Protein AF-A0A6A6HTV6-F1 (afdb_monomer_lite)

pLDDT: mean 75.12, std 22.83, range [28.98, 98.5]

Foldseek 3Di:
DDDDDDDDDDDDDDDDPDDDDDDDDPDDPPPPPPPPPPPPPPPDPPPDDDDDDDDDDDDDDDDDDDDDDDPPPPPPPDPPDPPPPDPDDDDDDDDDDDDDDDDDPPDDDPVVVVVVVVVVVPPDPPPPDPPPPPDPPPPDPPPPPDVPPPPPPPDPPPCPQVPPPDDQALDADPLNVLLVVCVVVVDQLVVSQVVCVVVVHRRDDSVCSVVSNVVNVVNNVVVVVVCVVVVVDDDDPVNVVVVVVVVVVVVVVVVVVVVVVVLVVLVVVQVVVCVVPVPRNDDSVRSVVQVVCVVVVNHDDPLVPDPDNVVVVVVVVVVVVVVVVVVVVVVVVVVVVVVVVVVVVVVVVVVVVVVVVVVVVVVVVVVVVVVVVVVVVVVVVVVVVVVVVVVVVVVVVVVVVVVVVVVVVVVVVVVPDDDDDDDDDPDPDPLVVQDPPDDQPQLVDDLVLLLVVCVVVVHDSPDDDSVVSVVVVVVVLVPDDLVRLVVVCVVVVHDRDPSRSSSSVVSVSSSVVRVVPPPDDDDDDDDDDDDDDDDDDDDDDDDD

InterPro domains:
  IPR003034 SAP domain [PF02037] (445-476)
  IPR036361 SAP domain superfamily [G3DSA:1.10.720.30] (444-481)
  IPR056043 Domain of unknown function DUF7626 [PF24625] (171-225)

Organism: NCBI:txid390896

Secondary structure (DSSP, 8-state):
-------------------------------------------------------------------------------TT--S------------------PPP--SSTTHHHHHHHHHHS---TT--------S----------------TTS-TT---GGGSS---SSPPHHHHHHHHHHHTT--HHHHHHHHHHTT-----HHHHHHHHHHHHHHHHHHHHHHHHTTSS---HHHHHHHHHHHHHHHHHHHHHHHHHHHHHHHHHHHHHHHH-TT----HHHHHHHHHHHHTT-PPPPGGGSS-HHHHHHHHHHHHHHHHHHHHHHHHHHHHHHHHHHHHHHHHHHHHHHHHHHHHHHHHHHHHHHHHHHHHHHHHHHHHHHHHHHHHHHHHHHHHHHHHHHHHHHHHHHTS--------------STT--TTSPPGGGGS-HHHHHHHHHHTT-----SSHHHHHHHHHHHHHTS-HHHHHHHHHHTTPPP--HHHHHHHHHHHHHHHHHTSSSS------------------------

Structure (mmCIF, N/CA/C/O backbone):
data_AF-A0A6A6HTV6-F1
#
_entry.id   AF-A0A6A6HTV6-F1
#
loop_
_atom_site.group_PDB
_atom_site.id
_atom_site.type_symbol
_atom_site.label_atom_id
_atom_site.label_alt_id
_atom_site.label_comp_id
_atom_site.label_asym_id
_atom_site.label_entity_id
_atom_site.label_seq_id
_atom_site.pdbx_PDB_ins_code
_atom_site.Cartn_x
_atom_site.Cartn_y
_atom_site.Cartn_z
_atom_site.occupancy
_atom_site.B_iso_or_equiv
_atom_site.auth_seq_id
_atom_site.auth_comp_id
_atom_site.auth_asym_id
_atom_site.auth_atom_id
_atom_site.pdbx_PDB_model_num
ATOM 1 N N . MET A 1 1 ? 9.204 -20.436 -83.537 1.00 40.75 1 MET A N 1
ATOM 2 C CA . MET A 1 1 ? 9.753 -19.844 -84.774 1.00 40.75 1 MET A CA 1
ATOM 3 C C . MET A 1 1 ? 10.779 -18.831 -84.298 1.00 40.75 1 MET A C 1
ATOM 5 O O . MET A 1 1 ? 10.363 -17.819 -83.765 1.00 40.75 1 MET A O 1
ATOM 9 N N . ALA A 1 2 ? 11.986 -19.291 -83.977 1.00 43.22 2 ALA A N 1
ATOM 10 C CA . ALA A 1 2 ? 13.118 -19.549 -84.878 1.00 43.22 2 ALA A CA 1
ATOM 11 C C . ALA A 1 2 ? 13.968 -18.277 -85.064 1.00 43.22 2 ALA A C 1
ATOM 13 O O . ALA A 1 2 ? 13.407 -17.194 -85.200 1.00 43.22 2 ALA A O 1
ATOM 14 N N . ASP A 1 3 ? 15.285 -18.502 -85.046 1.00 49.75 3 ASP A N 1
ATOM 15 C CA . ASP A 1 3 ? 16.434 -17.622 -85.323 1.00 49.75 3 ASP A CA 1
ATOM 16 C C . ASP A 1 3 ? 17.023 -16.911 -84.081 1.00 49.75 3 ASP A C 1
ATOM 18 O O . ASP A 1 3 ? 16.415 -16.018 -83.499 1.00 49.75 3 ASP A O 1
ATOM 22 N N . ASP A 1 4 ? 18.093 -17.420 -83.453 1.00 50.50 4 ASP A N 1
ATOM 23 C CA . ASP A 1 4 ? 19.515 -17.526 -83.868 1.00 50.50 4 ASP A CA 1
ATOM 24 C C . ASP A 1 4 ? 20.244 -16.175 -84.015 1.00 50.50 4 ASP A C 1
ATOM 26 O O . ASP A 1 4 ? 20.067 -15.487 -85.014 1.00 50.50 4 ASP A O 1
ATOM 30 N N . ASN A 1 5 ? 21.147 -15.841 -83.069 1.00 51.41 5 ASN A N 1
ATOM 31 C CA . ASN A 1 5 ? 22.564 -15.548 -83.383 1.00 51.41 5 ASN A CA 1
ATOM 32 C C . ASN A 1 5 ? 23.479 -15.286 -82.156 1.00 51.41 5 ASN A C 1
ATOM 34 O O . ASN A 1 5 ? 23.426 -14.241 -81.514 1.00 51.41 5 ASN A O 1
ATOM 38 N N . LEU A 1 6 ? 24.352 -16.264 -81.881 1.00 49.16 6 LEU A N 1
ATOM 39 C CA . LEU A 1 6 ? 25.817 -16.196 -81.680 1.00 49.16 6 LEU A CA 1
ATOM 40 C C . LEU A 1 6 ? 26.541 -14.841 -81.464 1.00 49.16 6 LEU A C 1
ATOM 42 O O . LEU A 1 6 ? 26.600 -14.019 -82.373 1.00 49.16 6 LEU A O 1
ATOM 46 N N . ASN A 1 7 ? 27.315 -14.742 -80.364 1.00 46.34 7 ASN A N 1
ATOM 47 C CA . ASN A 1 7 ? 28.797 -14.595 -80.371 1.00 46.34 7 ASN A CA 1
ATOM 48 C C . ASN A 1 7 ? 29.383 -14.682 -78.932 1.00 46.34 7 ASN A C 1
ATOM 50 O O . ASN A 1 7 ? 28.992 -13.917 -78.060 1.00 46.34 7 ASN A O 1
ATOM 54 N N . ARG A 1 8 ? 30.153 -15.732 -78.599 1.00 46.72 8 ARG A N 1
ATOM 55 C CA . ARG A 1 8 ? 31.639 -15.811 -78.454 1.00 46.72 8 ARG A CA 1
ATOM 56 C C . ARG A 1 8 ? 32.259 -14.945 -77.332 1.00 46.72 8 ARG A C 1
ATOM 58 O O . ARG A 1 8 ? 32.238 -13.731 -77.434 1.00 46.72 8 ARG A O 1
ATOM 65 N N . HIS A 1 9 ? 32.711 -15.501 -76.199 1.00 45.62 9 HIS A N 1
ATOM 66 C CA . HIS A 1 9 ? 33.929 -16.304 -75.900 1.00 45.62 9 HIS A CA 1
ATOM 67 C C . HIS A 1 9 ? 35.224 -15.483 -75.706 1.00 45.62 9 HIS A C 1
ATOM 69 O O . HIS A 1 9 ? 35.812 -15.063 -76.691 1.00 45.62 9 HIS A O 1
ATOM 75 N N . MET A 1 10 ? 35.653 -15.334 -74.442 1.00 47.22 10 MET A N 1
ATOM 76 C CA . MET A 1 10 ? 37.019 -15.327 -73.857 1.00 47.22 10 MET A CA 1
ATOM 77 C C . MET A 1 10 ? 36.771 -15.259 -72.324 1.00 47.22 10 MET A C 1
ATOM 79 O O . MET A 1 10 ? 36.002 -14.412 -71.896 1.00 47.22 10 MET A O 1
ATOM 83 N N . GLY A 1 11 ? 37.257 -16.102 -71.413 1.00 43.19 11 GLY A N 1
ATOM 84 C CA . GLY A 1 11 ? 38.397 -17.005 -71.450 1.00 43.19 11 GLY A CA 1
ATOM 85 C C . GLY A 1 11 ? 39.586 -16.389 -70.711 1.00 43.19 11 GLY A C 1
ATOM 86 O O . GLY A 1 11 ? 40.519 -15.953 -71.370 1.00 43.19 11 GLY A O 1
ATOM 87 N N . SER A 1 12 ? 39.573 -16.362 -69.372 1.00 46.25 12 SER A N 1
ATOM 88 C CA . SER A 1 12 ? 40.801 -16.196 -68.576 1.00 46.25 12 SER A CA 1
ATOM 89 C C . SER A 1 12 ? 40.604 -16.639 -67.124 1.00 46.25 12 SER A C 1
ATOM 91 O O . SER A 1 12 ? 39.865 -16.026 -66.358 1.00 46.25 12 SER A O 1
ATOM 93 N N . ASN A 1 13 ? 41.294 -17.733 -66.804 1.00 46.62 13 ASN A N 1
ATOM 94 C CA . ASN A 1 13 ? 41.570 -18.270 -65.479 1.00 46.62 13 ASN A CA 1
ATOM 95 C C . ASN A 1 13 ? 42.309 -17.252 -64.597 1.00 46.62 13 ASN A C 1
ATOM 97 O O . ASN A 1 13 ? 43.274 -16.647 -65.059 1.00 46.62 13 ASN A O 1
ATOM 101 N N . SER A 1 14 ? 41.961 -17.190 -63.312 1.00 44.97 14 SER A N 1
ATOM 102 C CA . SER A 1 14 ? 42.914 -16.856 -62.247 1.00 44.97 14 SER A CA 1
ATOM 103 C C . SER A 1 14 ? 42.454 -17.483 -60.927 1.00 44.97 14 SER A C 1
ATOM 105 O O . SER A 1 14 ? 41.527 -17.006 -60.283 1.00 44.97 14 SER A O 1
ATOM 107 N N . GLU A 1 15 ? 43.074 -18.623 -60.632 1.00 48.00 15 GLU A N 1
ATOM 108 C CA . GLU A 1 15 ? 43.641 -19.013 -59.335 1.00 48.00 15 GLU A CA 1
ATOM 109 C C . GLU A 1 15 ? 42.784 -18.838 -58.070 1.00 48.00 15 GLU A C 1
ATOM 111 O O . GLU A 1 15 ? 42.599 -17.759 -57.516 1.00 48.00 15 GLU A O 1
ATOM 116 N N . ALA A 1 16 ? 42.332 -19.990 -57.573 1.00 43.91 16 ALA A N 1
ATOM 117 C CA . ALA A 1 16 ? 41.824 -20.184 -56.230 1.00 43.91 16 ALA A CA 1
ATOM 118 C C . ALA A 1 16 ? 42.981 -20.160 -55.213 1.00 43.91 16 ALA A C 1
ATOM 120 O O . ALA A 1 16 ? 43.680 -21.159 -55.039 1.00 43.91 16 ALA A O 1
ATOM 121 N N . GLU A 1 17 ? 43.145 -19.052 -54.492 1.00 46.47 17 GLU A N 1
ATOM 122 C CA . GLU A 1 17 ? 43.865 -19.051 -53.216 1.00 46.47 17 GLU A CA 1
ATOM 123 C C . GLU A 1 17 ? 42.918 -19.513 -52.106 1.00 46.47 17 GLU A C 1
ATOM 125 O O . GLU A 1 17 ? 42.062 -18.787 -51.601 1.00 46.47 17 GLU A O 1
ATOM 130 N N . THR A 1 18 ? 43.067 -20.786 -51.747 1.00 42.09 18 THR A N 1
ATOM 131 C CA . THR A 1 18 ? 42.408 -21.395 -50.593 1.00 42.09 18 THR A CA 1
ATOM 132 C C . THR A 1 18 ? 43.189 -20.993 -49.344 1.00 42.09 18 THR A C 1
ATOM 134 O O . THR A 1 18 ? 44.219 -21.586 -49.028 1.00 42.09 18 THR A O 1
ATOM 137 N N . ILE A 1 19 ? 42.719 -19.963 -48.640 1.00 45.28 19 ILE A N 1
ATOM 138 C CA . ILE A 1 19 ? 43.258 -19.569 -47.335 1.00 45.28 19 ILE A CA 1
ATOM 139 C C . ILE A 1 19 ? 42.780 -20.589 -46.295 1.00 45.28 19 ILE A C 1
ATOM 141 O O . ILE A 1 19 ? 41.630 -20.584 -45.858 1.00 45.28 19 ILE A O 1
ATOM 145 N N . ILE A 1 20 ? 43.688 -21.485 -45.912 1.00 43.59 20 ILE A N 1
ATOM 146 C CA . ILE A 1 20 ? 43.540 -22.410 -44.788 1.00 43.59 20 ILE A CA 1
ATOM 147 C C . ILE A 1 20 ? 43.734 -21.602 -43.498 1.00 43.59 20 ILE A C 1
ATOM 149 O O . ILE A 1 20 ? 44.856 -21.237 -43.148 1.00 43.59 20 ILE A O 1
ATOM 153 N N . LEU A 1 21 ? 42.640 -21.306 -42.791 1.00 44.62 21 LEU A N 1
ATOM 154 C CA . LEU A 1 21 ? 42.687 -20.770 -41.429 1.00 44.62 21 LEU A CA 1
ATOM 155 C C . LEU A 1 21 ? 42.888 -21.919 -40.423 1.00 44.62 21 LEU A C 1
ATOM 157 O O . LEU A 1 21 ? 42.159 -22.912 -40.487 1.00 44.62 21 LEU A O 1
ATOM 161 N N . PRO A 1 22 ? 43.844 -21.812 -39.483 1.00 52.75 22 PRO A N 1
ATOM 162 C CA . PRO A 1 22 ? 44.091 -22.850 -38.493 1.00 52.75 22 PRO A CA 1
ATOM 163 C C . PRO A 1 22 ? 43.053 -22.841 -37.359 1.00 52.75 22 PRO A C 1
ATOM 165 O O . PRO A 1 22 ? 42.820 -21.820 -36.716 1.00 52.75 22 PRO A O 1
ATOM 168 N N . GLY A 1 23 ? 42.478 -24.025 -37.126 1.00 42.03 23 GLY A N 1
ATOM 169 C CA . GLY A 1 23 ? 42.127 -24.607 -35.825 1.00 42.03 23 GLY A CA 1
ATOM 170 C C . GLY A 1 23 ? 41.495 -23.698 -34.773 1.00 42.03 23 GLY A C 1
ATOM 171 O O . GLY A 1 23 ? 42.194 -23.113 -33.950 1.00 42.03 23 GLY A O 1
ATOM 172 N N . LYS A 1 24 ? 40.160 -23.694 -34.718 1.00 47.06 24 LYS A N 1
ATOM 173 C CA . LYS A 1 24 ? 39.418 -23.329 -33.509 1.00 47.06 24 LYS A CA 1
ATOM 174 C C . LYS A 1 24 ? 38.757 -24.593 -32.972 1.00 47.06 24 LYS A C 1
ATOM 176 O O . LYS A 1 24 ? 37.733 -25.037 -33.489 1.00 47.06 24 LYS A O 1
ATOM 181 N N . ASP A 1 25 ? 39.407 -25.189 -31.980 1.00 46.69 25 ASP A N 1
ATOM 182 C CA . ASP A 1 25 ? 38.919 -26.344 -31.238 1.00 46.69 25 ASP A CA 1
ATOM 183 C C . ASP A 1 25 ? 37.615 -25.973 -30.525 1.00 46.69 25 ASP A C 1
ATOM 185 O O . ASP A 1 25 ? 37.604 -25.366 -29.454 1.00 46.69 25 ASP A O 1
ATOM 189 N N . HIS A 1 26 ? 36.490 -26.325 -31.142 1.00 43.81 26 HIS A N 1
ATOM 190 C CA . HIS A 1 26 ? 35.211 -26.395 -30.456 1.00 43.81 26 HIS A CA 1
ATOM 191 C C . HIS A 1 26 ? 35.188 -27.698 -29.661 1.00 43.81 26 HIS A C 1
ATOM 193 O O . HIS A 1 26 ? 34.835 -28.763 -30.171 1.00 43.81 26 HIS A O 1
ATOM 199 N N . SER A 1 27 ? 35.596 -27.602 -28.395 1.00 47.25 27 SER A N 1
ATOM 200 C CA . SER A 1 27 ? 35.230 -28.580 -27.384 1.00 47.25 27 SER A CA 1
ATOM 201 C C . SER A 1 27 ? 33.713 -28.768 -27.429 1.00 47.25 27 SER A C 1
ATOM 203 O O . SER A 1 27 ? 32.928 -27.821 -27.349 1.00 47.25 27 SER A O 1
ATOM 205 N N . LYS A 1 28 ? 33.313 -30.019 -27.642 1.00 42.66 28 LYS A N 1
ATOM 206 C CA . LYS A 1 28 ? 31.929 -30.473 -27.612 1.00 42.66 28 LYS A CA 1
ATOM 207 C C . LYS A 1 28 ? 31.355 -30.158 -26.232 1.00 42.66 28 LYS A C 1
ATOM 209 O O . LYS A 1 28 ? 31.642 -30.864 -25.272 1.00 42.66 28 LYS A O 1
ATOM 214 N N . ALA A 1 29 ? 30.560 -29.100 -26.135 1.00 43.97 29 ALA A N 1
ATOM 215 C CA . ALA A 1 29 ? 29.585 -28.979 -25.068 1.00 43.97 29 ALA A CA 1
ATOM 216 C C . ALA A 1 29 ? 28.468 -29.978 -25.393 1.00 43.97 29 ALA A C 1
ATOM 218 O O . ALA A 1 29 ? 27.602 -29.705 -26.226 1.00 43.97 29 ALA A O 1
ATOM 219 N N . GLU A 1 30 ? 28.548 -31.166 -24.793 1.00 44.91 30 GLU A N 1
ATOM 220 C CA . GLU A 1 30 ? 27.403 -32.060 -24.640 1.00 44.91 30 GLU A CA 1
ATOM 221 C C . GLU A 1 30 ? 26.316 -31.281 -23.901 1.00 44.91 30 GLU A C 1
ATOM 223 O O . GLU A 1 30 ? 26.341 -31.097 -22.687 1.00 44.91 30 GLU A O 1
ATOM 228 N N . THR A 1 31 ? 25.381 -30.745 -24.676 1.00 42.94 31 THR A N 1
ATOM 229 C CA . THR A 1 31 ? 24.112 -30.247 -24.174 1.00 42.94 31 THR A CA 1
ATOM 230 C C . THR A 1 31 ? 23.301 -31.480 -23.814 1.00 42.94 31 THR A C 1
ATOM 232 O O . THR A 1 31 ? 22.731 -32.144 -24.675 1.00 42.94 31 THR A O 1
ATOM 235 N N . PHE A 1 32 ? 23.318 -31.822 -22.529 1.00 40.81 32 PHE A N 1
ATOM 236 C CA . PHE A 1 32 ? 22.410 -32.793 -21.939 1.00 40.81 32 PHE A CA 1
ATOM 237 C C . PHE A 1 32 ? 21.003 -32.176 -21.987 1.00 40.81 32 PHE A C 1
ATOM 239 O O . PHE A 1 32 ? 20.598 -31.433 -21.095 1.00 40.81 32 PHE A O 1
ATOM 246 N N . TYR A 1 33 ? 20.296 -32.395 -23.096 1.00 36.28 33 TYR A N 1
ATOM 247 C CA . TYR A 1 33 ? 18.859 -32.162 -23.184 1.00 36.28 33 TYR A CA 1
ATOM 248 C C . TYR A 1 33 ? 18.196 -33.216 -22.296 1.00 36.28 33 TYR A C 1
ATOM 250 O O . TYR A 1 33 ? 18.165 -34.397 -22.629 1.00 36.28 33 TYR A O 1
ATOM 258 N N . ILE A 1 34 ? 17.736 -32.798 -21.119 1.00 42.53 34 ILE A N 1
ATOM 259 C CA . ILE A 1 34 ? 16.759 -33.571 -20.358 1.00 42.53 34 ILE A CA 1
ATOM 260 C C . ILE A 1 34 ? 15.430 -33.317 -21.066 1.00 42.53 34 ILE A C 1
ATOM 262 O O . ILE A 1 34 ? 14.825 -32.260 -20.886 1.00 42.53 34 ILE A O 1
ATOM 266 N N . ASP A 1 35 ? 15.031 -34.256 -21.923 1.00 33.50 35 ASP A N 1
ATOM 267 C CA . ASP A 1 35 ? 13.694 -34.306 -22.506 1.00 33.50 35 ASP A CA 1
ATOM 268 C C . ASP A 1 35 ? 12.679 -34.460 -21.364 1.00 33.50 35 ASP A C 1
ATOM 270 O O . ASP A 1 35 ? 12.447 -35.547 -20.836 1.00 33.50 35 ASP A O 1
ATOM 274 N N . PHE A 1 36 ? 12.106 -33.339 -20.929 1.00 39.59 36 PHE A N 1
ATOM 275 C CA . PHE A 1 36 ? 10.853 -33.344 -20.189 1.00 39.59 36 PHE A CA 1
ATOM 276 C C . PHE A 1 36 ? 9.738 -33.544 -21.216 1.00 39.59 36 PHE A C 1
ATOM 278 O O . PHE A 1 36 ? 9.321 -32.596 -21.884 1.00 39.59 36 PHE A O 1
ATOM 285 N N . ASP A 1 37 ? 9.276 -34.789 -21.335 1.00 36.75 37 ASP A N 1
ATOM 286 C CA . ASP A 1 37 ? 8.030 -35.155 -22.005 1.00 36.75 37 ASP A CA 1
ATOM 287 C C . ASP A 1 37 ? 6.858 -34.424 -21.330 1.00 36.75 37 ASP A C 1
ATOM 289 O O . ASP A 1 37 ? 6.207 -34.916 -20.408 1.00 36.75 37 ASP A O 1
ATOM 293 N N . ILE A 1 38 ? 6.591 -33.200 -21.781 1.00 44.62 38 ILE A N 1
ATOM 294 C CA . ILE A 1 38 ? 5.314 -32.535 -21.555 1.00 44.62 38 ILE A CA 1
ATOM 295 C C . ILE A 1 38 ? 4.368 -33.121 -22.600 1.00 44.62 38 ILE A C 1
ATOM 297 O O . ILE A 1 38 ? 4.341 -32.676 -23.750 1.00 44.62 38 ILE A O 1
ATOM 301 N N . GLU A 1 39 ? 3.604 -34.140 -22.201 1.00 40.94 39 GLU A N 1
ATOM 302 C CA . GLU A 1 39 ? 2.436 -34.615 -22.940 1.00 40.94 39 GLU A CA 1
ATOM 303 C C . GLU A 1 39 ? 1.498 -33.431 -23.207 1.00 40.94 39 GLU A C 1
ATOM 305 O O . GLU A 1 39 ? 0.694 -33.008 -22.372 1.00 40.94 39 GLU A O 1
ATOM 310 N N . ALA A 1 40 ? 1.609 -32.874 -24.410 1.00 42.34 40 ALA A N 1
ATOM 311 C CA . ALA A 1 40 ? 0.645 -31.949 -24.962 1.00 42.34 40 ALA A CA 1
ATOM 312 C C . ALA A 1 40 ? -0.654 -32.721 -25.227 1.00 42.34 40 ALA A C 1
ATOM 314 O O . ALA A 1 40 ? -0.872 -33.270 -26.309 1.00 42.34 40 ALA A O 1
ATOM 315 N N . ALA A 1 41 ? -1.527 -32.768 -24.220 1.00 41.62 41 ALA A N 1
ATOM 316 C CA . ALA A 1 41 ? -2.900 -33.213 -24.372 1.00 41.62 41 ALA A CA 1
ATOM 317 C C . ALA A 1 41 ? -3.605 -32.319 -25.406 1.00 41.62 41 ALA A C 1
ATOM 319 O O . ALA A 1 41 ? -4.041 -31.198 -25.140 1.00 41.62 41 ALA A O 1
ATOM 320 N N . SER A 1 42 ? -3.684 -32.848 -26.623 1.00 40.47 42 SER A N 1
ATOM 321 C CA . SER A 1 42 ? -4.469 -32.360 -27.747 1.00 40.47 42 SER A CA 1
ATOM 322 C C . SER A 1 42 ? -5.954 -32.301 -27.360 1.00 40.47 42 SER A C 1
ATOM 324 O O . SER A 1 42 ? -6.705 -33.259 -27.550 1.00 40.47 42 SER A O 1
ATOM 326 N N . MET A 1 43 ? -6.408 -31.152 -26.852 1.00 41.38 43 MET A N 1
ATOM 327 C CA . MET A 1 43 ? -7.829 -30.807 -26.813 1.00 41.38 43 MET A CA 1
ATOM 328 C C . MET A 1 43 ? -8.324 -30.554 -28.244 1.00 41.38 43 MET A C 1
ATOM 330 O O . MET A 1 43 ? -8.349 -29.426 -28.741 1.00 41.38 43 MET A O 1
ATOM 334 N N . GLN A 1 44 ? -8.738 -31.631 -28.910 1.00 42.12 44 GLN A N 1
ATOM 335 C CA . GLN A 1 44 ? -9.612 -31.562 -30.074 1.00 42.12 44 GLN A CA 1
ATOM 336 C C . GLN A 1 44 ? -10.942 -30.936 -29.641 1.00 42.12 44 GLN A C 1
ATOM 338 O O . GLN A 1 44 ? -11.761 -31.554 -28.962 1.00 42.12 44 GLN A O 1
ATOM 343 N N . LYS A 1 45 ? -11.160 -29.681 -30.042 1.00 44.69 45 LYS A N 1
ATOM 344 C CA . LYS A 1 45 ? -12.477 -29.044 -30.027 1.00 44.69 45 LYS A CA 1
ATOM 345 C C . LYS A 1 45 ? -13.370 -29.759 -31.043 1.00 44.69 45 LYS A C 1
ATOM 347 O O . LYS A 1 45 ? -13.384 -29.404 -32.217 1.00 44.69 45 LYS A O 1
ATOM 352 N N . ASN A 1 46 ? -14.109 -30.759 -30.573 1.00 39.53 46 ASN A N 1
ATOM 353 C CA . ASN A 1 46 ? -15.253 -31.318 -31.282 1.00 39.53 46 ASN A CA 1
ATOM 354 C C . ASN A 1 46 ? -16.381 -30.278 -31.296 1.00 39.53 46 ASN A C 1
ATOM 356 O O . ASN A 1 46 ? -17.119 -30.112 -30.328 1.00 39.53 46 ASN A O 1
ATOM 360 N N . CYS A 1 47 ? -16.507 -29.569 -32.412 1.00 39.88 47 CYS A N 1
ATOM 361 C CA . CYS A 1 47 ? -17.719 -28.858 -32.794 1.00 39.88 47 CYS A CA 1
ATOM 362 C C . CYS A 1 47 ? -18.741 -29.870 -33.339 1.00 39.88 47 CYS A C 1
ATOM 364 O O . CYS A 1 47 ? -18.863 -30.068 -34.543 1.00 39.88 47 CYS A O 1
ATOM 366 N N . GLY A 1 48 ? -19.462 -30.531 -32.431 1.00 34.97 48 GLY A N 1
ATOM 367 C CA . GLY A 1 48 ? -20.644 -31.325 -32.756 1.00 34.97 48 GLY A CA 1
ATOM 368 C C . GLY A 1 48 ? -21.906 -30.484 -32.603 1.00 34.97 48 GLY A C 1
ATOM 369 O O . GLY A 1 48 ? -22.453 -30.390 -31.508 1.00 34.97 48 GLY A O 1
ATOM 370 N N . ALA A 1 49 ? -22.345 -29.861 -33.693 1.00 45.28 49 ALA A N 1
ATOM 371 C CA . ALA A 1 49 ? -23.744 -29.504 -33.875 1.00 45.28 49 ALA A CA 1
ATOM 372 C C . ALA A 1 49 ? -24.454 -30.740 -34.437 1.00 45.28 49 ALA A C 1
ATOM 374 O O . ALA A 1 49 ? -23.980 -31.298 -35.422 1.00 45.28 49 ALA A O 1
ATOM 375 N N . ASP A 1 50 ? -25.504 -31.205 -33.757 1.00 41.75 50 ASP A N 1
ATOM 376 C CA . ASP A 1 50 ? -26.802 -31.569 -34.341 1.00 41.75 50 ASP A CA 1
ATOM 377 C C . ASP A 1 50 ? -27.613 -32.470 -33.399 1.00 41.75 50 ASP A C 1
ATOM 379 O O . ASP A 1 50 ? -27.123 -33.469 -32.884 1.00 41.75 50 ASP A O 1
ATOM 383 N N . ASN A 1 51 ? -28.889 -32.094 -33.261 1.00 46.50 51 ASN A N 1
ATOM 384 C CA . ASN A 1 51 ? -30.065 -32.928 -32.997 1.00 46.50 51 ASN A CA 1
ATOM 385 C C . ASN A 1 51 ? -30.046 -33.924 -31.830 1.00 46.50 51 ASN A C 1
ATOM 387 O O . ASN A 1 51 ? -29.416 -34.968 -31.913 1.00 46.50 51 ASN A O 1
ATOM 391 N N . LEU A 1 52 ? -30.923 -33.671 -30.849 1.00 43.25 52 LEU A N 1
ATOM 392 C CA . LEU A 1 52 ? -31.937 -34.600 -30.303 1.00 43.25 52 LEU A CA 1
ATOM 393 C C . LEU A 1 52 ? -32.774 -33.812 -29.269 1.00 43.25 52 LEU A C 1
ATOM 395 O O . LEU A 1 52 ? -32.217 -33.216 -28.357 1.00 43.25 52 LEU A O 1
ATOM 399 N N . GLY A 1 53 ? -34.061 -33.564 -29.543 1.00 37.94 53 GLY A N 1
ATOM 400 C CA . GLY A 1 53 ? -35.181 -34.219 -28.840 1.00 37.94 53 GLY A CA 1
ATOM 401 C C . GLY A 1 53 ? -35.433 -33.568 -27.472 1.00 37.94 53 GLY A C 1
ATOM 402 O O . GLY A 1 53 ? -34.657 -33.761 -26.551 1.00 37.94 53 GLY A O 1
ATOM 403 N N . ALA A 1 54 ? -36.375 -32.633 -27.316 1.00 47.06 54 ALA A N 1
ATOM 404 C CA . ALA A 1 54 ? -37.804 -32.905 -27.115 1.00 47.06 54 ALA A CA 1
ATOM 405 C C . ALA A 1 54 ? -38.059 -34.089 -26.161 1.00 47.06 54 ALA A C 1
ATOM 407 O O . ALA A 1 54 ? -37.659 -35.211 -26.449 1.00 47.06 54 ALA A O 1
ATOM 408 N N . ASP A 1 55 ? -38.780 -33.782 -25.080 1.00 46.59 55 ASP A N 1
ATOM 409 C CA . ASP A 1 55 ? -39.319 -34.671 -24.044 1.00 46.59 55 ASP A CA 1
ATOM 410 C C . ASP A 1 55 ? -38.376 -35.017 -22.883 1.00 46.59 55 ASP A C 1
ATOM 412 O O . ASP A 1 55 ? -37.536 -35.903 -22.966 1.00 46.59 55 ASP A O 1
ATOM 416 N N . ILE A 1 56 ? -38.577 -34.331 -21.751 1.00 45.12 56 ILE A N 1
ATOM 417 C CA . ILE A 1 56 ? -38.950 -34.939 -20.459 1.00 45.12 56 ILE A CA 1
ATOM 418 C C . ILE A 1 56 ? -39.153 -33.800 -19.447 1.00 45.12 56 ILE A C 1
ATOM 420 O O . ILE A 1 56 ? -38.222 -33.177 -18.942 1.00 45.12 56 ILE A O 1
ATOM 424 N N . LEU A 1 57 ? -40.429 -33.520 -19.178 1.00 47.50 57 LEU A N 1
ATOM 425 C CA . LEU A 1 57 ? -40.882 -32.861 -17.961 1.00 47.50 57 LEU A CA 1
ATOM 426 C C . LEU A 1 57 ? -40.624 -33.830 -16.803 1.00 47.50 57 LEU A C 1
ATOM 428 O O . LEU A 1 57 ? -41.319 -34.835 -16.670 1.00 47.50 57 LEU A O 1
ATOM 432 N N . GLY A 1 58 ? -39.601 -33.537 -16.007 1.00 40.31 58 GLY A N 1
ATOM 433 C CA . GLY A 1 58 ? -39.262 -34.252 -14.784 1.00 40.31 58 GLY A CA 1
ATOM 434 C C . GLY A 1 58 ? -39.190 -33.271 -13.625 1.00 40.31 58 GLY A C 1
ATOM 435 O O . GLY A 1 58 ? -38.151 -32.669 -13.379 1.00 40.31 58 GLY A O 1
ATOM 436 N N . ASP A 1 59 ? -40.327 -33.108 -12.960 1.00 49.88 59 ASP A N 1
ATOM 437 C CA . ASP A 1 59 ? -40.458 -32.597 -11.600 1.00 49.88 59 ASP A CA 1
ATOM 438 C C . ASP A 1 59 ? -39.515 -33.367 -10.663 1.00 49.88 59 ASP A C 1
ATOM 440 O O . ASP A 1 59 ? -39.709 -34.561 -10.432 1.00 49.88 59 ASP A O 1
ATOM 444 N N . MET A 1 60 ? -38.476 -32.696 -10.161 1.00 42.06 60 MET A N 1
ATOM 445 C CA . MET A 1 60 ? -37.751 -33.122 -8.969 1.00 42.06 60 MET A CA 1
ATOM 446 C C . MET A 1 60 ? -37.356 -31.901 -8.143 1.00 42.06 60 MET A C 1
ATOM 448 O O . MET A 1 60 ? -36.362 -31.224 -8.408 1.00 42.06 60 MET A O 1
ATOM 452 N N . SER A 1 61 ? -38.146 -31.661 -7.098 1.00 50.50 61 SER A N 1
ATOM 453 C CA . SER A 1 61 ? -37.720 -30.938 -5.908 1.00 50.50 61 SER A CA 1
ATOM 454 C C . SER A 1 61 ? -36.482 -31.617 -5.317 1.00 50.50 61 SER A C 1
ATOM 456 O O . SER A 1 61 ? -36.566 -32.749 -4.834 1.00 50.50 61 SER A O 1
ATOM 458 N N . ILE A 1 62 ? -35.340 -30.934 -5.336 1.00 42.56 62 ILE A N 1
ATOM 459 C CA . ILE A 1 62 ? -34.138 -31.361 -4.620 1.00 42.56 62 ILE A CA 1
ATOM 460 C C . ILE A 1 62 ? -33.742 -30.266 -3.635 1.00 42.56 62 ILE A C 1
ATOM 462 O O . ILE A 1 62 ? -33.335 -29.170 -4.006 1.00 42.56 62 ILE A O 1
ATOM 466 N N . ASN A 1 63 ? -33.964 -30.638 -2.378 1.00 41.53 63 ASN A N 1
ATOM 467 C CA . ASN A 1 63 ? -33.418 -30.176 -1.113 1.00 41.53 63 ASN A CA 1
ATOM 468 C C . ASN A 1 63 ? -32.313 -29.116 -1.165 1.00 41.53 63 ASN A C 1
ATOM 470 O O . ASN A 1 63 ? -31.173 -29.367 -1.553 1.00 41.53 63 ASN A O 1
ATOM 474 N N . ASP A 1 64 ? -32.691 -27.968 -0.617 1.00 49.19 64 ASP A N 1
ATOM 475 C CA . ASP A 1 64 ? -31.838 -27.005 0.057 1.00 49.19 64 ASP A CA 1
ATOM 476 C C . ASP A 1 64 ? -31.373 -27.629 1.385 1.00 49.19 64 ASP A C 1
ATOM 478 O O . ASP A 1 64 ? -32.117 -27.636 2.360 1.00 49.19 64 ASP A O 1
ATOM 482 N N . GLU A 1 65 ? -30.188 -28.245 1.407 1.00 43.38 65 GLU A N 1
ATOM 483 C CA . GLU A 1 65 ? -29.434 -28.446 2.647 1.00 43.38 65 GLU A CA 1
ATOM 484 C C . GLU A 1 65 ? -27.948 -28.737 2.373 1.00 43.38 65 GLU A C 1
ATOM 486 O O . GLU A 1 65 ? -27.576 -29.699 1.704 1.00 43.38 65 GLU A O 1
ATOM 491 N N . ALA A 1 66 ? -27.108 -27.893 2.975 1.00 47.84 66 ALA A N 1
ATOM 492 C CA . ALA A 1 66 ? -25.749 -28.187 3.416 1.00 47.84 66 ALA A CA 1
ATOM 493 C C . ALA A 1 66 ? -24.691 -28.544 2.358 1.00 47.84 66 ALA A C 1
ATOM 495 O O . ALA A 1 66 ? -24.293 -29.696 2.258 1.00 47.84 66 ALA A O 1
ATOM 496 N N . LEU A 1 67 ? -24.062 -27.526 1.754 1.00 42.25 67 LEU A N 1
ATOM 497 C CA . LEU A 1 67 ? -22.600 -27.511 1.586 1.00 42.25 67 LEU A CA 1
ATOM 498 C C . LEU A 1 67 ? -22.061 -26.078 1.695 1.00 42.25 67 LEU A C 1
ATOM 500 O O . LEU A 1 67 ? -22.239 -25.244 0.811 1.00 42.25 67 LEU A O 1
ATOM 504 N N . GLY A 1 68 ? -21.370 -25.816 2.807 1.00 42.44 68 GLY A N 1
ATOM 505 C CA . GLY A 1 68 ? -20.507 -24.657 2.979 1.00 42.44 68 GLY A CA 1
ATOM 506 C C . GLY A 1 68 ? -19.360 -24.703 1.974 1.00 42.44 68 GLY A C 1
ATOM 507 O O . GLY A 1 68 ? -18.374 -25.407 2.179 1.00 42.44 68 GLY A O 1
ATOM 508 N N . GLY A 1 69 ? -19.502 -23.947 0.890 1.00 37.66 69 GLY A N 1
ATOM 509 C CA . GLY A 1 69 ? -18.412 -23.577 0.002 1.00 37.66 69 GLY A CA 1
ATOM 510 C C . GLY A 1 69 ? -17.861 -22.235 0.456 1.00 37.66 69 GLY A C 1
ATOM 511 O O . GLY A 1 69 ? -18.536 -21.217 0.334 1.00 37.66 69 GLY A O 1
ATOM 512 N N . GLY A 1 70 ? -16.655 -22.240 1.021 1.00 38.53 70 GLY A N 1
ATOM 513 C CA . GLY A 1 70 ? -15.920 -21.016 1.299 1.00 38.53 70 GLY A CA 1
ATOM 514 C C . GLY A 1 70 ? -15.656 -20.276 -0.008 1.00 38.53 70 GLY A C 1
ATOM 515 O O . GLY A 1 70 ? -14.857 -20.732 -0.825 1.00 38.53 70 GLY A O 1
ATOM 516 N N . GLU A 1 71 ? -16.331 -19.142 -0.194 1.00 37.75 71 GLU A N 1
ATOM 517 C CA . GLU A 1 71 ? -15.928 -18.118 -1.150 1.00 37.75 71 GLU A CA 1
ATOM 518 C C . GLU A 1 71 ? -14.518 -17.666 -0.772 1.00 37.75 71 GLU A C 1
ATOM 520 O O . GLU A 1 71 ? -14.296 -16.889 0.159 1.00 37.75 71 GLU A O 1
ATOM 525 N N . VAL A 1 72 ? -13.541 -18.195 -1.501 1.00 43.44 72 VAL A N 1
ATOM 526 C CA . VAL A 1 72 ? -12.217 -17.602 -1.591 1.00 43.44 72 VAL A CA 1
ATOM 527 C C . VAL A 1 72 ? -12.419 -16.283 -2.327 1.00 43.44 72 VAL A C 1
ATOM 529 O O . VAL A 1 72 ? -12.477 -16.238 -3.553 1.00 43.44 72 VAL A O 1
ATOM 532 N N . SER A 1 73 ? -12.623 -15.229 -1.537 1.00 41.00 73 SER A N 1
ATOM 533 C CA . SER A 1 73 ? -12.549 -13.833 -1.948 1.00 41.00 73 SER A CA 1
ATOM 534 C C . SER A 1 73 ? -11.305 -13.660 -2.808 1.00 41.00 73 SER A C 1
ATOM 536 O O . SER A 1 73 ? -10.186 -13.707 -2.299 1.00 41.00 73 SER A O 1
ATOM 538 N N . GLY A 1 74 ? -11.505 -13.511 -4.116 1.00 40.53 74 GLY A N 1
ATOM 539 C CA . GLY A 1 74 ? -10.451 -13.100 -5.023 1.00 40.53 74 GLY A CA 1
ATOM 540 C C . GLY A 1 74 ? -9.922 -11.758 -4.545 1.00 40.53 74 GLY A C 1
ATOM 541 O O . GLY A 1 74 ? -10.660 -10.775 -4.542 1.00 40.53 74 GLY A O 1
ATOM 542 N N . ASP A 1 75 ? -8.666 -11.758 -4.106 1.00 42.00 75 ASP A N 1
ATOM 543 C CA . ASP A 1 75 ? -7.860 -10.568 -3.880 1.00 42.00 75 ASP A CA 1
ATOM 544 C C . ASP A 1 75 ? -7.879 -9.717 -5.155 1.00 42.00 75 ASP A C 1
ATOM 546 O O . ASP A 1 75 ? -7.094 -9.895 -6.090 1.00 42.00 75 ASP A O 1
ATOM 550 N N . GLU A 1 76 ? -8.812 -8.772 -5.193 1.00 48.81 76 GLU A N 1
ATOM 551 C CA . GLU A 1 76 ? -8.721 -7.591 -6.024 1.00 48.81 76 GLU A CA 1
ATOM 552 C C . GLU A 1 76 ? -7.551 -6.774 -5.472 1.00 48.81 76 GLU A C 1
ATOM 554 O O . GLU A 1 76 ? -7.669 -6.021 -4.508 1.00 48.81 76 GLU A O 1
ATOM 559 N N . PHE A 1 77 ? -6.375 -6.995 -6.055 1.00 42.56 77 PHE A N 1
ATOM 560 C CA . PHE A 1 77 ? -5.160 -6.237 -5.795 1.00 42.56 77 PHE A CA 1
ATOM 561 C C . PHE A 1 77 ? -5.354 -4.785 -6.273 1.00 42.56 77 PHE A C 1
ATOM 563 O O . PHE A 1 77 ? -4.875 -4.378 -7.333 1.00 42.56 77 PHE A O 1
ATOM 570 N N . THR A 1 78 ? -6.095 -3.981 -5.508 1.00 46.44 78 THR A N 1
ATOM 571 C CA . THR A 1 78 ? -6.145 -2.527 -5.664 1.00 46.44 78 THR A CA 1
ATOM 572 C C . THR A 1 78 ? -4.862 -1.934 -5.101 1.00 46.44 78 THR A C 1
ATOM 574 O O . THR A 1 78 ? -4.623 -1.938 -3.895 1.00 46.44 78 THR A O 1
ATOM 577 N N . LEU A 1 79 ? -4.027 -1.409 -5.995 1.00 49.59 79 LEU A N 1
ATOM 578 C CA . LEU A 1 79 ? -2.816 -0.657 -5.684 1.00 49.59 79 LEU A CA 1
ATOM 579 C C . LEU A 1 79 ? -3.181 0.679 -4.993 1.00 49.59 79 LEU A C 1
ATOM 581 O O . LEU A 1 79 ? -3.219 1.735 -5.627 1.00 49.59 79 LEU A O 1
ATOM 585 N N . GLU A 1 80 ? -3.477 0.643 -3.692 1.00 47.72 80 GLU A N 1
ATOM 586 C CA . GLU A 1 80 ? -3.643 1.835 -2.854 1.00 47.72 80 GLU A CA 1
ATOM 587 C C . GLU A 1 80 ? -2.291 2.548 -2.701 1.00 47.72 80 GLU A C 1
ATOM 589 O O . GLU A 1 80 ? -1.402 2.109 -1.972 1.00 47.72 80 GLU A O 1
ATOM 594 N N . GLY A 1 81 ? -2.107 3.660 -3.417 1.00 45.16 81 GLY A N 1
ATOM 595 C CA . GLY A 1 81 ? -0.903 4.481 -3.243 1.00 45.16 81 GLY A CA 1
ATOM 596 C C . GLY A 1 81 ? -0.653 5.612 -4.239 1.00 45.16 81 GLY A C 1
ATOM 597 O O . GLY A 1 81 ? 0.352 6.301 -4.096 1.00 45.16 81 GLY A O 1
ATOM 598 N N . PHE A 1 82 ? -1.519 5.839 -5.236 1.00 46.59 82 PHE A N 1
ATOM 599 C CA . PHE A 1 82 ? -1.247 6.831 -6.293 1.00 46.59 82 PHE A CA 1
ATOM 600 C C . PHE A 1 82 ? -2.369 7.847 -6.580 1.00 46.59 82 PHE A C 1
ATOM 602 O O . PHE A 1 82 ? -2.338 8.512 -7.613 1.00 46.59 82 PHE A O 1
ATOM 609 N N . GLN A 1 83 ? -3.335 8.027 -5.671 1.00 47.59 83 GLN A N 1
ATOM 610 C CA . GLN A 1 83 ? -4.433 8.998 -5.850 1.00 47.59 83 GLN A CA 1
ATOM 611 C C . GLN A 1 83 ? -4.153 10.417 -5.321 1.00 47.59 83 GLN A C 1
ATOM 613 O O . GLN A 1 83 ? -4.933 11.324 -5.597 1.00 47.59 83 GLN A O 1
ATOM 618 N N . ASP A 1 84 ? -3.014 10.662 -4.668 1.00 51.12 84 ASP A N 1
ATOM 619 C CA . ASP A 1 84 ? -2.711 11.961 -4.036 1.00 51.12 84 ASP A CA 1
ATOM 620 C C . ASP A 1 84 ? -2.023 12.996 -4.956 1.00 51.12 84 ASP A C 1
ATOM 622 O O . ASP A 1 84 ? -1.481 13.999 -4.494 1.00 51.12 84 ASP A O 1
ATOM 626 N N . LEU A 1 85 ? -2.042 12.790 -6.278 1.00 48.03 85 LEU A N 1
ATOM 627 C CA . LEU A 1 85 ? -1.438 13.710 -7.255 1.00 48.03 85 LEU A CA 1
ATOM 628 C C . LEU A 1 85 ? -2.424 14.192 -8.326 1.00 48.03 85 LEU A C 1
ATOM 630 O O . LEU A 1 85 ? -2.062 14.302 -9.496 1.00 48.03 85 LEU A O 1
ATOM 634 N N . ASN A 1 86 ? -3.657 14.525 -7.933 1.00 39.78 86 ASN A N 1
ATOM 635 C CA . ASN A 1 86 ? -4.574 15.263 -8.802 1.00 39.78 86 ASN A CA 1
ATOM 636 C C . ASN A 1 86 ? -4.713 16.732 -8.340 1.00 39.78 86 ASN A C 1
ATOM 638 O O . ASN A 1 86 ? -5.486 17.018 -7.424 1.00 39.78 86 ASN A O 1
ATOM 642 N N . PRO A 1 87 ? -3.974 17.693 -8.932 1.00 47.91 87 PRO A N 1
ATOM 643 C CA . PRO A 1 87 ? -4.117 19.111 -8.628 1.00 47.91 87 PRO A CA 1
ATOM 644 C C . PRO A 1 87 ? -5.237 19.695 -9.497 1.00 47.91 87 PRO A C 1
ATOM 646 O O . PRO A 1 87 ? -4.980 20.283 -10.545 1.00 47.91 87 PRO A O 1
ATOM 649 N N . GLY A 1 88 ? -6.495 19.505 -9.105 1.00 48.66 88 GLY A N 1
ATOM 650 C CA . GLY A 1 88 ? -7.603 19.996 -9.926 1.00 48.66 88 GLY A CA 1
ATOM 651 C C . GLY A 1 88 ? -8.984 19.635 -9.409 1.00 48.66 88 GLY A C 1
ATOM 652 O O . GLY A 1 88 ? -9.742 18.977 -10.109 1.00 48.66 88 GLY A O 1
ATOM 653 N N . GLY A 1 89 ? -9.311 20.058 -8.191 1.00 39.50 89 GLY A N 1
ATOM 654 C CA . GLY A 1 89 ? -10.654 19.943 -7.627 1.00 39.50 89 GLY A CA 1
ATOM 655 C C . GLY A 1 89 ? -11.000 21.228 -6.897 1.00 39.50 89 GLY A C 1
ATOM 656 O O . GLY A 1 89 ? -10.557 21.449 -5.776 1.00 39.50 89 GLY A O 1
ATOM 657 N N . VAL A 1 90 ? -11.711 22.110 -7.590 1.00 51.66 90 VAL A N 1
ATOM 658 C CA . VAL A 1 90 ? -12.240 23.365 -7.061 1.00 51.66 90 VAL A CA 1
ATOM 659 C C . VAL A 1 90 ? -13.453 23.013 -6.203 1.00 51.66 90 VAL A C 1
ATOM 661 O O . VAL A 1 90 ? -14.527 22.800 -6.753 1.00 51.66 90 VAL A O 1
ATOM 664 N N . ASP A 1 91 ? -13.280 22.930 -4.884 1.00 39.94 91 ASP A N 1
ATOM 665 C CA . ASP A 1 91 ? -14.402 22.870 -3.941 1.00 39.94 91 ASP A CA 1
ATOM 666 C C . ASP A 1 91 ? -14.606 24.239 -3.294 1.00 39.94 91 ASP A C 1
ATOM 668 O O . ASP A 1 91 ? -13.934 24.657 -2.348 1.00 39.94 91 ASP A O 1
ATOM 672 N N . ASP A 1 92 ? -15.563 24.942 -3.881 1.00 48.03 92 ASP A N 1
ATOM 673 C CA . ASP A 1 92 ? -16.220 26.118 -3.354 1.00 48.03 92 ASP A CA 1
ATOM 674 C C . ASP A 1 92 ? -17.389 25.616 -2.488 1.00 48.03 92 ASP A C 1
ATOM 676 O O . ASP A 1 92 ? -18.302 25.002 -3.034 1.00 48.03 92 ASP A O 1
ATOM 680 N N . HIS A 1 93 ? -17.332 25.777 -1.153 1.00 39.12 93 HIS A N 1
ATOM 681 C CA . HIS A 1 93 ? -18.472 26.171 -0.299 1.00 39.12 93 HIS A CA 1
ATOM 682 C C . HIS A 1 93 ? -18.211 26.087 1.233 1.00 39.12 93 HIS A C 1
ATOM 684 O O . HIS A 1 93 ? -17.984 25.028 1.808 1.00 39.12 93 HIS A O 1
ATOM 690 N N . TYR A 1 94 ? -18.433 27.244 1.883 1.00 45.72 94 TYR A N 1
ATOM 691 C CA . TYR A 1 94 ? -18.930 27.493 3.256 1.00 45.72 94 TYR A CA 1
ATOM 692 C C . TYR A 1 94 ? -17.992 27.530 4.495 1.00 45.72 94 TYR A C 1
ATOM 694 O O . TYR A 1 94 ? -17.852 26.587 5.262 1.00 45.72 94 TYR A O 1
ATOM 702 N N . LEU A 1 95 ? -17.508 28.755 4.767 1.00 48.81 95 LEU A N 1
ATOM 703 C CA . LEU A 1 95 ? -17.802 29.583 5.961 1.00 48.81 95 LEU A CA 1
ATOM 704 C C . LEU A 1 95 ? -17.711 28.948 7.371 1.00 48.81 95 LEU A C 1
ATOM 706 O O . LEU A 1 95 ? -18.706 28.462 7.895 1.00 48.81 95 LEU A O 1
ATOM 710 N N . MET A 1 96 ? -16.576 29.162 8.054 1.00 54.66 96 MET A N 1
ATOM 711 C CA . MET A 1 96 ? -16.475 29.809 9.387 1.00 54.66 96 MET A CA 1
ATOM 712 C C . MET A 1 96 ? -14.986 30.050 9.753 1.00 54.66 96 MET A C 1
ATOM 714 O O . MET A 1 96 ? -14.157 29.163 9.544 1.00 54.66 96 MET A O 1
ATOM 718 N N . PRO A 1 97 ? -14.599 31.227 10.290 1.00 42.50 97 PRO A N 1
ATOM 719 C CA . PRO A 1 97 ? -13.196 31.585 10.500 1.00 42.50 97 PRO A CA 1
ATOM 720 C C . PRO A 1 97 ? -12.650 31.049 11.833 1.00 42.50 97 PRO A C 1
ATOM 722 O O . PRO A 1 97 ? -12.993 31.533 12.911 1.00 42.50 97 PRO A O 1
ATOM 725 N N . SER A 1 98 ? -11.736 30.083 11.760 1.00 46.12 98 SER A N 1
ATOM 726 C CA . SER A 1 98 ? -10.860 29.715 12.879 1.00 46.12 98 SER A CA 1
ATOM 727 C C . SER A 1 98 ? -9.676 30.695 12.959 1.00 46.12 98 SER A C 1
ATOM 729 O O . SER A 1 98 ? -9.076 30.996 11.922 1.00 46.12 98 SER A O 1
ATOM 731 N N . PRO A 1 99 ? -9.301 31.219 14.144 1.00 47.03 99 PRO A N 1
ATOM 732 C CA . PRO A 1 99 ? -8.198 32.165 14.276 1.00 47.03 99 PRO A CA 1
ATOM 733 C C . PRO A 1 99 ? -6.858 31.480 13.978 1.00 47.03 99 PRO A C 1
ATOM 735 O O . PRO A 1 99 ? -6.302 30.728 14.781 1.00 47.03 99 PRO A O 1
ATOM 738 N N . THR A 1 100 ? -6.315 31.768 12.798 1.00 40.81 100 THR A N 1
ATOM 739 C CA . THR A 1 100 ? -5.018 31.277 12.336 1.00 40.81 100 THR A CA 1
ATOM 740 C C . THR A 1 100 ? -3.881 31.812 13.204 1.00 40.81 100 THR A C 1
ATOM 742 O O . THR A 1 100 ? -3.705 33.024 13.367 1.00 40.81 100 THR A O 1
ATOM 745 N N . LYS A 1 101 ? -3.053 30.897 13.715 1.00 47.06 101 LYS A N 1
ATOM 746 C CA . LYS A 1 101 ? -1.751 31.201 14.316 1.00 47.06 101 LYS A CA 1
ATOM 747 C C . LYS A 1 101 ? -0.907 31.962 13.290 1.00 47.06 101 LYS A C 1
ATOM 749 O O . LYS A 1 101 ? -0.671 31.464 12.193 1.00 47.06 101 LYS A O 1
ATOM 754 N N . ARG A 1 102 ? -0.456 33.166 13.650 1.00 44.97 102 ARG A N 1
ATOM 755 C CA . ARG A 1 102 ? 0.435 34.001 12.833 1.00 44.97 102 ARG A CA 1
ATOM 756 C C . ARG A 1 102 ? 1.689 33.207 12.452 1.00 44.97 102 ARG A C 1
ATOM 758 O O . ARG A 1 102 ? 2.555 32.970 13.294 1.00 44.97 102 ARG A O 1
ATOM 765 N N . ALA A 1 103 ? 1.777 32.816 11.184 1.00 43.00 103 ALA A N 1
ATOM 766 C CA . ALA A 1 103 ? 2.999 32.312 10.585 1.00 43.00 103 ALA A CA 1
ATOM 767 C C . ALA A 1 103 ? 4.043 33.436 10.611 1.00 43.00 103 ALA A C 1
ATOM 769 O O . ALA A 1 103 ? 3.853 34.501 10.025 1.00 43.00 103 ALA A O 1
ATOM 770 N N . ARG A 1 104 ? 5.137 33.216 11.342 1.00 53.12 104 ARG A N 1
ATOM 771 C CA . ARG A 1 104 ? 6.329 34.057 11.224 1.00 53.12 104 ARG A CA 1
ATOM 772 C C . ARG A 1 104 ? 6.947 33.818 9.836 1.00 53.12 104 ARG A C 1
ATOM 774 O O . ARG A 1 104 ? 7.059 32.656 9.445 1.00 53.12 104 ARG A O 1
ATOM 781 N N . PRO A 1 105 ? 7.366 34.864 9.107 1.00 48.84 105 PRO A N 1
ATOM 782 C CA . PRO A 1 105 ? 8.022 34.704 7.815 1.00 48.84 105 PRO A CA 1
ATOM 783 C C . PRO A 1 105 ? 9.360 33.975 8.000 1.00 48.84 105 PRO A C 1
ATOM 785 O O . PRO A 1 105 ? 10.244 34.436 8.718 1.00 48.84 105 PRO A O 1
ATOM 788 N N . ALA A 1 106 ? 9.493 32.809 7.369 1.00 50.84 106 ALA A N 1
ATOM 789 C CA . ALA A 1 106 ? 10.677 31.953 7.416 1.00 50.84 106 ALA A CA 1
ATOM 790 C C . ALA A 1 106 ? 11.739 32.369 6.379 1.00 50.84 106 ALA A C 1
ATOM 792 O O . ALA A 1 106 ? 12.218 31.553 5.598 1.00 50.84 106 ALA A O 1
ATOM 793 N N . PHE A 1 107 ? 12.126 33.640 6.392 1.00 54.09 107 PHE A N 1
ATOM 794 C CA . PHE A 1 107 ? 13.300 34.153 5.686 1.00 54.09 107 PHE A CA 1
ATOM 795 C C . PHE A 1 107 ? 14.151 34.848 6.772 1.00 54.09 107 PHE A C 1
ATOM 797 O O . PHE A 1 107 ? 13.629 35.699 7.480 1.00 54.09 107 P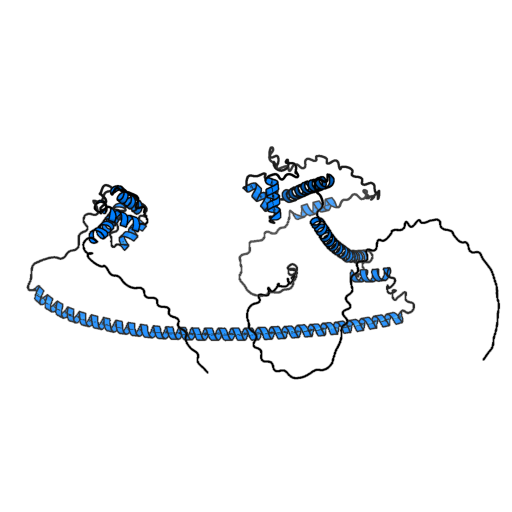HE A O 1
ATOM 804 N N . PHE A 1 108 ? 15.393 34.462 7.096 1.00 54.97 108 PHE A N 1
ATOM 805 C CA . PHE A 1 108 ? 16.537 34.747 6.226 1.00 54.97 108 PHE A CA 1
ATOM 806 C C . PHE A 1 108 ? 17.868 34.000 6.516 1.00 54.97 108 PHE A C 1
ATOM 808 O O . PHE A 1 108 ? 18.788 34.162 5.725 1.00 54.97 108 PHE A O 1
ATOM 815 N N . ASP A 1 109 ? 18.027 33.144 7.538 1.00 53.38 109 ASP A N 1
ATOM 816 C CA . ASP A 1 109 ? 19.401 32.706 7.918 1.00 53.38 109 ASP A CA 1
ATOM 817 C C . ASP A 1 109 ? 19.788 31.248 7.612 1.00 53.38 109 ASP A C 1
ATOM 819 O O . ASP A 1 109 ? 20.970 30.891 7.641 1.00 53.38 109 ASP A O 1
ATOM 823 N N . ARG A 1 110 ? 18.829 30.362 7.314 1.00 53.72 110 ARG A N 1
ATOM 824 C CA . ARG A 1 110 ? 19.135 28.935 7.069 1.00 53.72 110 ARG A CA 1
ATOM 825 C C . ARG A 1 110 ? 19.471 28.605 5.616 1.00 53.72 110 ARG A C 1
ATOM 827 O O . ARG A 1 110 ? 20.169 27.621 5.376 1.00 53.72 110 ARG A O 1
ATOM 834 N N . THR A 1 111 ? 19.013 29.408 4.662 1.00 57.62 111 THR A N 1
ATOM 835 C CA . THR A 1 111 ? 19.169 29.142 3.224 1.00 57.62 111 THR A CA 1
ATOM 836 C C . THR A 1 111 ? 20.529 29.595 2.690 1.00 57.62 111 THR A C 1
ATOM 838 O O . THR A 1 111 ? 21.134 28.878 1.898 1.00 57.62 111 THR A O 1
ATOM 841 N N . THR A 1 112 ? 21.099 30.688 3.202 1.00 63.06 112 THR A N 1
ATOM 842 C CA . THR A 1 112 ? 22.409 31.207 2.760 1.00 63.06 112 THR A CA 1
ATOM 843 C C . THR A 1 112 ? 23.567 30.257 3.085 1.00 63.06 112 THR A C 1
ATOM 845 O O . THR A 1 112 ? 24.383 29.965 2.216 1.00 63.06 112 THR A O 1
ATOM 848 N N . LYS A 1 113 ? 23.596 29.650 4.281 1.00 65.88 113 LYS A N 1
ATOM 849 C CA . LYS A 1 113 ? 24.629 28.660 4.670 1.00 65.88 113 LYS A CA 1
ATOM 850 C C . LYS A 1 113 ? 24.508 27.301 3.972 1.00 65.88 113 LYS A C 1
ATOM 852 O O . LYS A 1 113 ? 25.463 26.518 3.986 1.00 65.88 113 LYS A O 1
ATOM 857 N N . ALA A 1 114 ? 23.333 26.964 3.442 1.00 63.88 114 ALA A N 1
ATOM 858 C CA . ALA A 1 114 ? 23.150 25.760 2.634 1.00 63.88 114 ALA A CA 1
ATOM 859 C C . ALA A 1 114 ? 23.675 25.994 1.210 1.00 63.88 114 ALA A C 1
ATOM 861 O O . ALA A 1 114 ? 24.432 25.169 0.703 1.00 63.88 114 ALA A O 1
ATOM 862 N N . VAL A 1 115 ? 23.373 27.166 0.642 1.00 70.56 115 VAL A N 1
ATOM 863 C CA . VAL A 1 115 ? 23.866 27.609 -0.671 1.00 70.56 115 VAL A CA 1
ATOM 864 C C . VAL A 1 115 ? 25.384 27.838 -0.665 1.00 70.56 115 VAL A C 1
ATOM 866 O O . VAL A 1 115 ? 26.071 27.430 -1.595 1.00 70.56 115 VAL A O 1
ATOM 869 N N . GLU A 1 116 ? 25.955 28.391 0.410 1.00 71.75 116 GLU A N 1
ATOM 870 C CA . GLU A 1 116 ? 27.413 28.549 0.526 1.00 71.75 116 GLU A CA 1
ATOM 871 C C . GLU A 1 116 ? 28.130 27.186 0.607 1.00 71.75 116 GLU A C 1
ATOM 873 O O . GLU A 1 116 ? 29.213 27.004 0.049 1.00 71.75 116 GLU A O 1
ATOM 878 N N . ARG A 1 117 ? 27.506 26.181 1.242 1.00 71.38 117 ARG A N 1
ATOM 879 C CA . ARG A 1 117 ? 28.050 24.815 1.298 1.00 71.38 117 ARG A CA 1
ATOM 880 C C . ARG A 1 117 ? 27.942 24.068 -0.027 1.00 71.38 117 ARG A C 1
ATOM 882 O O . ARG A 1 117 ? 28.840 23.282 -0.316 1.00 71.38 117 ARG A O 1
ATOM 889 N N . SER A 1 118 ? 26.903 24.300 -0.830 1.00 69.06 118 SER A N 1
ATOM 890 C CA . SER A 1 118 ? 26.836 23.736 -2.183 1.00 69.06 118 SER A CA 1
ATOM 891 C C . SER A 1 118 ? 27.816 24.431 -3.128 1.00 69.06 118 SER A C 1
ATOM 893 O O . SER A 1 118 ? 28.507 23.746 -3.872 1.00 69.06 118 SER A O 1
ATOM 895 N N . ALA A 1 119 ? 27.975 25.755 -3.027 1.00 71.62 119 ALA A N 1
ATOM 896 C CA . ALA A 1 119 ? 28.917 26.515 -3.853 1.00 71.62 119 ALA A CA 1
ATOM 897 C C . ALA A 1 119 ? 30.392 26.168 -3.571 1.00 71.62 119 ALA A C 1
ATOM 899 O O . ALA A 1 119 ? 31.224 26.216 -4.474 1.00 71.62 119 ALA A O 1
ATOM 900 N N . ARG A 1 120 ? 30.735 25.771 -2.335 1.00 68.75 120 ARG A N 1
ATOM 901 C CA . ARG A 1 120 ? 32.082 25.262 -2.016 1.00 68.75 120 ARG A CA 1
ATOM 902 C C . ARG A 1 120 ? 32.349 23.846 -2.529 1.00 68.75 120 ARG A C 1
ATOM 904 O O . ARG A 1 120 ? 33.510 23.487 -2.656 1.00 68.75 120 ARG A O 1
ATOM 911 N N . ARG A 1 121 ? 31.317 23.047 -2.828 1.00 64.69 121 ARG A N 1
ATOM 912 C CA . ARG A 1 121 ? 31.486 21.694 -3.394 1.00 64.69 121 ARG A CA 1
ATOM 913 C C . ARG A 1 121 ? 31.697 21.690 -4.907 1.00 64.69 121 ARG A C 1
ATOM 915 O O . ARG A 1 121 ? 32.169 20.693 -5.428 1.00 64.69 121 ARG A O 1
ATOM 922 N N . THR A 1 122 ? 31.358 22.776 -5.600 1.00 58.22 122 THR A N 1
ATOM 923 C CA . THR A 1 122 ? 31.455 22.868 -7.067 1.00 58.22 122 THR A CA 1
ATOM 924 C C . THR A 1 122 ? 32.704 23.594 -7.561 1.00 58.22 122 THR A C 1
ATOM 926 O O . THR A 1 122 ? 32.874 23.734 -8.766 1.00 58.22 122 THR A O 1
ATOM 929 N N . LYS A 1 123 ? 33.595 24.047 -6.669 1.00 51.09 123 LYS A N 1
ATOM 930 C CA . LYS A 1 123 ? 34.945 24.478 -7.058 1.00 51.09 123 LYS A CA 1
ATOM 931 C C . LYS A 1 123 ? 35.851 23.250 -7.140 1.00 51.09 123 LYS A C 1
ATOM 933 O O . LYS A 1 123 ? 36.679 23.037 -6.263 1.00 51.09 123 LYS A O 1
ATOM 938 N N . ALA A 1 124 ? 35.614 22.413 -8.145 1.00 53.91 124 ALA A N 1
ATOM 939 C CA . ALA A 1 124 ? 36.618 21.464 -8.597 1.00 53.91 124 ALA A CA 1
ATOM 940 C C . ALA A 1 124 ? 37.677 22.275 -9.355 1.00 53.91 124 ALA A C 1
ATOM 942 O O . ALA A 1 124 ? 37.333 23.040 -10.257 1.00 53.91 124 ALA A O 1
ATOM 943 N N . GLU A 1 125 ? 38.932 22.192 -8.927 1.00 46.78 125 GLU A N 1
ATOM 944 C CA . GLU A 1 125 ? 40.049 22.754 -9.680 1.00 46.78 125 GLU A CA 1
ATOM 945 C C . GLU A 1 125 ? 40.166 21.996 -11.012 1.00 46.78 125 GLU A C 1
ATOM 947 O O . GLU A 1 125 ? 40.196 20.768 -11.035 1.00 46.78 125 GLU A O 1
ATOM 952 N N . GLU A 1 126 ? 40.216 22.729 -12.128 1.00 57.41 126 GLU A N 1
ATOM 953 C CA . GLU A 1 126 ? 40.293 22.207 -13.508 1.00 57.41 126 GLU A CA 1
ATOM 954 C C . GLU A 1 126 ? 41.556 21.366 -13.805 1.00 57.41 126 GLU A C 1
ATOM 956 O O . GLU A 1 126 ? 41.717 20.876 -14.921 1.00 57.41 126 GLU A O 1
ATOM 961 N N . SER A 1 127 ? 42.450 21.166 -12.831 1.00 57.16 127 SER A N 1
ATOM 962 C CA . SER A 1 127 ? 43.674 20.371 -12.977 1.00 57.16 127 SER A CA 1
ATOM 963 C C . SER A 1 127 ? 43.580 18.930 -12.464 1.00 57.16 127 SER A C 1
ATOM 965 O O . SER A 1 127 ? 44.498 18.156 -12.721 1.00 57.16 127 SER A O 1
ATOM 967 N N . GLU A 1 128 ? 42.499 18.525 -11.790 1.00 52.78 128 GLU A N 1
ATOM 968 C CA . GLU A 1 128 ? 42.269 17.112 -11.443 1.00 52.78 128 GLU A CA 1
ATOM 969 C C . GLU A 1 128 ? 41.436 16.430 -12.532 1.00 52.78 128 GLU A C 1
ATOM 971 O O . GLU A 1 128 ? 40.237 16.175 -12.409 1.00 52.78 128 GLU A O 1
ATOM 976 N N . THR A 1 129 ? 42.100 16.147 -13.651 1.00 50.53 129 THR A N 1
ATOM 977 C CA . THR A 1 129 ? 41.582 15.251 -14.682 1.00 50.53 129 THR A CA 1
ATOM 978 C C . THR A 1 129 ? 41.490 13.851 -14.071 1.00 50.53 129 THR A C 1
ATOM 980 O O . THR A 1 129 ? 42.505 13.201 -13.834 1.00 50.53 129 THR A O 1
ATOM 983 N N . PHE A 1 130 ? 40.269 13.397 -13.774 1.00 44.72 130 PHE A N 1
ATOM 984 C CA . PHE A 1 130 ? 39.981 12.014 -13.393 1.00 44.72 130 PHE A CA 1
ATOM 985 C C . PHE A 1 130 ? 40.352 11.090 -14.561 1.00 44.72 130 PHE A C 1
ATOM 987 O O . PHE A 1 130 ? 39.540 10.821 -15.445 1.00 44.72 130 PHE A O 1
ATOM 994 N N . ILE A 1 131 ? 41.599 10.625 -14.576 1.00 51.31 131 ILE A N 1
ATOM 995 C CA . ILE A 1 131 ? 42.017 9.484 -15.384 1.00 51.31 131 ILE A CA 1
ATOM 996 C C . ILE A 1 131 ? 41.403 8.259 -14.707 1.00 51.31 131 ILE A C 1
ATOM 998 O O . ILE A 1 131 ? 41.860 7.816 -13.654 1.00 51.31 131 ILE A O 1
ATOM 1002 N N . ILE A 1 132 ? 40.304 7.769 -15.278 1.00 50.69 132 ILE A N 1
ATOM 1003 C CA . ILE A 1 132 ? 39.757 6.451 -14.967 1.00 50.69 132 ILE A CA 1
ATOM 1004 C C . ILE A 1 132 ? 40.726 5.458 -15.608 1.00 50.69 132 ILE A C 1
ATOM 1006 O O . ILE A 1 132 ? 40.650 5.187 -16.801 1.00 50.69 132 ILE A O 1
ATOM 1010 N N . ASP A 1 133 ? 41.711 5.021 -14.830 1.00 43.66 133 ASP A N 1
ATOM 1011 C CA . ASP A 1 133 ? 42.643 3.971 -15.226 1.00 43.66 133 ASP A CA 1
ATOM 1012 C C . ASP A 1 133 ? 41.887 2.633 -15.157 1.00 43.66 133 ASP A C 1
ATOM 1014 O O . ASP A 1 133 ? 41.593 2.123 -14.073 1.00 43.66 133 ASP A O 1
ATOM 1018 N N . GLU A 1 134 ? 41.479 2.113 -16.317 1.00 53.34 134 GLU A N 1
ATOM 1019 C CA . GLU A 1 134 ? 40.732 0.856 -16.502 1.00 53.34 134 GLU A CA 1
ATOM 1020 C C . GLU A 1 134 ? 41.646 -0.376 -16.323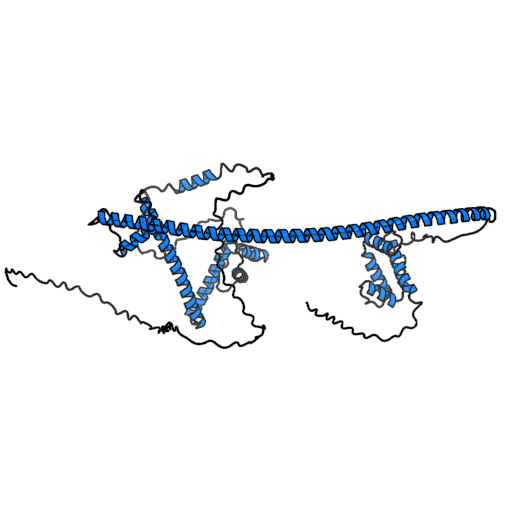 1.00 53.34 134 GLU A C 1
ATOM 1022 O O . GLU A 1 134 ? 41.706 -1.275 -17.160 1.00 53.34 134 GLU A O 1
ATOM 1027 N N . GLY A 1 135 ? 42.410 -0.407 -15.230 1.00 49.62 135 GLY A N 1
ATOM 1028 C CA . GLY A 1 135 ? 43.233 -1.546 -14.840 1.00 49.62 135 GLY A CA 1
ATOM 1029 C C . GLY A 1 135 ? 42.480 -2.479 -13.891 1.00 49.62 135 GLY A C 1
ATOM 1030 O O . GLY A 1 135 ? 42.242 -2.126 -12.738 1.00 49.62 135 GLY A O 1
ATOM 1031 N N . ASP A 1 136 ? 42.179 -3.695 -14.352 1.00 53.56 136 ASP A N 1
ATOM 1032 C CA . ASP A 1 136 ? 41.471 -4.802 -13.671 1.00 53.56 136 ASP A CA 1
ATOM 1033 C C . ASP A 1 136 ? 42.161 -5.380 -12.402 1.00 53.56 136 ASP A C 1
ATOM 1035 O O . ASP A 1 136 ? 41.972 -6.536 -12.031 1.00 53.56 136 ASP A O 1
ATOM 1039 N N . ASN A 1 137 ? 42.944 -4.584 -11.668 1.00 50.81 137 ASN A N 1
ATOM 1040 C CA . ASN A 1 137 ? 43.677 -5.001 -10.466 1.00 50.81 137 ASN A CA 1
ATOM 1041 C C . ASN A 1 137 ? 43.172 -4.329 -9.174 1.00 50.81 137 ASN A C 1
ATOM 1043 O O . ASN A 1 137 ? 43.960 -3.953 -8.304 1.00 50.81 137 ASN A O 1
ATOM 1047 N N . PHE A 1 138 ? 41.854 -4.238 -8.977 1.00 47.72 138 PHE A N 1
ATOM 1048 C CA . PHE A 1 138 ? 41.267 -3.905 -7.667 1.00 47.72 138 PHE A CA 1
ATOM 1049 C C . PHE A 1 138 ? 41.219 -5.130 -6.735 1.00 47.72 138 PHE A C 1
ATOM 1051 O O . PHE A 1 138 ? 40.179 -5.500 -6.192 1.00 47.72 138 PHE A O 1
ATOM 1058 N N . LEU A 1 139 ? 42.370 -5.764 -6.502 1.00 49.00 139 LEU A N 1
ATOM 1059 C CA . LEU A 1 139 ? 42.515 -6.733 -5.419 1.00 49.00 139 LEU A CA 1
ATOM 1060 C C . LEU A 1 139 ? 42.615 -5.980 -4.089 1.00 49.00 139 LEU A C 1
ATOM 1062 O O . LEU A 1 139 ? 43.655 -5.419 -3.758 1.00 49.00 139 LEU A O 1
ATOM 1066 N N . PHE A 1 140 ? 41.501 -5.960 -3.352 1.00 52.00 140 PHE A N 1
ATOM 1067 C CA . PHE A 1 140 ? 41.392 -5.917 -1.886 1.00 52.00 140 PHE A CA 1
ATOM 1068 C C . PHE A 1 140 ? 42.538 -5.235 -1.118 1.00 52.00 140 PHE A C 1
ATOM 1070 O O . PHE A 1 140 ? 43.114 -5.787 -0.180 1.00 52.00 140 PHE A O 1
ATOM 1077 N N . SER A 1 141 ? 42.845 -3.989 -1.464 1.00 49.78 141 SER A N 1
ATOM 1078 C CA . SER A 1 141 ? 43.625 -3.117 -0.596 1.00 49.78 141 SER A CA 1
ATOM 1079 C C . SER A 1 141 ? 42.758 -2.814 0.627 1.00 49.78 141 SER A C 1
ATOM 1081 O O . SER A 1 141 ? 41.764 -2.088 0.546 1.00 49.78 141 SER A O 1
ATOM 1083 N N . ASN A 1 142 ? 43.090 -3.441 1.760 1.00 47.53 142 ASN A N 1
ATOM 1084 C CA . ASN A 1 142 ? 42.515 -3.124 3.061 1.00 47.53 142 ASN A CA 1
ATOM 1085 C C . ASN A 1 142 ? 42.704 -1.628 3.302 1.00 47.53 142 ASN A C 1
ATOM 1087 O O . ASN A 1 142 ? 43.777 -1.196 3.723 1.00 47.53 142 ASN A O 1
ATOM 1091 N N . THR A 1 143 ? 41.662 -0.838 3.029 1.00 45.12 143 THR A N 1
ATOM 1092 C CA . THR A 1 143 ? 41.667 0.598 3.288 1.00 45.12 143 THR A CA 1
ATOM 1093 C C . THR A 1 143 ? 42.097 0.782 4.734 1.00 45.12 143 THR A C 1
ATOM 1095 O O . THR A 1 143 ? 41.397 0.329 5.651 1.00 45.12 143 THR A O 1
ATOM 1098 N N . SER A 1 144 ? 43.266 1.381 4.948 1.00 51.91 144 SER A N 1
ATOM 1099 C CA . SER A 1 144 ? 43.756 1.706 6.274 1.00 51.91 144 SER A CA 1
ATOM 1100 C C . SER A 1 144 ? 42.781 2.723 6.853 1.00 51.91 144 SER A C 1
ATOM 1102 O O . SER A 1 144 ? 42.830 3.922 6.589 1.00 51.91 144 SER A O 1
ATOM 1104 N N . LYS A 1 145 ? 41.797 2.223 7.607 1.00 50.03 145 LYS A N 1
ATOM 1105 C CA . LYS A 1 145 ? 40.896 3.045 8.404 1.00 50.03 145 LYS A CA 1
ATOM 1106 C C . LYS A 1 145 ? 41.760 3.721 9.453 1.00 50.03 145 LYS A C 1
ATOM 1108 O O . LYS A 1 145 ? 41.939 3.217 10.560 1.00 50.03 145 LYS A O 1
ATOM 1113 N N . VAL A 1 146 ? 42.310 4.871 9.079 1.00 46.03 146 VAL A N 1
ATOM 1114 C CA . VAL A 1 146 ? 42.798 5.881 10.001 1.00 46.03 146 VAL A CA 1
ATOM 1115 C C . VAL A 1 146 ? 41.733 5.990 11.085 1.00 46.03 146 VAL A C 1
ATOM 1117 O O . VAL A 1 146 ? 40.562 6.244 10.787 1.00 46.03 146 VAL A O 1
ATOM 1120 N N . ARG A 1 147 ? 42.129 5.740 12.338 1.00 51.62 147 ARG A N 1
ATOM 1121 C CA . ARG A 1 147 ? 41.360 6.049 13.551 1.00 51.62 147 ARG A CA 1
ATOM 1122 C C . ARG A 1 147 ? 41.155 7.566 13.611 1.00 51.62 147 ARG A C 1
ATOM 1124 O O . ARG A 1 147 ? 41.720 8.254 14.452 1.00 51.62 147 ARG A O 1
ATOM 1131 N N . SER A 1 148 ? 40.384 8.115 12.683 1.00 49.03 148 SER A N 1
ATOM 1132 C CA . SER A 1 148 ? 39.952 9.494 12.741 1.00 49.03 148 SER A CA 1
ATOM 1133 C C . SER A 1 148 ? 38.909 9.548 13.841 1.00 49.03 148 SER A C 1
ATOM 1135 O O . SER A 1 148 ? 37.841 8.939 13.744 1.00 49.03 148 SER A O 1
ATOM 1137 N N . GLY A 1 149 ? 39.285 10.194 14.941 1.00 52.81 149 GLY A N 1
ATOM 1138 C CA . GLY A 1 149 ? 38.453 10.435 16.106 1.00 52.81 149 GLY A CA 1
ATOM 1139 C C . GLY A 1 149 ? 37.277 11.345 15.774 1.00 52.81 149 GLY A C 1
ATOM 1140 O O . GLY A 1 149 ? 37.178 12.443 16.305 1.00 52.81 149 GLY A O 1
ATOM 1141 N N . PHE A 1 150 ? 36.324 10.856 14.979 1.00 53.06 150 PHE A N 1
ATOM 1142 C CA . PHE A 1 150 ? 34.957 11.374 14.881 1.00 53.06 150 PHE A CA 1
ATOM 1143 C C . PHE A 1 150 ? 34.161 11.032 16.159 1.00 53.06 150 PHE A C 1
ATOM 1145 O O . PHE A 1 150 ? 33.012 10.582 16.138 1.00 53.06 150 PHE A O 1
ATOM 1152 N N . GLY A 1 151 ? 34.798 11.242 17.313 1.00 51.28 151 GLY A N 1
ATOM 1153 C CA . GLY A 1 151 ? 34.160 11.259 18.613 1.00 51.28 151 GLY A CA 1
ATOM 1154 C C . GLY A 1 151 ? 33.254 12.477 18.666 1.00 51.28 151 GLY A C 1
ATOM 1155 O O . GLY A 1 151 ? 33.712 13.614 18.667 1.00 51.28 151 GLY A O 1
ATOM 1156 N N . ARG A 1 152 ? 31.946 12.228 18.665 1.00 54.59 152 ARG A N 1
ATOM 1157 C CA . ARG A 1 152 ? 30.900 13.232 18.881 1.00 54.59 152 ARG A CA 1
ATOM 1158 C C . ARG A 1 152 ? 31.265 14.085 20.105 1.00 54.59 152 ARG A C 1
ATOM 1160 O O . ARG A 1 152 ? 31.262 13.573 21.220 1.00 54.59 152 ARG A O 1
ATOM 1167 N N . ALA A 1 153 ? 31.561 15.366 19.886 1.00 55.91 153 ALA A N 1
ATOM 1168 C CA . ALA A 1 153 ? 32.138 16.284 20.875 1.00 55.91 153 ALA A CA 1
ATOM 1169 C C . ALA A 1 153 ? 31.266 16.564 22.121 1.00 55.91 153 ALA A C 1
ATOM 1171 O O . ALA A 1 153 ? 31.767 17.111 23.094 1.00 55.91 153 ALA A O 1
ATOM 1172 N N . ASN A 1 154 ? 29.994 16.148 22.136 1.00 56.38 154 ASN A N 1
ATOM 1173 C CA . ASN A 1 154 ? 29.070 16.367 23.262 1.00 56.38 154 ASN A CA 1
ATOM 1174 C C . ASN A 1 154 ? 28.848 15.122 24.128 1.00 56.38 154 ASN A C 1
ATOM 1176 O O . ASN A 1 154 ? 27.793 14.966 24.739 1.00 56.38 154 ASN A O 1
ATOM 1180 N N . ARG A 1 155 ? 29.793 14.184 24.137 1.00 57.84 155 ARG A N 1
ATOM 1181 C CA . ARG A 1 155 ? 29.648 12.954 24.908 1.00 57.84 155 ARG A CA 1
ATOM 1182 C C . ARG A 1 155 ? 30.345 13.090 26.252 1.00 57.84 155 ARG A C 1
ATOM 1184 O O . ARG A 1 155 ? 31.536 13.385 26.297 1.00 57.84 155 ARG A O 1
ATOM 1191 N N . GLU A 1 156 ? 29.596 12.875 27.332 1.00 65.44 156 GLU A N 1
ATOM 1192 C CA . GLU A 1 156 ? 30.117 12.941 28.697 1.00 65.44 156 GLU A CA 1
ATOM 1193 C C . GLU A 1 156 ? 31.346 12.041 28.837 1.00 65.44 156 GLU A C 1
ATOM 1195 O O . GLU A 1 156 ? 31.327 10.863 28.454 1.00 65.44 156 GLU A O 1
ATOM 1200 N N . LYS A 1 157 ? 32.430 12.629 29.349 1.00 52.06 157 LYS A N 1
ATOM 1201 C CA . LYS A 1 157 ? 33.744 12.009 29.519 1.00 52.06 157 LYS A CA 1
ATOM 1202 C C . LYS A 1 157 ? 33.605 10.864 30.533 1.00 52.06 157 LYS A C 1
ATOM 1204 O O . LYS A 1 157 ? 33.565 11.106 31.730 1.00 52.06 157 LYS A O 1
ATOM 1209 N N . GLY A 1 158 ? 33.458 9.634 30.037 1.00 57.84 158 GLY A N 1
ATOM 1210 C CA . GLY A 1 158 ? 33.176 8.438 30.848 1.00 57.84 158 GLY A CA 1
ATOM 1211 C C . GLY A 1 158 ? 32.010 7.584 30.338 1.00 57.84 158 GLY A C 1
ATOM 1212 O O . GLY A 1 158 ? 31.928 6.408 30.669 1.00 57.84 158 GLY A O 1
ATOM 1213 N N . SER A 1 159 ? 31.160 8.118 29.456 1.00 57.91 159 SER A N 1
ATOM 1214 C CA . SER A 1 159 ? 30.104 7.343 28.794 1.00 57.91 159 SER A CA 1
ATOM 1215 C C . SER A 1 159 ? 30.663 6.561 27.597 1.00 57.91 159 SER A C 1
ATOM 1217 O O . SER A 1 159 ? 30.411 6.886 26.436 1.00 57.91 159 SER A O 1
ATOM 1219 N N . THR A 1 160 ? 31.458 5.511 27.817 1.00 52.59 160 THR A N 1
ATOM 1220 C CA . THR A 1 160 ? 31.620 4.479 26.774 1.00 52.59 160 THR A CA 1
ATOM 1221 C C . THR A 1 160 ? 30.233 3.882 26.519 1.00 52.59 160 THR A C 1
ATOM 1223 O O . THR A 1 160 ? 29.440 3.743 27.440 1.00 52.59 160 THR A O 1
ATOM 1226 N N . LEU A 1 161 ? 29.851 3.675 25.255 1.00 55.69 161 LEU A N 1
ATOM 1227 C CA . LEU A 1 161 ? 28.488 3.265 24.910 1.00 55.69 161 LEU A CA 1
ATOM 1228 C C . LEU A 1 161 ? 28.526 1.783 25.251 1.00 55.69 161 LEU A C 1
ATOM 1230 O O . LEU A 1 161 ? 29.210 1.055 24.524 1.00 55.69 161 LEU A O 1
ATOM 1234 N N . PRO A 1 162 ? 27.882 1.336 26.339 1.00 54.91 162 PRO A N 1
ATOM 1235 C CA . PRO A 1 162 ? 28.167 0.014 26.890 1.00 54.91 162 PRO A CA 1
ATOM 1236 C C . PRO A 1 162 ? 27.835 -1.105 25.889 1.00 54.91 162 PRO A C 1
ATOM 1238 O O . PRO A 1 162 ? 28.445 -2.167 25.903 1.00 54.91 162 PRO A O 1
ATOM 1241 N N . ALA A 1 163 ? 26.914 -0.834 24.960 1.00 54.97 163 ALA A N 1
ATOM 1242 C CA . ALA A 1 163 ? 26.335 -1.809 24.045 1.00 54.97 163 ALA A CA 1
ATOM 1243 C C . ALA A 1 163 ? 27.163 -2.135 22.781 1.00 54.97 163 ALA A C 1
ATOM 1245 O O . ALA A 1 163 ? 26.883 -3.136 22.125 1.00 54.97 163 ALA A O 1
ATOM 1246 N N . TYR A 1 164 ? 28.178 -1.338 22.407 1.00 61.91 164 TYR A N 1
ATOM 1247 C CA . TYR A 1 164 ? 28.939 -1.573 21.158 1.00 61.91 164 TYR A CA 1
ATOM 1248 C C . TYR A 1 164 ? 30.155 -2.497 21.318 1.00 61.91 164 TYR A C 1
ATOM 1250 O O . TYR A 1 164 ? 30.828 -2.784 20.330 1.00 61.91 164 TYR A O 1
ATOM 1258 N N . HIS A 1 165 ? 30.459 -2.950 22.536 1.00 62.12 165 HIS A N 1
ATOM 1259 C CA . HIS A 1 165 ? 31.667 -3.737 22.805 1.00 62.12 165 HIS A CA 1
ATOM 1260 C C . HIS A 1 165 ? 31.448 -5.255 22.807 1.00 62.12 165 HIS A C 1
ATOM 1262 O O . HIS A 1 165 ? 32.427 -5.996 22.734 1.00 62.12 165 HIS A O 1
ATOM 1268 N N . LYS A 1 166 ? 30.198 -5.733 22.849 1.00 86.62 166 LYS A N 1
ATOM 1269 C CA . LYS A 1 166 ? 29.913 -7.167 22.731 1.00 86.62 166 LYS A CA 1
ATOM 1270 C C . LYS A 1 166 ? 30.099 -7.619 21.281 1.00 86.62 166 LYS A C 1
ATOM 1272 O O . LYS A 1 166 ? 29.518 -7.020 20.374 1.00 86.62 166 LYS A O 1
ATOM 1277 N N . LYS A 1 167 ? 30.925 -8.648 21.071 1.00 92.00 167 LYS A N 1
ATOM 1278 C CA . LYS A 1 167 ? 31.076 -9.296 19.763 1.00 92.00 167 LYS A CA 1
ATOM 1279 C C . LYS A 1 167 ? 29.766 -9.999 19.413 1.00 92.00 167 LYS A C 1
ATOM 1281 O O . LYS A 1 167 ? 29.098 -10.506 20.304 1.00 92.00 167 LYS A O 1
ATOM 1286 N N . VAL A 1 168 ? 29.407 -9.986 18.135 1.00 94.62 168 VAL A N 1
ATOM 1287 C CA . VAL A 1 168 ? 28.267 -10.758 17.643 1.00 94.62 168 VAL A CA 1
ATOM 1288 C C . VAL A 1 168 ? 28.745 -12.193 17.468 1.00 94.62 168 VAL A C 1
ATOM 1290 O O . VAL A 1 168 ? 29.658 -12.432 16.680 1.00 94.62 168 VAL A O 1
ATOM 1293 N N . SER A 1 169 ? 28.188 -13.102 18.257 1.00 94.56 169 SER A N 1
ATOM 1294 C CA . SER A 1 169 ? 28.385 -14.546 18.153 1.00 94.56 169 SER A CA 1
ATOM 1295 C C . SER A 1 169 ? 27.202 -15.194 17.439 1.00 94.56 169 SER A C 1
ATOM 1297 O O . SER A 1 169 ? 26.140 -14.591 17.297 1.00 94.56 169 SER A O 1
ATOM 1299 N N . TRP A 1 170 ? 27.392 -16.437 16.999 1.00 93.75 170 TRP A N 1
ATOM 1300 C CA . TRP A 1 170 ? 26.299 -17.285 16.525 1.00 93.75 170 TRP A CA 1
ATOM 1301 C C . TRP A 1 170 ? 25.380 -17.728 17.678 1.00 93.75 170 TRP A C 1
ATOM 1303 O O . TRP A 1 170 ? 24.188 -17.946 17.466 1.00 93.75 170 TRP A O 1
ATOM 1313 N N . GLU A 1 171 ? 25.921 -17.844 18.899 1.00 95.56 171 GLU A N 1
ATOM 1314 C CA . GLU A 1 171 ? 25.143 -18.007 20.131 1.00 95.56 171 GLU A CA 1
ATOM 1315 C C . GLU A 1 171 ? 24.457 -16.682 20.454 1.00 95.56 171 GLU A C 1
ATOM 1317 O O . GLU A 1 171 ? 25.127 -15.654 20.598 1.00 95.56 171 GLU A O 1
ATOM 1322 N N . LEU A 1 172 ? 23.125 -16.704 20.536 1.00 95.44 172 LEU A N 1
ATOM 1323 C CA . LEU A 1 172 ? 22.333 -15.524 20.858 1.00 95.44 172 LEU A CA 1
ATOM 1324 C C . LEU A 1 172 ? 22.460 -15.210 22.351 1.00 95.44 172 LEU A C 1
ATOM 1326 O O . LEU A 1 172 ? 22.012 -15.977 23.200 1.00 95.44 172 LEU A O 1
ATOM 1330 N N . ASP A 1 173 ? 23.013 -14.041 22.670 1.00 95.25 173 ASP A N 1
ATOM 1331 C CA . ASP A 1 173 ? 22.867 -13.444 23.997 1.00 95.25 173 ASP A CA 1
ATOM 1332 C C . ASP A 1 173 ? 21.375 -13.216 24.303 1.00 95.25 173 ASP A C 1
ATOM 1334 O O . ASP A 1 173 ? 20.574 -12.976 23.401 1.00 95.25 173 ASP A O 1
ATOM 1338 N N . SER A 1 174 ? 21.002 -13.128 25.584 1.00 96.44 174 SER A N 1
ATOM 1339 C CA . SER A 1 174 ? 19.614 -12.815 25.975 1.00 96.44 174 SER A CA 1
ATOM 1340 C C . SER A 1 174 ? 19.074 -11.513 25.349 1.00 96.44 174 SER A C 1
ATOM 1342 O O . SER A 1 174 ? 17.872 -11.375 25.128 1.00 96.44 174 SER A O 1
ATOM 1344 N N . ASP A 1 175 ? 19.947 -10.536 25.076 1.00 95.88 175 ASP A N 1
ATOM 1345 C CA . ASP A 1 175 ? 19.567 -9.303 24.373 1.00 95.88 175 ASP A CA 1
ATOM 1346 C C . ASP A 1 175 ? 19.361 -9.543 22.869 1.00 95.88 175 ASP A C 1
ATOM 1348 O O . ASP A 1 175 ? 18.436 -8.984 22.281 1.00 95.88 175 ASP A O 1
ATOM 1352 N N . ASP A 1 176 ? 20.213 -10.367 22.254 1.00 96.75 176 ASP A N 1
ATOM 1353 C CA . ASP A 1 176 ? 20.171 -10.692 20.826 1.00 96.75 176 ASP A CA 1
ATOM 1354 C C . ASP A 1 176 ? 18.948 -11.563 20.499 1.00 96.75 176 ASP A C 1
ATOM 1356 O O . ASP A 1 176 ? 18.250 -11.292 19.522 1.00 96.75 176 ASP A O 1
ATOM 1360 N N . GLU A 1 177 ? 18.608 -12.514 21.373 1.00 97.56 177 GLU A N 1
ATOM 1361 C CA . GLU A 1 177 ? 17.385 -13.319 21.300 1.00 97.56 177 GLU A CA 1
ATOM 1362 C C . GLU A 1 177 ? 16.127 -12.440 21.335 1.00 97.56 177 GLU A C 1
ATOM 1364 O O . GLU A 1 177 ? 15.241 -12.566 20.488 1.00 97.56 177 GLU A O 1
ATOM 1369 N N . LEU A 1 178 ? 16.069 -11.475 22.262 1.00 97.50 178 LEU A N 1
ATOM 1370 C CA . LEU A 1 178 ? 14.946 -10.544 22.348 1.00 97.50 178 LEU A CA 1
ATOM 1371 C C . LEU A 1 178 ? 14.863 -9.626 21.116 1.00 97.50 178 LEU A C 1
ATOM 1373 O O . LEU A 1 178 ? 13.760 -9.356 20.634 1.00 97.50 178 LEU A O 1
ATOM 1377 N N . MET A 1 179 ? 16.001 -9.155 20.593 1.00 97.44 179 MET A N 1
ATOM 1378 C CA . MET A 1 179 ? 16.040 -8.353 19.364 1.00 97.44 179 MET A CA 1
ATOM 1379 C C . MET A 1 179 ? 15.517 -9.132 18.154 1.00 97.44 179 MET A C 1
ATOM 1381 O O . MET A 1 179 ? 14.705 -8.589 17.403 1.00 97.44 179 MET A O 1
ATOM 1385 N N . MET A 1 180 ? 15.934 -10.390 17.988 1.00 97.69 180 MET A N 1
ATOM 1386 C CA . MET A 1 180 ? 15.470 -11.275 16.913 1.00 97.69 180 MET A CA 1
ATOM 1387 C C . MET A 1 180 ? 13.970 -11.563 17.047 1.00 97.69 180 MET A C 1
ATOM 1389 O O . MET A 1 180 ? 13.206 -11.252 16.136 1.00 97.69 180 MET A O 1
ATOM 1393 N N . ALA A 1 181 ? 13.515 -11.993 18.229 1.00 98.00 181 ALA A N 1
ATOM 1394 C CA . ALA A 1 181 ? 12.107 -12.310 18.476 1.00 98.00 181 ALA A CA 1
ATOM 1395 C C . ALA A 1 181 ? 11.171 -11.106 18.281 1.00 98.00 181 ALA A C 1
ATOM 1397 O O . ALA A 1 181 ? 10.017 -11.258 17.879 1.00 98.00 181 ALA A O 1
ATOM 1398 N N . MET A 1 182 ? 11.630 -9.887 18.585 1.00 98.25 182 MET A N 1
ATOM 1399 C CA . MET A 1 182 ? 10.866 -8.681 18.268 1.00 98.25 182 MET A CA 1
ATOM 1400 C C . MET A 1 182 ? 10.915 -8.329 16.779 1.00 98.25 182 MET A C 1
ATOM 1402 O O . MET A 1 182 ? 9.929 -7.835 16.234 1.00 98.25 182 MET A O 1
ATOM 1406 N N . ARG A 1 183 ? 12.034 -8.566 16.098 1.00 97.88 183 ARG A N 1
ATOM 1407 C CA . ARG A 1 183 ? 12.113 -8.300 14.664 1.00 97.88 183 ARG A CA 1
ATOM 1408 C C . ARG A 1 183 ? 11.174 -9.200 13.875 1.00 97.88 183 ARG A C 1
ATOM 1410 O O . ARG A 1 183 ? 10.469 -8.695 13.007 1.00 97.88 183 ARG A O 1
ATOM 1417 N N . ASP A 1 184 ? 11.109 -10.475 14.233 1.00 97.06 184 ASP A N 1
ATOM 1418 C CA . ASP A 1 184 ? 10.245 -11.454 13.568 1.00 97.06 184 ASP A CA 1
ATOM 1419 C C . ASP A 1 184 ? 8.753 -11.162 13.812 1.00 97.06 184 ASP A C 1
ATOM 1421 O O . ASP A 1 184 ? 7.910 -11.437 12.966 1.00 97.06 184 ASP A O 1
ATOM 1425 N N . LYS A 1 185 ? 8.423 -10.488 14.924 1.00 98.19 185 LYS A N 1
ATOM 1426 C CA . LYS A 1 185 ? 7.076 -9.957 15.213 1.00 98.19 185 LYS A CA 1
ATOM 1427 C C . LYS A 1 185 ? 6.762 -8.623 14.518 1.00 98.19 185 LYS A C 1
ATOM 1429 O O . LYS A 1 185 ? 5.695 -8.061 14.752 1.00 98.19 185 LYS A O 1
ATOM 1434 N N . GLY A 1 186 ? 7.679 -8.077 13.716 1.00 97.81 186 GLY A N 1
ATOM 1435 C CA . GLY A 1 186 ? 7.469 -6.837 12.963 1.00 97.81 186 GLY A CA 1
ATOM 1436 C C . GLY A 1 186 ? 7.639 -5.543 13.770 1.00 97.81 186 GLY A C 1
ATOM 1437 O O . GLY A 1 186 ? 7.218 -4.479 13.315 1.00 97.81 186 GLY A O 1
ATOM 1438 N N . TYR A 1 187 ? 8.257 -5.583 14.956 1.00 98.50 187 TYR A N 1
ATOM 1439 C CA . TYR A 1 187 ? 8.543 -4.352 15.701 1.00 98.50 187 TYR A CA 1
ATOM 1440 C C . TYR A 1 187 ? 9.603 -3.499 14.985 1.00 98.50 187 TYR A C 1
ATOM 1442 O O . TYR A 1 187 ? 10.615 -3.995 14.483 1.00 98.50 187 TYR A O 1
ATOM 1450 N N . SER A 1 188 ? 9.398 -2.180 14.991 1.00 98.31 188 SER A N 1
ATOM 1451 C CA . SER A 1 188 ? 10.368 -1.216 14.459 1.00 98.31 188 SER A CA 1
ATOM 1452 C C . SER A 1 188 ? 11.619 -1.124 15.337 1.00 98.31 188 SER A C 1
ATOM 1454 O O . SER A 1 188 ? 11.541 -1.252 16.561 1.00 98.31 188 SER A O 1
ATOM 1456 N N . ASP A 1 189 ? 12.768 -0.796 14.741 1.00 97.94 189 ASP A N 1
ATOM 1457 C CA . ASP A 1 189 ? 14.045 -0.658 15.456 1.00 97.94 189 ASP A CA 1
ATOM 1458 C C . ASP A 1 189 ? 13.946 0.267 16.683 1.00 97.94 189 ASP A C 1
ATOM 1460 O O . ASP A 1 189 ? 14.522 0.001 17.736 1.00 97.94 189 ASP A O 1
ATOM 1464 N N . ARG A 1 190 ? 13.160 1.346 16.593 1.00 98.00 190 ARG A N 1
ATOM 1465 C CA . ARG A 1 190 ? 12.939 2.258 17.721 1.00 98.00 190 ARG A CA 1
ATOM 1466 C C . ARG A 1 190 ? 12.191 1.586 18.873 1.00 98.00 190 ARG A C 1
ATOM 1468 O O . ARG A 1 190 ? 12.591 1.744 20.019 1.00 98.00 190 ARG A O 1
ATOM 1475 N N . GLN A 1 191 ? 11.143 0.817 18.578 1.00 98.25 191 GLN A N 1
ATOM 1476 C CA . GLN A 1 191 ? 10.384 0.083 19.596 1.00 98.25 191 GLN A CA 1
ATOM 1477 C C . GLN A 1 191 ? 11.237 -0.996 20.266 1.00 98.25 191 GLN A C 1
ATOM 1479 O O . GLN A 1 191 ? 11.128 -1.181 21.476 1.00 98.25 191 GLN A O 1
ATOM 1484 N N . ILE A 1 192 ? 12.100 -1.672 19.501 1.00 98.00 192 ILE A N 1
ATOM 1485 C CA . ILE A 1 192 ? 13.039 -2.666 20.036 1.00 98.00 192 ILE A CA 1
ATOM 1486 C C . ILE A 1 192 ? 14.012 -1.989 21.009 1.00 98.00 192 ILE A C 1
ATOM 1488 O O . ILE A 1 192 ? 14.147 -2.424 22.151 1.00 98.00 192 ILE A O 1
ATOM 1492 N N . SER A 1 193 ? 14.618 -0.871 20.598 1.00 96.81 193 SER A N 1
ATOM 1493 C CA . SER A 1 193 ? 15.504 -0.067 21.449 1.00 96.81 193 SER A CA 1
ATOM 1494 C C . SER A 1 193 ? 14.814 0.392 22.735 1.00 96.81 193 SER A C 1
ATOM 1496 O O . SER A 1 193 ? 15.374 0.264 23.824 1.00 96.81 193 SER A O 1
ATOM 1498 N N . ASP A 1 194 ? 13.598 0.929 22.620 1.00 97.44 194 ASP A N 1
ATOM 1499 C CA . ASP A 1 194 ? 12.838 1.428 23.764 1.00 97.44 194 ASP A CA 1
ATOM 1500 C C . ASP A 1 194 ? 12.452 0.289 24.716 1.00 97.44 194 ASP A C 1
ATOM 1502 O O . ASP A 1 194 ? 12.481 0.476 25.932 1.00 97.44 194 ASP A O 1
ATOM 1506 N N . LYS A 1 195 ? 12.122 -0.902 24.195 1.00 97.75 195 LYS A N 1
ATOM 1507 C CA . LYS A 1 195 ? 11.817 -2.074 25.025 1.00 97.75 195 LYS A CA 1
ATOM 1508 C C . LYS A 1 195 ? 13.055 -2.574 25.768 1.00 97.75 195 LYS A C 1
ATOM 1510 O O . LYS A 1 195 ? 12.982 -2.762 26.975 1.00 97.75 195 LYS A O 1
ATOM 1515 N N . LEU A 1 196 ? 14.204 -2.680 25.097 1.00 96.25 196 LEU A N 1
ATOM 1516 C CA . LEU A 1 196 ? 15.471 -3.044 25.746 1.00 96.25 196 LEU A CA 1
ATOM 1517 C C . LEU A 1 196 ? 15.842 -2.056 26.860 1.00 96.25 196 LEU A C 1
ATOM 1519 O O . LEU A 1 196 ? 16.263 -2.464 27.940 1.00 96.25 196 LEU A O 1
ATOM 1523 N N . ALA A 1 197 ? 15.627 -0.757 26.632 1.00 95.25 197 ALA A N 1
ATOM 1524 C CA . ALA A 1 197 ? 15.857 0.264 27.649 1.00 95.25 197 ALA A CA 1
ATOM 1525 C C . ALA A 1 197 ? 14.881 0.160 28.837 1.00 95.25 197 ALA A C 1
ATOM 1527 O O . ALA A 1 197 ? 15.296 0.392 29.974 1.00 95.25 197 ALA A O 1
ATOM 1528 N N . LYS A 1 198 ? 13.608 -0.183 28.587 1.00 97.50 198 LYS A N 1
ATOM 1529 C CA . LYS A 1 198 ? 12.584 -0.401 29.628 1.00 97.50 198 LYS A CA 1
ATOM 1530 C C . LYS A 1 198 ? 12.867 -1.641 30.470 1.00 97.50 198 LYS A C 1
ATOM 1532 O O . LYS A 1 198 ? 12.722 -1.577 31.684 1.00 97.50 198 LYS A O 1
ATOM 1537 N N . ASP A 1 199 ? 13.334 -2.715 29.841 1.00 96.50 199 ASP A N 1
ATOM 1538 C CA . ASP A 1 199 ? 13.674 -3.979 30.505 1.00 96.50 199 ASP A CA 1
ATOM 1539 C C . ASP A 1 199 ? 14.993 -3.888 31.305 1.00 96.50 199 ASP A C 1
ATOM 1541 O O . ASP A 1 199 ? 15.446 -4.874 31.880 1.00 96.50 199 ASP A O 1
ATOM 1545 N N . GLY A 1 200 ? 15.641 -2.714 31.341 1.00 94.62 200 GLY A N 1
ATOM 1546 C CA . GLY A 1 200 ? 16.910 -2.497 32.043 1.00 94.62 200 GLY A CA 1
ATOM 1547 C C . GLY A 1 200 ? 18.120 -3.148 31.363 1.00 94.62 200 GLY A C 1
ATOM 1548 O O . GLY A 1 200 ? 19.187 -3.235 31.971 1.00 94.62 200 GLY A O 1
ATOM 1549 N N . ARG A 1 201 ? 17.968 -3.594 30.109 1.00 93.62 201 ARG A N 1
ATOM 1550 C CA . ARG A 1 201 ? 19.016 -4.236 29.303 1.00 93.62 201 ARG A CA 1
ATOM 1551 C C . ARG A 1 201 ? 19.968 -3.204 28.691 1.00 93.62 201 ARG A C 1
ATOM 1553 O O . ARG A 1 201 ? 19.862 -1.994 28.927 1.00 93.62 201 ARG A O 1
ATOM 1560 N N . ALA A 1 202 ? 20.936 -3.673 27.899 1.00 91.31 202 ALA A N 1
ATOM 1561 C CA . ALA A 1 202 ? 21.874 -2.791 27.215 1.00 91.31 202 ALA A CA 1
ATOM 1562 C C . ALA A 1 202 ? 21.127 -1.775 26.331 1.00 91.31 202 ALA A C 1
ATOM 1564 O O . ALA A 1 202 ? 20.266 -2.118 25.523 1.00 91.31 202 ALA A O 1
ATOM 1565 N N . ARG A 1 203 ? 21.468 -0.491 26.483 1.00 92.50 203 ARG A N 1
ATOM 1566 C CA . ARG A 1 203 ? 20.863 0.591 25.698 1.00 92.50 203 ARG A CA 1
ATOM 1567 C C . ARG A 1 203 ? 21.482 0.629 24.303 1.00 92.50 203 ARG A C 1
ATOM 1569 O O . ARG A 1 203 ? 22.592 1.139 24.131 1.00 92.50 203 ARG A O 1
ATOM 1576 N N . TYR A 1 204 ? 20.763 0.090 23.325 1.00 93.50 204 TYR A N 1
ATOM 1577 C CA . TYR A 1 204 ? 21.115 0.190 21.909 1.00 93.50 204 TYR A CA 1
ATOM 1578 C C . TYR A 1 204 ? 20.656 1.527 21.313 1.00 93.50 204 TYR A C 1
ATOM 1580 O O . TYR A 1 204 ? 19.762 2.184 21.836 1.00 93.50 204 TYR A O 1
ATOM 1588 N N . ASP A 1 205 ? 21.304 1.956 20.228 1.00 93.81 205 ASP A N 1
ATOM 1589 C CA . ASP A 1 205 ? 20.801 3.061 19.404 1.00 93.81 205 ASP A CA 1
ATOM 1590 C C . ASP A 1 205 ? 19.785 2.455 18.427 1.00 93.81 205 ASP A C 1
ATOM 1592 O O . ASP A 1 205 ? 20.134 1.463 17.782 1.00 93.81 205 ASP A O 1
ATOM 1596 N N . PRO A 1 206 ? 18.579 3.025 18.251 1.00 96.00 206 PRO A N 1
ATOM 1597 C CA . PRO A 1 206 ? 17.635 2.561 17.240 1.00 96.00 206 PRO A CA 1
ATOM 1598 C C . PRO A 1 206 ? 18.285 2.320 15.871 1.00 96.00 206 PRO A C 1
ATOM 1600 O O . PRO A 1 206 ? 17.973 1.349 15.203 1.00 96.00 206 PRO A O 1
ATOM 1603 N N . LYS A 1 207 ? 19.256 3.144 15.457 1.00 95.19 207 LYS A N 1
ATOM 1604 C CA . LYS A 1 207 ? 19.913 2.983 14.147 1.00 95.19 207 LYS A CA 1
ATOM 1605 C C . LYS A 1 207 ? 20.851 1.779 14.051 1.00 95.19 207 LYS A C 1
ATOM 1607 O O . LYS A 1 207 ? 21.187 1.368 12.944 1.00 95.19 207 LYS A O 1
ATOM 1612 N N . SER A 1 208 ? 21.332 1.251 15.176 1.00 94.75 208 SER A N 1
ATOM 1613 C CA . SER A 1 208 ? 22.274 0.128 15.183 1.00 94.75 208 SER A CA 1
ATOM 1614 C C . SER A 1 208 ? 21.604 -1.233 15.315 1.00 94.75 208 SER A C 1
ATOM 1616 O O . SER A 1 208 ? 22.263 -2.237 15.044 1.00 94.75 208 SER A O 1
ATOM 1618 N N . ILE A 1 209 ? 20.311 -1.283 15.650 1.00 96.12 209 ILE A N 1
ATOM 1619 C CA . ILE A 1 209 ? 19.572 -2.535 15.851 1.00 96.12 209 ILE A CA 1
ATOM 1620 C C . ILE A 1 209 ? 19.487 -3.351 14.561 1.00 96.12 209 ILE A C 1
ATOM 1622 O O . ILE A 1 209 ? 19.975 -4.480 14.553 1.00 96.12 209 ILE A O 1
ATOM 1626 N N . SER A 1 210 ? 19.000 -2.788 13.445 1.00 96.44 210 SER A N 1
ATOM 1627 C CA . SER A 1 210 ? 18.970 -3.525 12.169 1.00 96.44 210 SER A CA 1
ATOM 1628 C C . SER A 1 210 ? 20.357 -3.994 11.721 1.00 96.44 210 SER A C 1
ATOM 1630 O O . SER A 1 210 ? 20.480 -5.073 11.147 1.00 96.44 210 SER A O 1
ATOM 1632 N N . THR A 1 211 ? 21.410 -3.213 11.987 1.00 96.06 211 THR A N 1
ATOM 1633 C CA . THR A 1 211 ? 22.780 -3.614 11.627 1.00 96.06 211 THR A CA 1
ATOM 1634 C C . THR A 1 211 ? 23.258 -4.776 12.497 1.00 96.06 211 THR A C 1
ATOM 1636 O O . THR A 1 211 ? 23.912 -5.686 11.995 1.00 96.06 211 THR A O 1
ATOM 1639 N N . ARG A 1 212 ? 22.953 -4.759 13.801 1.00 95.44 212 ARG A N 1
ATOM 1640 C CA . ARG A 1 212 ? 23.314 -5.836 14.730 1.00 95.44 212 ARG A CA 1
ATOM 1641 C C . ARG A 1 212 ? 22.567 -7.128 14.402 1.00 95.44 212 ARG A C 1
ATOM 1643 O O . ARG A 1 212 ? 23.221 -8.154 14.283 1.00 95.44 212 ARG A O 1
A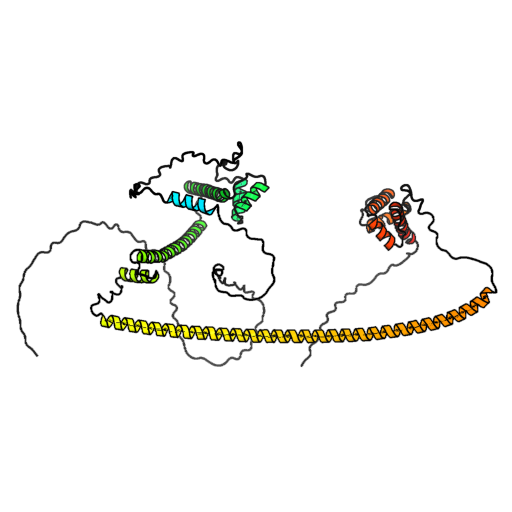TOM 1650 N N . ILE A 1 213 ? 21.259 -7.055 14.154 1.00 96.62 213 ILE A N 1
ATOM 1651 C CA . ILE A 1 213 ? 20.437 -8.188 13.691 1.00 96.62 213 ILE A CA 1
ATOM 1652 C C . ILE A 1 213 ? 21.009 -8.795 12.406 1.00 96.62 213 ILE A C 1
ATOM 1654 O O . ILE A 1 213 ? 21.155 -10.009 12.322 1.00 96.62 213 ILE A O 1
ATOM 1658 N N . GLY A 1 214 ? 21.392 -7.966 11.428 1.00 97.00 214 GLY A N 1
ATOM 1659 C CA . GLY A 1 214 ? 22.022 -8.455 10.198 1.00 97.00 214 GLY A CA 1
ATOM 1660 C C . GLY A 1 214 ? 23.317 -9.228 10.463 1.00 97.00 214 GLY A C 1
ATOM 1661 O O . GLY A 1 214 ? 23.501 -10.318 9.940 1.00 97.00 214 GLY A O 1
ATOM 1662 N N . ARG A 1 215 ? 24.190 -8.720 11.344 1.00 97.12 215 ARG A N 1
ATOM 1663 C CA . ARG A 1 215 ? 25.419 -9.441 11.725 1.00 97.12 215 ARG A CA 1
ATOM 1664 C C . ARG A 1 215 ? 25.136 -10.747 12.463 1.00 97.12 215 ARG A C 1
ATOM 1666 O O . ARG A 1 215 ? 25.887 -11.691 12.276 1.00 97.12 215 ARG A O 1
ATOM 1673 N N . ILE A 1 216 ? 24.097 -10.789 13.299 1.00 96.88 216 ILE A N 1
ATOM 1674 C CA . ILE A 1 216 ? 23.685 -12.007 14.012 1.00 96.88 216 ILE A CA 1
ATOM 1675 C C . ILE A 1 216 ? 23.252 -13.066 13.000 1.00 96.88 216 ILE A C 1
ATOM 1677 O O . ILE A 1 216 ? 23.763 -14.180 13.038 1.00 96.88 216 ILE A O 1
ATOM 1681 N N . LYS A 1 217 ? 22.382 -12.697 12.050 1.00 97.62 217 LYS A N 1
ATOM 1682 C CA . LYS A 1 217 ? 21.945 -13.594 10.970 1.00 97.62 217 LYS A CA 1
ATOM 1683 C C . LYS A 1 217 ? 23.124 -14.101 10.141 1.00 97.62 217 LYS A C 1
ATOM 1685 O O . LYS A 1 217 ? 23.183 -15.289 9.858 1.00 97.62 217 LYS A O 1
ATOM 1690 N N . ASN A 1 218 ? 24.089 -13.235 9.827 1.00 96.94 218 ASN A N 1
ATOM 1691 C CA . ASN A 1 218 ? 25.303 -13.647 9.120 1.00 96.94 218 ASN A CA 1
ATOM 1692 C C . ASN A 1 218 ? 26.147 -14.625 9.948 1.00 96.94 218 ASN A C 1
ATOM 1694 O O . ASN A 1 218 ? 26.548 -15.647 9.420 1.00 96.94 218 ASN A O 1
ATOM 1698 N N . ALA A 1 219 ? 26.369 -14.364 11.240 1.00 97.06 219 ALA A N 1
ATOM 1699 C CA . ALA A 1 219 ? 27.118 -15.279 12.106 1.00 97.06 219 ALA A CA 1
ATOM 1700 C C . ALA A 1 219 ? 26.418 -16.644 12.262 1.00 97.06 219 ALA A C 1
ATOM 1702 O O . ALA A 1 219 ? 27.077 -17.676 12.363 1.00 97.06 219 ALA A O 1
ATOM 1703 N N . GLN A 1 220 ? 25.080 -16.663 12.278 1.00 97.31 220 GLN A N 1
ATOM 1704 C CA . GLN A 1 220 ? 24.298 -17.900 12.262 1.00 97.31 220 GLN A CA 1
ATOM 1705 C C . GLN A 1 220 ? 24.420 -18.632 10.919 1.00 97.31 220 GLN A C 1
ATOM 1707 O O . GLN A 1 220 ? 24.635 -19.839 10.927 1.00 97.31 220 GLN A O 1
ATOM 1712 N N . ALA A 1 221 ? 24.342 -17.920 9.792 1.00 96.69 221 ALA A N 1
ATOM 1713 C CA . ALA A 1 221 ? 24.535 -18.495 8.461 1.00 96.69 221 ALA A CA 1
ATOM 1714 C C . ALA A 1 221 ? 25.950 -19.072 8.291 1.00 96.69 221 ALA A C 1
ATOM 1716 O O . ALA A 1 221 ? 26.082 -20.232 7.932 1.00 96.69 221 ALA A O 1
ATOM 1717 N N . GLU A 1 222 ? 26.990 -18.331 8.685 1.00 97.31 222 GLU A N 1
ATOM 1718 C CA . GLU A 1 222 ? 28.386 -18.796 8.673 1.00 97.31 222 GLU A CA 1
ATOM 1719 C C . GLU A 1 222 ? 28.571 -20.082 9.493 1.00 97.31 222 GLU A C 1
ATOM 1721 O O . GLU A 1 222 ? 29.334 -20.968 9.110 1.00 97.31 222 GLU A O 1
ATOM 1726 N N . ARG A 1 223 ? 27.857 -20.217 10.619 1.00 97.44 223 ARG A N 1
ATOM 1727 C CA . ARG A 1 223 ? 27.866 -21.460 11.396 1.00 97.44 223 ARG A CA 1
ATOM 1728 C C . ARG A 1 223 ? 27.181 -22.605 10.656 1.00 97.44 223 ARG A C 1
ATOM 1730 O O . ARG A 1 223 ? 27.688 -23.718 10.716 1.00 97.44 223 ARG A O 1
ATOM 1737 N N . MET A 1 224 ? 26.044 -22.361 10.010 1.00 96.62 224 MET A N 1
ATOM 1738 C CA . MET A 1 224 ? 25.347 -23.387 9.224 1.00 96.62 224 MET A CA 1
ATOM 1739 C C . MET A 1 224 ? 26.202 -23.838 8.035 1.00 96.62 224 MET A C 1
ATOM 1741 O O . MET A 1 224 ? 26.342 -25.038 7.820 1.00 96.62 224 MET A O 1
ATOM 1745 N N . ASP A 1 225 ? 26.861 -22.903 7.351 1.00 97.00 225 ASP A N 1
ATOM 1746 C CA . ASP A 1 225 ? 27.814 -23.191 6.276 1.00 97.00 225 ASP A CA 1
ATOM 1747 C C . ASP A 1 225 ? 28.982 -24.044 6.781 1.00 97.00 225 ASP A C 1
ATOM 1749 O O . ASP A 1 225 ? 29.357 -25.028 6.147 1.00 97.00 225 ASP A O 1
ATOM 1753 N N . TRP A 1 226 ? 29.537 -23.707 7.949 1.00 97.75 226 TRP A N 1
ATOM 1754 C CA . TRP A 1 226 ? 30.593 -24.499 8.577 1.00 97.75 226 TRP A CA 1
ATOM 1755 C C . TRP A 1 226 ? 30.111 -25.910 8.954 1.00 97.75 226 TRP A C 1
ATOM 1757 O O . TRP A 1 226 ? 30.805 -26.883 8.672 1.00 97.75 226 TRP A O 1
ATOM 1767 N N . LEU A 1 227 ? 28.901 -26.053 9.512 1.00 97.81 227 LEU A N 1
ATOM 1768 C CA . LEU A 1 227 ? 28.311 -27.361 9.836 1.00 97.81 227 LEU A CA 1
ATOM 1769 C C . LEU A 1 227 ? 28.094 -28.232 8.588 1.00 97.81 227 LEU A C 1
ATOM 1771 O O . LEU A 1 227 ? 28.327 -29.439 8.649 1.00 97.81 227 LEU A O 1
ATOM 1775 N N . LEU A 1 228 ? 27.677 -27.629 7.470 1.00 97.06 228 LEU A N 1
ATOM 1776 C CA . LEU A 1 228 ? 27.556 -28.304 6.173 1.00 97.06 228 LEU A CA 1
ATOM 1777 C C . LEU A 1 228 ? 28.928 -28.724 5.629 1.00 97.06 228 LEU A C 1
ATOM 1779 O O . LEU A 1 228 ? 29.089 -29.844 5.152 1.00 97.06 228 LEU A O 1
ATOM 1783 N N . GLN A 1 229 ? 29.934 -27.848 5.723 1.00 97.31 229 GLN A N 1
ATOM 1784 C CA . GLN A 1 229 ? 31.300 -28.131 5.263 1.00 97.31 229 GLN A CA 1
ATOM 1785 C C . GLN A 1 229 ? 31.968 -29.259 6.053 1.00 97.31 229 GLN A C 1
ATOM 1787 O O . GLN A 1 229 ? 32.696 -30.062 5.472 1.00 97.31 229 GLN A O 1
ATOM 1792 N N . GLU A 1 230 ? 31.724 -29.337 7.362 1.00 98.00 230 GLU A N 1
ATOM 1793 C CA . GLU A 1 230 ? 32.228 -30.427 8.203 1.00 98.00 230 GLU A CA 1
ATOM 1794 C C . GLU A 1 230 ? 31.419 -31.726 8.070 1.00 98.00 230 GLU A C 1
ATOM 1796 O O . GLU A 1 230 ? 31.815 -32.752 8.622 1.00 98.00 230 GLU A O 1
ATOM 1801 N N . GLY A 1 231 ? 30.295 -31.704 7.344 1.00 96.38 231 GLY A N 1
ATOM 1802 C CA . GLY A 1 231 ? 29.394 -32.849 7.204 1.00 96.38 231 GLY A CA 1
ATOM 1803 C C . GLY A 1 231 ? 28.647 -33.204 8.494 1.00 96.38 231 GLY A C 1
ATOM 1804 O O . GLY A 1 231 ? 28.136 -34.313 8.625 1.00 96.38 231 GLY A O 1
ATOM 1805 N N . LEU A 1 232 ? 28.594 -32.284 9.465 1.00 97.38 232 LEU A N 1
ATOM 1806 C CA . LEU A 1 232 ? 27.789 -32.430 10.686 1.00 97.38 232 LEU A CA 1
ATOM 1807 C C . LEU A 1 232 ? 26.299 -32.208 10.414 1.00 97.38 232 LEU A C 1
ATOM 1809 O O . LEU A 1 232 ? 25.451 -32.673 11.173 1.00 97.38 232 LEU A O 1
ATOM 1813 N N . MET A 1 233 ? 25.997 -31.476 9.347 1.00 97.38 233 MET A N 1
ATOM 1814 C CA . MET A 1 233 ? 24.658 -31.251 8.835 1.00 97.38 233 MET A CA 1
ATOM 1815 C C . MET A 1 233 ? 24.648 -31.597 7.348 1.00 97.38 233 MET A C 1
ATOM 1817 O O . MET A 1 233 ? 25.619 -31.336 6.642 1.00 97.38 233 MET A O 1
ATOM 1821 N N . GLU A 1 234 ? 23.552 -32.181 6.885 1.00 96.56 234 GLU A N 1
ATOM 1822 C CA . GLU A 1 234 ? 23.338 -32.545 5.486 1.00 96.56 234 GLU A CA 1
ATOM 1823 C C . GLU A 1 234 ? 22.095 -31.818 4.967 1.00 96.56 234 GLU A C 1
ATOM 1825 O O . GLU A 1 234 ? 21.186 -31.508 5.741 1.00 96.56 234 GLU A O 1
ATOM 1830 N N . TRP A 1 235 ? 22.071 -31.534 3.666 1.00 97.62 235 TRP A N 1
ATOM 1831 C CA . TRP A 1 235 ? 20.893 -30.999 2.991 1.00 97.62 235 TRP A CA 1
ATOM 1832 C C . TRP A 1 235 ? 19.775 -32.038 2.987 1.00 97.62 235 TRP A C 1
ATOM 1834 O O . TRP A 1 235 ? 19.994 -33.199 2.638 1.00 97.62 235 TRP A O 1
ATOM 1844 N N . THR A 1 236 ? 18.569 -31.630 3.377 1.00 97.62 236 THR A N 1
ATOM 1845 C CA . THR A 1 236 ? 17.394 -32.497 3.283 1.00 97.62 236 THR A CA 1
ATOM 1846 C C . THR A 1 236 ? 16.681 -32.303 1.946 1.00 97.62 236 THR A C 1
ATOM 1848 O O . THR A 1 236 ? 16.785 -31.257 1.309 1.00 97.62 236 THR A O 1
ATOM 1851 N N . LEU A 1 237 ? 15.880 -33.290 1.535 1.00 97.69 237 LEU A N 1
ATOM 1852 C CA . LEU A 1 237 ? 15.050 -33.170 0.330 1.00 97.69 237 LEU A CA 1
ATOM 1853 C C . LEU A 1 237 ? 14.080 -31.974 0.404 1.00 97.69 237 LEU A C 1
ATOM 1855 O O . LEU A 1 237 ? 13.762 -31.365 -0.615 1.00 97.69 237 LEU A O 1
ATOM 1859 N N . GLU A 1 238 ? 13.589 -31.645 1.602 1.00 97.94 238 GLU A N 1
ATOM 1860 C CA . GLU A 1 238 ? 12.716 -30.487 1.818 1.00 97.94 238 GLU A CA 1
ATOM 1861 C C . GLU A 1 238 ? 13.470 -29.172 1.580 1.00 97.94 238 GLU A C 1
ATOM 1863 O O . GLU A 1 238 ? 12.926 -28.260 0.949 1.00 97.94 238 GLU A O 1
ATOM 1868 N N . ASP A 1 239 ? 14.735 -29.100 2.009 1.00 96.94 239 ASP A N 1
ATOM 1869 C CA . ASP A 1 239 ? 15.606 -27.950 1.764 1.00 96.94 239 ASP A CA 1
ATOM 1870 C C . ASP A 1 239 ? 15.904 -27.783 0.273 1.00 96.94 239 ASP A C 1
ATOM 1872 O O . ASP A 1 239 ? 15.837 -26.664 -0.230 1.00 96.94 239 ASP A O 1
ATOM 1876 N N . ASP A 1 240 ? 16.150 -28.874 -0.458 1.00 98.00 240 ASP A N 1
ATOM 1877 C CA . ASP A 1 240 ? 16.359 -28.835 -1.912 1.00 98.00 240 ASP A CA 1
ATOM 1878 C C . ASP A 1 240 ? 15.119 -28.309 -2.650 1.00 98.00 240 ASP A C 1
ATOM 1880 O O . ASP A 1 240 ? 15.215 -27.455 -3.535 1.00 98.00 240 ASP A O 1
ATOM 1884 N N . GLN A 1 241 ? 13.921 -28.763 -2.263 1.00 98.00 241 GLN A N 1
ATOM 1885 C CA . GLN A 1 241 ? 12.670 -28.251 -2.832 1.00 98.00 241 GLN A CA 1
ATOM 1886 C C . GLN A 1 241 ? 12.474 -26.763 -2.530 1.00 98.00 241 GLN A C 1
ATOM 1888 O O . GLN A 1 241 ? 12.015 -26.005 -3.391 1.00 98.00 241 GLN A O 1
ATOM 1893 N N . LEU A 1 242 ? 12.805 -26.336 -1.310 1.00 97.56 242 LEU A N 1
ATOM 1894 C CA . LEU A 1 242 ? 12.743 -24.935 -0.912 1.00 97.56 242 LEU A CA 1
ATOM 1895 C C . LEU A 1 242 ? 13.767 -24.100 -1.686 1.00 97.56 242 LEU A C 1
ATOM 1897 O O . LEU A 1 242 ? 13.425 -23.008 -2.140 1.00 97.56 242 LEU A O 1
ATOM 1901 N N . LEU A 1 243 ? 14.978 -24.618 -1.886 1.00 97.69 243 LEU A N 1
ATOM 1902 C CA . LEU A 1 243 ? 16.050 -23.976 -2.637 1.00 97.69 243 LEU A CA 1
ATOM 1903 C C . LEU A 1 243 ? 15.640 -23.729 -4.090 1.00 97.69 243 LEU A C 1
ATOM 1905 O O . LEU A 1 243 ? 15.781 -22.604 -4.566 1.00 97.69 243 LEU A O 1
ATOM 1909 N N . VAL A 1 244 ? 15.073 -24.732 -4.769 1.00 98.19 244 VAL A N 1
ATOM 1910 C CA . VAL A 1 244 ? 14.583 -24.586 -6.152 1.00 98.19 244 VAL A CA 1
ATOM 1911 C C . VAL A 1 244 ? 13.486 -23.521 -6.231 1.00 98.19 244 VAL A C 1
ATOM 1913 O O . VAL A 1 244 ? 13.575 -22.603 -7.042 1.00 98.19 244 VAL A O 1
ATOM 1916 N N . ARG A 1 245 ? 12.496 -23.555 -5.327 1.00 98.06 245 ARG A N 1
ATOM 1917 C CA . ARG A 1 245 ? 11.435 -22.529 -5.290 1.00 98.06 245 ARG A CA 1
ATOM 1918 C C . ARG A 1 245 ? 11.987 -21.128 -5.019 1.00 98.06 245 ARG A C 1
ATOM 1920 O O . ARG A 1 245 ? 11.543 -20.159 -5.630 1.00 98.06 245 ARG A O 1
ATOM 1927 N N . ALA A 1 246 ? 12.928 -21.003 -4.085 1.00 97.94 246 ALA A N 1
ATOM 1928 C CA . ALA A 1 246 ? 13.565 -19.733 -3.754 1.00 97.94 246 ALA A CA 1
ATOM 1929 C C . ALA A 1 246 ? 14.377 -19.183 -4.935 1.00 97.94 246 ALA A C 1
ATOM 1931 O O . ALA A 1 246 ? 14.337 -17.977 -5.188 1.00 97.94 246 ALA A O 1
ATOM 1932 N N . TYR A 1 247 ? 15.063 -20.058 -5.672 1.00 98.00 247 TYR A N 1
ATOM 1933 C CA . TYR A 1 247 ? 15.779 -19.711 -6.893 1.00 98.00 247 TYR A CA 1
ATOM 1934 C C . TYR A 1 247 ? 14.826 -19.179 -7.970 1.00 98.00 247 TYR A C 1
ATOM 1936 O O . TYR A 1 247 ? 15.033 -18.076 -8.471 1.00 98.00 247 TYR A O 1
ATOM 1944 N N . ASP A 1 248 ? 13.723 -19.881 -8.237 1.00 97.94 248 ASP A N 1
ATOM 1945 C CA . ASP A 1 248 ? 12.727 -19.455 -9.227 1.00 97.94 248 ASP A CA 1
ATOM 1946 C C . ASP A 1 248 ? 12.132 -18.074 -8.899 1.00 97.94 248 ASP A C 1
ATOM 1948 O O . ASP A 1 248 ? 11.995 -17.215 -9.777 1.00 97.94 248 ASP A O 1
ATOM 1952 N N . LEU A 1 249 ? 11.812 -17.826 -7.622 1.00 97.19 249 LEU A N 1
ATOM 1953 C CA . LEU A 1 249 ? 11.313 -16.528 -7.156 1.00 97.19 249 LEU A CA 1
ATOM 1954 C C . LEU A 1 249 ? 12.362 -15.416 -7.302 1.00 97.19 249 LEU A C 1
ATOM 1956 O O . LEU A 1 249 ? 12.025 -14.297 -7.704 1.00 97.19 249 LEU A O 1
ATOM 1960 N N . ALA A 1 250 ? 13.629 -15.707 -6.997 1.00 97.94 250 ALA A N 1
ATOM 1961 C CA . ALA A 1 250 ? 14.724 -14.762 -7.195 1.00 97.94 250 ALA A CA 1
ATOM 1962 C C . ALA A 1 250 ? 14.895 -14.423 -8.684 1.00 97.94 250 ALA A C 1
ATOM 1964 O O . ALA A 1 250 ? 14.991 -13.247 -9.041 1.00 97.94 250 ALA A O 1
ATOM 1965 N N . ASP A 1 251 ? 14.833 -15.423 -9.560 1.00 97.50 251 ASP A N 1
ATOM 1966 C CA . ASP A 1 251 ? 14.920 -15.253 -11.009 1.00 97.50 251 ASP A CA 1
ATOM 1967 C C . ASP A 1 251 ? 13.756 -14.442 -11.576 1.00 97.50 251 ASP A C 1
ATOM 1969 O O . ASP A 1 251 ? 13.950 -13.625 -12.480 1.00 97.50 251 ASP A O 1
ATOM 1973 N N . MET A 1 252 ? 12.538 -14.634 -11.063 1.00 96.75 252 MET A N 1
ATOM 1974 C CA . MET A 1 252 ? 11.395 -13.783 -11.409 1.00 96.75 252 MET A CA 1
ATOM 1975 C C . MET A 1 252 ? 11.663 -12.322 -11.035 1.00 96.75 252 MET A C 1
ATOM 1977 O O . MET A 1 252 ? 11.551 -11.442 -11.888 1.00 96.75 252 MET A O 1
ATOM 1981 N N . SER A 1 253 ? 12.099 -12.062 -9.799 1.00 95.38 253 SER A N 1
ATOM 1982 C CA . SER A 1 253 ? 12.397 -10.702 -9.335 1.00 95.38 253 SER A CA 1
ATOM 1983 C C . SER A 1 253 ? 13.525 -10.040 -10.139 1.00 95.38 253 SER A C 1
ATOM 1985 O O . SER A 1 253 ? 13.424 -8.868 -10.511 1.00 95.38 253 SER A O 1
ATOM 1987 N N . ILE A 1 254 ? 14.582 -10.788 -10.468 1.00 96.56 254 ILE A N 1
ATOM 1988 C CA . ILE A 1 254 ? 15.688 -10.294 -11.296 1.00 96.56 254 ILE A CA 1
ATOM 1989 C C . ILE A 1 254 ? 15.203 -9.981 -12.713 1.00 96.56 254 ILE A C 1
ATOM 1991 O O . ILE A 1 254 ? 15.563 -8.937 -13.260 1.00 96.56 254 ILE A O 1
ATOM 1995 N N . ARG A 1 255 ? 14.372 -10.841 -13.316 1.00 96.38 255 ARG A N 1
ATOM 1996 C CA . ARG A 1 255 ? 13.791 -10.591 -14.644 1.00 96.38 255 ARG A CA 1
ATOM 1997 C C . ARG A 1 255 ? 12.969 -9.306 -14.666 1.00 96.38 255 ARG A C 1
ATOM 1999 O O . ARG A 1 255 ? 13.182 -8.484 -15.556 1.00 96.38 255 ARG A O 1
ATOM 2006 N N . GLU A 1 256 ? 12.122 -9.082 -13.666 1.00 95.12 256 GLU A N 1
ATOM 2007 C CA . GLU A 1 256 ? 11.349 -7.840 -13.534 1.00 95.12 256 GLU A CA 1
ATOM 2008 C C . GLU A 1 256 ? 12.250 -6.600 -13.411 1.00 95.12 256 GLU A C 1
ATOM 2010 O O . GLU A 1 256 ? 11.991 -5.566 -14.035 1.00 95.12 256 GLU A O 1
ATOM 2015 N N . GLU A 1 257 ? 13.341 -6.683 -12.641 1.00 95.69 257 GLU A N 1
ATOM 2016 C CA . GLU A 1 257 ? 14.305 -5.584 -12.527 1.00 95.69 257 GLU A CA 1
ATOM 2017 C C . GLU A 1 257 ? 15.032 -5.333 -13.853 1.00 95.69 257 GLU A C 1
ATOM 2019 O O . GLU A 1 257 ? 15.165 -4.188 -14.291 1.00 95.69 257 GLU A O 1
ATOM 2024 N N . ILE A 1 258 ? 15.462 -6.393 -14.541 1.00 95.94 258 ILE A N 1
ATOM 2025 C CA . ILE A 1 258 ? 16.088 -6.298 -15.862 1.00 95.94 258 ILE A CA 1
ATOM 2026 C C . ILE A 1 258 ? 15.125 -5.638 -16.851 1.00 95.94 258 ILE A C 1
ATOM 2028 O O . ILE A 1 258 ? 15.537 -4.756 -17.608 1.00 95.94 258 ILE A O 1
ATOM 2032 N N . GLU A 1 259 ? 13.849 -6.016 -16.852 1.00 93.12 259 GLU A N 1
ATOM 2033 C CA . GLU A 1 259 ? 12.820 -5.397 -17.688 1.00 93.12 259 GLU A CA 1
ATOM 2034 C C . GLU A 1 259 ? 12.608 -3.923 -17.339 1.00 93.12 259 GLU A C 1
ATOM 2036 O O . GLU A 1 259 ? 12.561 -3.076 -18.239 1.00 93.12 259 GLU A O 1
ATOM 2041 N N . ARG A 1 260 ? 12.588 -3.574 -16.048 1.00 94.06 260 ARG A N 1
ATOM 2042 C CA . ARG A 1 260 ? 12.508 -2.182 -15.587 1.00 94.06 260 ARG A CA 1
ATOM 2043 C C . ARG A 1 260 ? 13.710 -1.363 -16.050 1.00 94.06 260 ARG A C 1
ATOM 2045 O O . ARG A 1 260 ? 13.534 -0.258 -16.570 1.00 94.06 260 ARG A O 1
ATOM 2052 N N . ILE A 1 261 ? 14.920 -1.904 -15.927 1.00 96.50 261 ILE A N 1
ATOM 2053 C CA . ILE A 1 261 ? 16.158 -1.270 -16.395 1.00 96.50 261 ILE A CA 1
ATOM 2054 C C . ILE A 1 261 ? 16.145 -1.135 -17.922 1.00 96.50 261 ILE A C 1
ATOM 2056 O O . ILE A 1 261 ? 16.498 -0.076 -18.445 1.00 96.50 261 ILE A O 1
ATOM 2060 N N . ARG A 1 262 ? 15.693 -2.155 -18.663 1.00 92.19 262 ARG A N 1
ATOM 2061 C CA . ARG A 1 262 ? 15.531 -2.099 -20.128 1.00 92.19 262 ARG A CA 1
ATOM 2062 C C . ARG A 1 262 ? 14.531 -1.015 -20.539 1.00 92.19 262 ARG A C 1
ATOM 2064 O O . ARG A 1 262 ? 14.815 -0.246 -21.457 1.00 92.19 262 ARG A O 1
ATOM 2071 N N . ALA A 1 263 ? 13.404 -0.891 -19.840 1.00 87.50 263 ALA A N 1
ATOM 2072 C CA . ALA A 1 263 ? 12.432 0.177 -20.070 1.00 87.50 263 ALA A CA 1
ATOM 2073 C C . ALA A 1 263 ? 13.009 1.563 -19.728 1.00 87.50 263 ALA A C 1
ATOM 2075 O O . ALA A 1 263 ? 12.768 2.542 -20.440 1.00 87.50 263 ALA A O 1
ATOM 2076 N N . TRP A 1 264 ? 13.811 1.657 -18.665 1.00 96.38 264 TRP A N 1
ATOM 2077 C CA . TRP A 1 264 ? 14.458 2.898 -18.247 1.00 96.38 264 TRP A CA 1
ATOM 2078 C C . TRP A 1 264 ? 15.584 3.336 -19.190 1.00 96.38 264 TRP A C 1
ATOM 2080 O O . TRP A 1 264 ? 15.726 4.533 -19.453 1.00 96.38 264 TRP A O 1
ATOM 2090 N N . ARG A 1 265 ? 16.325 2.388 -19.780 1.00 97.94 265 ARG A N 1
ATOM 2091 C CA . ARG A 1 265 ? 17.391 2.638 -20.764 1.00 97.94 265 ARG A CA 1
ATOM 2092 C C . ARG A 1 265 ? 16.929 3.597 -21.853 1.00 97.94 265 ARG A C 1
ATOM 2094 O O . ARG A 1 265 ? 17.602 4.585 -22.119 1.00 97.94 265 ARG A O 1
ATOM 2101 N N . PHE A 1 266 ? 15.755 3.370 -22.438 1.00 96.88 266 PHE A N 1
ATOM 2102 C CA . PHE A 1 266 ? 15.262 4.227 -23.519 1.00 96.88 266 PHE A CA 1
ATOM 2103 C C . PHE A 1 266 ? 14.761 5.597 -23.056 1.00 96.88 266 PHE A C 1
ATOM 2105 O O . PHE A 1 266 ? 14.762 6.537 -23.850 1.00 96.88 266 PHE A O 1
ATOM 2112 N N . ARG A 1 267 ? 14.412 5.762 -21.772 1.00 96.75 267 ARG A N 1
ATOM 2113 C CA . ARG A 1 267 ? 14.204 7.101 -21.196 1.00 96.75 267 ARG A CA 1
ATOM 2114 C C . ARG A 1 267 ? 15.516 7.879 -21.190 1.00 96.75 267 ARG A C 1
ATOM 2116 O O . ARG A 1 267 ? 15.528 9.033 -21.608 1.00 96.75 267 ARG A O 1
ATOM 2123 N N . LYS A 1 268 ? 16.616 7.226 -20.803 1.00 98.06 268 LYS A N 1
ATOM 2124 C CA . LYS A 1 268 ? 17.958 7.820 -20.853 1.00 98.06 268 LYS A CA 1
ATOM 2125 C C . LYS A 1 268 ? 18.438 8.074 -22.276 1.00 98.06 268 LYS A C 1
ATOM 2127 O O . LYS A 1 268 ? 18.967 9.144 -22.539 1.00 98.06 268 LYS A O 1
ATOM 2132 N N . VAL A 1 269 ? 18.180 7.163 -23.214 1.00 98.00 269 VAL A N 1
ATOM 2133 C CA . VAL A 1 269 ? 18.482 7.389 -24.639 1.00 98.00 269 VAL A CA 1
ATOM 2134 C C . VAL A 1 269 ? 17.739 8.617 -25.165 1.00 98.00 269 VAL A C 1
ATOM 2136 O O . VAL A 1 269 ? 18.365 9.475 -25.775 1.00 98.00 269 VAL A O 1
ATOM 2139 N N . ALA A 1 270 ? 16.436 8.752 -24.903 1.00 96.94 270 ALA A N 1
ATOM 2140 C CA . ALA A 1 270 ? 15.671 9.923 -25.338 1.00 96.94 270 ALA A CA 1
ATOM 2141 C C . ALA A 1 270 ? 16.179 11.227 -24.696 1.00 96.94 270 ALA A C 1
ATOM 2143 O O . ALA A 1 270 ? 16.228 12.267 -25.350 1.00 96.94 270 ALA A O 1
ATOM 2144 N N . GLU A 1 271 ? 16.588 11.174 -23.428 1.00 96.81 271 GLU A N 1
ATOM 2145 C CA . GLU A 1 271 ? 17.237 12.293 -22.749 1.00 96.81 271 GLU A CA 1
ATOM 2146 C C . GLU A 1 271 ? 18.564 12.660 -23.429 1.00 96.81 271 GLU A C 1
ATOM 2148 O O . GLU A 1 271 ? 18.755 13.820 -23.789 1.00 96.81 271 GLU A O 1
ATOM 2153 N N . PHE A 1 272 ? 19.458 11.701 -23.679 1.00 98.06 272 PHE A N 1
ATOM 2154 C CA . PHE A 1 272 ? 20.729 11.954 -24.365 1.00 98.06 272 PHE A CA 1
ATOM 2155 C C . PHE A 1 272 ? 20.538 12.447 -25.800 1.00 98.06 272 PHE A C 1
ATOM 2157 O O . PHE A 1 272 ? 21.232 13.369 -26.217 1.00 98.06 272 PHE A O 1
ATOM 2164 N N . MET A 1 273 ? 19.549 11.923 -26.526 1.00 97.56 273 MET A N 1
ATOM 2165 C CA . MET A 1 273 ? 19.171 12.427 -27.847 1.00 97.56 273 MET A CA 1
ATOM 2166 C C . MET A 1 273 ? 18.850 13.927 -27.786 1.00 97.56 273 MET A C 1
ATOM 2168 O O . MET A 1 273 ? 19.409 14.695 -28.565 1.00 97.56 273 MET A O 1
ATOM 2172 N N . ARG A 1 274 ? 18.051 14.375 -26.806 1.00 96.50 274 ARG A N 1
ATOM 2173 C CA . ARG A 1 274 ? 17.735 15.806 -26.606 1.00 96.50 274 ARG A CA 1
ATOM 2174 C C . ARG A 1 274 ? 18.959 16.652 -26.256 1.00 96.50 274 ARG A C 1
ATOM 2176 O O . ARG A 1 274 ? 19.019 17.817 -26.642 1.00 96.50 274 ARG A O 1
ATOM 2183 N N . HIS A 1 275 ? 19.919 16.085 -25.525 1.00 96.62 275 HIS A N 1
ATOM 2184 C CA . HIS A 1 275 ? 21.179 16.766 -25.217 1.00 96.62 275 HIS A CA 1
ATOM 2185 C C . HIS A 1 275 ? 22.045 16.944 -26.469 1.00 96.62 275 HIS A C 1
ATOM 2187 O O . HIS A 1 275 ? 22.591 18.025 -26.677 1.00 96.62 275 HIS A O 1
ATOM 2193 N N . LEU A 1 276 ? 22.135 15.911 -27.313 1.00 97.38 276 LEU A N 1
ATOM 2194 C CA . LEU A 1 276 ? 22.893 15.944 -28.566 1.00 97.38 276 LEU A CA 1
ATOM 2195 C C . LEU A 1 276 ? 22.235 16.854 -29.608 1.00 97.38 276 LEU A C 1
ATOM 2197 O O . LEU A 1 276 ? 22.917 17.600 -30.305 1.00 97.38 276 LEU A O 1
ATOM 2201 N N . ASN A 1 277 ? 20.906 16.824 -29.702 1.00 95.94 277 ASN A N 1
ATOM 2202 C CA . ASN A 1 277 ? 20.139 17.666 -30.605 1.00 95.94 277 ASN A CA 1
ATOM 2203 C C . ASN A 1 277 ? 18.895 18.224 -29.900 1.00 95.94 277 ASN A C 1
ATOM 2205 O O . ASN A 1 277 ? 17.896 17.531 -29.710 1.00 95.94 277 ASN A O 1
ATOM 2209 N N . LYS A 1 278 ? 18.925 19.523 -29.581 1.00 95.00 278 LYS A N 1
ATOM 2210 C CA . LYS A 1 278 ? 17.838 20.218 -28.868 1.00 95.00 278 LYS A CA 1
ATOM 2211 C C . LYS A 1 278 ? 16.502 20.210 -29.619 1.00 95.00 278 LYS A C 1
ATOM 2213 O O . LYS A 1 278 ? 15.460 20.369 -28.991 1.00 95.00 278 LYS A O 1
ATOM 2218 N N . GLY A 1 279 ? 16.519 20.029 -30.941 1.00 94.19 279 GLY A N 1
ATOM 2219 C CA . GLY A 1 279 ? 15.307 19.937 -31.758 1.00 94.19 279 GLY A CA 1
ATOM 2220 C C . GLY A 1 279 ? 14.634 18.564 -31.717 1.00 94.19 279 GLY A C 1
ATOM 2221 O O . GLY A 1 279 ? 13.481 18.437 -32.126 1.00 94.19 279 GLY A O 1
ATOM 2222 N N . CYS A 1 280 ? 15.315 17.523 -31.225 1.00 94.06 280 CYS A N 1
ATOM 2223 C CA . CYS A 1 280 ? 14.789 16.165 -31.269 1.00 94.06 280 CYS A CA 1
ATOM 2224 C C . CYS A 1 280 ? 13.979 15.822 -30.005 1.00 94.06 280 CYS A C 1
ATOM 2226 O O . CYS A 1 280 ? 14.465 15.299 -29.006 1.00 94.06 280 CYS A O 1
ATOM 2228 N N . MET A 1 281 ? 12.680 16.110 -30.047 1.00 94.12 281 MET A N 1
ATOM 2229 C CA . MET A 1 281 ? 11.752 15.824 -28.945 1.00 94.12 281 MET A CA 1
ATOM 2230 C C . MET A 1 281 ? 11.151 14.415 -29.043 1.00 94.12 281 MET A C 1
ATOM 2232 O O . MET A 1 281 ? 9.953 14.218 -28.846 1.00 94.12 281 MET A O 1
ATOM 2236 N N . PHE A 1 282 ? 11.978 13.414 -29.352 1.00 96.62 282 PHE A N 1
ATOM 2237 C CA . PHE A 1 282 ? 11.515 12.030 -29.437 1.00 96.62 282 PHE A CA 1
ATOM 2238 C C . PHE A 1 282 ? 11.124 11.486 -28.054 1.00 96.62 282 PHE A C 1
ATOM 2240 O O . PHE A 1 282 ? 11.670 11.878 -27.012 1.00 96.62 282 PHE A O 1
ATOM 2247 N N . SER A 1 283 ? 10.127 10.600 -28.041 1.00 96.94 283 SER A N 1
ATOM 2248 C CA . SER A 1 283 ? 9.726 9.855 -26.848 1.00 96.94 283 SER A CA 1
ATOM 2249 C C . SER A 1 283 ? 10.618 8.625 -26.664 1.00 96.94 283 SER A C 1
ATOM 2251 O O . SER A 1 283 ? 11.202 8.118 -27.622 1.00 96.94 283 SER A O 1
ATOM 2253 N N . ALA A 1 284 ? 10.691 8.103 -25.437 1.00 95.38 284 ALA A N 1
ATOM 2254 C CA . ALA A 1 284 ? 11.434 6.874 -25.146 1.00 95.38 284 ALA A CA 1
ATOM 2255 C C . ALA A 1 284 ? 10.964 5.692 -26.015 1.00 95.38 284 ALA A C 1
ATOM 2257 O O . ALA A 1 284 ? 11.786 4.926 -26.513 1.00 95.38 284 ALA A O 1
ATOM 2258 N N . ASN A 1 285 ? 9.652 5.580 -26.250 1.00 95.69 285 ASN A N 1
ATOM 2259 C CA . ASN A 1 285 ? 9.080 4.527 -27.089 1.00 95.69 285 ASN A CA 1
ATOM 2260 C C . ASN A 1 285 ? 9.495 4.680 -28.558 1.00 95.69 285 ASN A C 1
ATOM 2262 O O . ASN A 1 285 ? 9.906 3.696 -29.160 1.00 95.69 285 ASN A O 1
ATOM 2266 N N . ALA A 1 286 ? 9.488 5.902 -29.102 1.00 96.06 286 ALA A N 1
ATOM 2267 C CA . ALA A 1 286 ? 9.940 6.147 -30.473 1.00 96.06 286 ALA A CA 1
ATOM 2268 C C . ALA A 1 286 ? 11.427 5.790 -30.656 1.00 96.06 286 ALA A C 1
ATOM 2270 O O . ALA A 1 286 ? 11.800 5.168 -31.649 1.00 96.06 286 ALA A O 1
ATOM 2271 N N . CYS A 1 287 ? 12.276 6.127 -29.676 1.00 95.88 287 CYS A N 1
ATOM 2272 C CA . CYS A 1 287 ? 13.684 5.721 -29.676 1.00 95.88 287 CYS A CA 1
ATOM 2273 C C . CYS A 1 287 ? 13.844 4.194 -29.598 1.00 95.88 287 CYS A C 1
ATOM 2275 O O . CYS A 1 287 ? 14.685 3.641 -30.303 1.00 95.88 287 CYS A O 1
ATOM 2277 N N . ARG A 1 288 ? 13.033 3.514 -28.774 1.00 95.50 288 ARG A N 1
ATOM 2278 C CA . ARG A 1 288 ? 13.036 2.049 -28.643 1.00 95.50 288 ARG A CA 1
ATOM 2279 C C . ARG A 1 288 ? 12.647 1.356 -29.941 1.00 95.50 288 ARG A C 1
ATOM 2281 O O . ARG A 1 288 ? 13.382 0.491 -30.395 1.00 95.50 288 ARG A 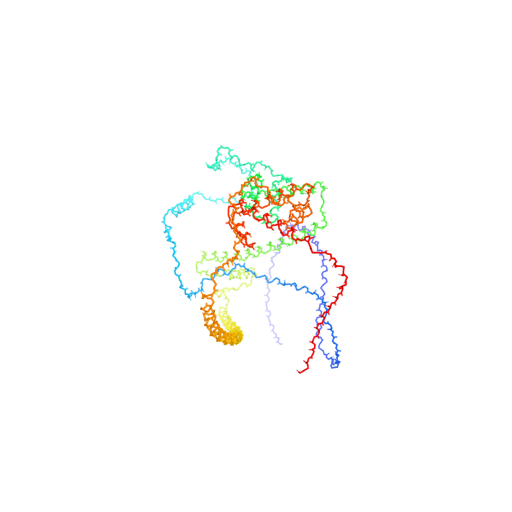O 1
ATOM 2288 N N . GLU A 1 289 ? 11.520 1.739 -30.530 1.00 96.00 289 GLU A N 1
ATOM 2289 C CA . GLU A 1 289 ? 11.013 1.149 -31.774 1.00 96.00 289 GLU A CA 1
ATOM 2290 C C . GLU A 1 289 ? 11.988 1.364 -32.929 1.00 96.00 289 GLU A C 1
ATOM 2292 O O . GLU A 1 289 ? 12.280 0.436 -33.679 1.00 96.00 289 GLU A O 1
ATOM 2297 N N . ARG A 1 290 ? 12.559 2.571 -33.038 1.00 95.75 290 ARG A N 1
ATOM 2298 C CA . ARG A 1 290 ? 13.559 2.851 -34.068 1.00 95.75 290 ARG A CA 1
ATOM 2299 C C . ARG A 1 290 ? 14.829 2.029 -33.866 1.00 95.75 290 ARG A C 1
ATOM 2301 O O . ARG A 1 290 ? 15.356 1.518 -34.846 1.00 95.75 290 ARG A O 1
ATOM 2308 N N . TYR A 1 291 ? 15.319 1.912 -32.632 1.00 96.38 291 TYR A N 1
ATOM 2309 C CA . TYR A 1 291 ? 16.502 1.106 -32.333 1.00 96.38 291 TYR A CA 1
ATOM 2310 C C . TYR A 1 291 ? 16.260 -0.382 -32.601 1.00 96.38 291 TYR A C 1
ATOM 2312 O O . TYR A 1 291 ? 17.093 -1.005 -33.244 1.00 96.38 291 TYR A O 1
ATOM 2320 N N . ALA A 1 292 ? 15.113 -0.924 -32.179 1.00 96.00 292 ALA A N 1
ATOM 2321 C CA . ALA A 1 292 ? 14.731 -2.306 -32.464 1.00 96.00 292 ALA A CA 1
ATOM 2322 C C . 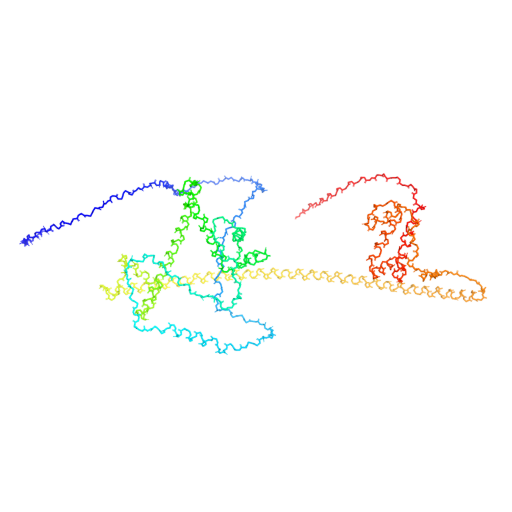ALA A 1 292 ? 14.711 -2.568 -33.975 1.00 96.00 292 ALA A C 1
ATOM 2324 O O . ALA A 1 292 ? 15.425 -3.441 -34.448 1.00 96.00 292 ALA A O 1
ATOM 2325 N N . GLY A 1 293 ? 14.038 -1.711 -34.751 1.00 96.94 293 GLY A N 1
ATOM 2326 C CA . GLY A 1 293 ? 14.053 -1.831 -36.208 1.00 96.94 293 GLY A CA 1
ATOM 2327 C C . GLY A 1 293 ? 15.460 -1.737 -36.812 1.00 96.94 293 GLY A C 1
ATOM 2328 O O . GLY A 1 293 ? 15.739 -2.385 -37.813 1.00 96.94 293 GLY A O 1
ATOM 2329 N N . LEU A 1 294 ? 16.363 -0.937 -36.233 1.00 97.12 294 LEU A N 1
ATOM 2330 C CA . LEU A 1 294 ? 17.743 -0.839 -36.722 1.00 97.12 294 LEU A CA 1
ATOM 2331 C C . LEU A 1 294 ? 18.538 -2.118 -36.442 1.00 97.12 294 LEU A C 1
ATOM 2333 O O . LEU A 1 294 ? 19.285 -2.553 -37.310 1.00 97.12 294 LEU A O 1
ATOM 2337 N N . VAL A 1 295 ? 18.373 -2.708 -35.256 1.00 96.88 295 VAL A N 1
ATOM 2338 C CA . VAL A 1 295 ? 19.020 -3.974 -34.878 1.00 96.88 295 VAL A CA 1
ATOM 2339 C C . VAL A 1 295 ? 18.482 -5.131 -35.719 1.00 96.88 295 VAL A C 1
ATOM 2341 O O . VAL A 1 295 ? 19.265 -5.938 -36.209 1.00 96.88 295 VAL A O 1
ATOM 2344 N N . ASP A 1 296 ? 17.170 -5.163 -35.947 1.00 96.62 296 ASP A N 1
ATOM 2345 C CA . ASP A 1 296 ? 16.500 -6.211 -36.723 1.00 96.62 296 ASP A CA 1
ATOM 2346 C C . ASP A 1 296 ? 16.671 -6.028 -38.243 1.00 96.62 296 ASP A C 1
ATOM 2348 O O . ASP A 1 296 ? 16.267 -6.884 -39.026 1.00 96.62 296 ASP A O 1
ATOM 2352 N N . GLY A 1 297 ? 17.213 -4.888 -38.688 1.00 96.19 297 GLY A N 1
ATOM 2353 C CA . GLY A 1 297 ? 17.308 -4.525 -40.105 1.00 96.19 297 GLY A CA 1
ATOM 2354 C C . GLY A 1 297 ? 15.965 -4.171 -40.764 1.00 96.19 297 GLY A C 1
ATOM 2355 O O . GLY A 1 297 ? 15.906 -3.980 -41.975 1.00 96.19 297 GLY A O 1
ATOM 2356 N N . THR A 1 298 ? 14.884 -4.049 -39.990 1.00 96.06 298 THR A N 1
ATOM 2357 C CA . THR A 1 298 ? 13.528 -3.701 -40.459 1.00 96.06 298 THR A CA 1
ATOM 2358 C C . THR A 1 298 ? 13.213 -2.204 -40.352 1.00 96.06 298 THR A C 1
ATOM 2360 O O . THR A 1 298 ? 12.094 -1.764 -40.636 1.00 96.06 298 THR A O 1
ATOM 2363 N N . ALA A 1 299 ? 14.178 -1.386 -39.922 1.00 93.38 299 ALA A N 1
ATOM 2364 C CA . ALA A 1 299 ? 13.992 0.049 -39.768 1.00 93.38 299 ALA A CA 1
ATOM 2365 C C . ALA A 1 299 ? 13.621 0.705 -41.099 1.00 93.38 299 ALA A C 1
ATOM 2367 O O . ALA A 1 299 ? 14.345 0.625 -42.089 1.00 93.38 299 ALA A O 1
ATOM 2368 N N . LYS A 1 300 ? 12.522 1.462 -41.079 1.00 89.88 300 LYS A N 1
ATOM 2369 C CA . LYS A 1 300 ? 12.110 2.276 -42.222 1.00 89.88 300 LYS A CA 1
ATOM 2370 C C . LYS A 1 300 ? 13.196 3.300 -42.558 1.00 89.88 300 LYS A C 1
ATOM 2372 O O . LYS A 1 300 ? 13.584 4.119 -41.709 1.00 89.88 300 LYS A O 1
ATOM 2377 N N . ILE A 1 301 ? 13.649 3.263 -43.807 1.00 91.62 301 ILE A N 1
ATOM 2378 C CA . ILE A 1 301 ? 14.593 4.229 -44.366 1.00 91.62 301 ILE A CA 1
ATOM 2379 C C . ILE A 1 301 ? 13.944 5.630 -44.284 1.00 91.62 301 ILE A C 1
ATOM 2381 O O . ILE A 1 301 ? 12.729 5.764 -44.461 1.00 91.62 301 ILE A O 1
ATOM 2385 N N . PRO A 1 302 ? 14.689 6.692 -43.930 1.00 93.25 302 PRO A N 1
ATOM 2386 C CA . PRO A 1 302 ? 14.179 8.062 -44.010 1.00 93.25 302 PRO A CA 1
ATOM 2387 C C . PRO A 1 302 ? 13.654 8.402 -45.417 1.00 93.25 302 PRO A C 1
ATOM 2389 O O . PRO A 1 302 ? 14.199 7.927 -46.405 1.00 93.25 302 PRO A O 1
ATOM 2392 N N . ILE A 1 303 ? 12.598 9.221 -45.523 1.00 91.00 303 ILE A N 1
ATOM 2393 C CA . ILE A 1 303 ? 11.931 9.539 -46.810 1.00 91.00 303 ILE A CA 1
ATOM 2394 C C . ILE A 1 303 ? 12.903 10.161 -47.825 1.00 91.00 303 ILE A C 1
ATOM 2396 O O . ILE A 1 303 ? 12.816 9.868 -49.007 1.00 91.00 303 ILE A O 1
ATOM 2400 N N . GLU A 1 304 ? 13.845 10.975 -47.355 1.00 91.31 304 GLU A N 1
ATOM 2401 C CA . GLU A 1 304 ? 14.840 11.668 -48.187 1.00 91.31 304 GLU A CA 1
ATOM 2402 C C . GLU A 1 304 ? 15.863 10.728 -48.836 1.00 91.31 304 GLU A C 1
ATOM 2404 O O . GLU A 1 304 ? 16.491 11.094 -49.821 1.00 91.31 304 GLU A O 1
ATOM 2409 N N . LEU A 1 305 ? 16.035 9.532 -48.271 1.00 92.50 305 LEU A N 1
ATOM 2410 C CA . LEU A 1 305 ? 16.988 8.524 -48.733 1.00 92.50 305 LEU A CA 1
ATOM 2411 C C . LEU A 1 305 ? 16.285 7.349 -49.424 1.00 92.50 305 LEU A C 1
ATOM 2413 O O . LEU A 1 305 ? 16.908 6.313 -49.627 1.00 92.50 305 LEU A O 1
ATOM 2417 N N . ASP A 1 306 ? 14.983 7.468 -49.705 1.00 92.94 306 ASP A N 1
ATOM 2418 C CA . ASP A 1 306 ? 14.252 6.434 -50.430 1.00 92.94 306 ASP A CA 1
ATOM 2419 C C . ASP A 1 306 ? 14.466 6.509 -51.935 1.00 92.94 306 ASP A C 1
ATOM 2421 O O . ASP A 1 306 ? 14.588 7.602 -52.485 1.00 92.94 306 ASP A O 1
ATOM 2425 N N . ASP A 1 307 ? 14.341 5.366 -52.604 1.00 93.00 307 ASP A N 1
ATOM 2426 C CA . ASP A 1 307 ? 14.352 5.303 -54.066 1.00 93.00 307 ASP A CA 1
ATOM 2427 C C . ASP A 1 307 ? 13.115 5.994 -54.673 1.00 93.00 307 ASP A C 1
ATOM 2429 O O . ASP A 1 307 ? 13.202 6.593 -55.742 1.00 93.00 307 ASP A O 1
ATOM 2433 N N . ASN A 1 308 ? 11.964 5.954 -53.981 1.00 92.06 308 ASN A N 1
ATOM 2434 C CA . ASN A 1 308 ? 10.698 6.547 -54.432 1.00 92.06 308 ASN A CA 1
ATOM 2435 C C . ASN A 1 308 ? 10.009 7.381 -53.325 1.00 92.06 308 ASN A C 1
ATOM 2437 O O . ASN A 1 308 ? 9.072 6.906 -52.673 1.00 92.06 308 ASN A O 1
ATOM 2441 N N . PRO A 1 309 ? 10.400 8.654 -53.123 1.00 91.62 309 PRO A N 1
ATOM 2442 C CA . PRO A 1 309 ? 9.894 9.471 -52.017 1.00 91.62 309 PRO A CA 1
ATOM 2443 C C . PRO A 1 309 ? 8.386 9.764 -52.101 1.00 91.62 309 PRO A C 1
ATOM 2445 O O . PRO A 1 309 ? 7.714 9.815 -51.070 1.00 91.62 309 PRO A O 1
ATOM 2448 N N . GLU A 1 310 ? 7.826 9.927 -53.306 1.00 91.56 310 GLU A N 1
ATOM 2449 C CA . GLU A 1 310 ? 6.404 10.263 -53.497 1.00 91.56 310 GLU A CA 1
ATOM 2450 C C . GLU A 1 310 ? 5.463 9.145 -53.027 1.00 91.56 310 GLU A C 1
ATOM 2452 O O . GLU A 1 310 ? 4.486 9.411 -52.321 1.00 91.56 310 GLU A O 1
ATOM 2457 N N . ALA A 1 311 ? 5.791 7.889 -53.346 1.00 90.69 311 ALA A N 1
ATOM 2458 C CA . ALA A 1 311 ? 5.018 6.727 -52.910 1.00 90.69 311 ALA A CA 1
ATOM 2459 C C . ALA A 1 311 ? 4.995 6.626 -51.375 1.00 90.69 311 ALA A C 1
ATOM 2461 O O . ALA A 1 311 ? 3.935 6.467 -50.767 1.00 90.69 311 ALA A O 1
ATOM 2462 N N . ARG A 1 312 ? 6.146 6.842 -50.727 1.00 87.44 312 ARG A N 1
ATOM 2463 C CA . ARG A 1 312 ? 6.262 6.817 -49.263 1.00 87.44 312 ARG A CA 1
ATOM 2464 C C . ARG A 1 312 ? 5.488 7.952 -48.587 1.00 87.44 312 ARG A C 1
ATOM 2466 O O . ARG A 1 312 ? 4.929 7.761 -47.504 1.00 87.44 312 ARG A O 1
ATOM 2473 N N . ILE A 1 313 ? 5.429 9.136 -49.202 1.00 90.12 313 ILE A N 1
ATOM 2474 C CA . ILE A 1 313 ? 4.600 10.248 -48.710 1.00 90.12 313 ILE A CA 1
ATOM 2475 C C . ILE A 1 313 ? 3.112 9.879 -48.789 1.00 90.12 313 ILE A C 1
ATOM 2477 O O . ILE A 1 313 ? 2.380 10.115 -47.824 1.00 90.12 313 ILE A O 1
ATOM 2481 N N . ALA A 1 314 ? 2.668 9.264 -49.890 1.00 91.31 314 ALA A N 1
ATOM 2482 C CA . ALA A 1 314 ? 1.285 8.818 -50.050 1.00 91.31 314 ALA A CA 1
ATOM 2483 C C . ALA A 1 314 ? 0.890 7.760 -49.000 1.00 91.31 314 ALA A C 1
ATOM 2485 O O . ALA A 1 314 ? -0.137 7.916 -48.337 1.00 91.31 314 ALA A O 1
ATOM 2486 N N . GLU A 1 315 ? 1.735 6.750 -48.767 1.00 88.88 315 GLU A N 1
ATOM 2487 C CA . GLU A 1 315 ? 1.526 5.735 -47.721 1.00 88.88 315 GLU A CA 1
ATOM 2488 C C . GLU A 1 315 ? 1.465 6.350 -46.318 1.00 88.88 315 GLU A C 1
ATOM 2490 O O . GLU A 1 315 ? 0.580 6.028 -45.521 1.00 88.88 315 GLU A O 1
ATOM 2495 N N . ARG A 1 316 ? 2.377 7.283 -46.009 1.00 88.31 316 ARG A N 1
ATOM 2496 C CA . ARG A 1 316 ? 2.376 8.000 -44.727 1.00 88.31 316 ARG A CA 1
ATOM 2497 C C . ARG A 1 316 ? 1.073 8.772 -44.525 1.00 88.31 316 ARG A C 1
ATOM 2499 O O . ARG A 1 316 ? 0.517 8.733 -43.429 1.00 88.31 316 ARG A O 1
ATOM 2506 N N . ASN A 1 317 ? 0.589 9.467 -45.552 1.00 90.69 317 ASN A N 1
ATOM 2507 C CA . ASN A 1 317 ? -0.656 10.229 -45.475 1.00 90.69 317 ASN A CA 1
ATOM 2508 C C . ASN A 1 317 ? -1.876 9.312 -45.304 1.00 90.69 317 ASN A C 1
ATOM 2510 O O . ASN A 1 317 ? -2.751 9.619 -44.494 1.00 90.69 317 ASN A O 1
ATOM 2514 N N . ALA A 1 318 ? -1.907 8.166 -45.991 1.00 92.31 318 ALA A N 1
ATOM 2515 C CA . ALA A 1 318 ? -2.947 7.154 -45.808 1.00 92.31 318 ALA A CA 1
ATOM 2516 C C . ALA A 1 318 ? -2.960 6.607 -44.369 1.00 92.31 318 ALA A C 1
ATOM 2518 O O . ALA A 1 318 ? -4.016 6.568 -43.738 1.00 92.31 318 ALA A O 1
ATOM 2519 N N . PHE A 1 319 ? -1.785 6.293 -43.811 1.00 88.94 319 PHE A N 1
ATOM 2520 C CA . PHE A 1 319 ? -1.652 5.841 -42.423 1.00 88.94 319 PHE A CA 1
ATOM 2521 C C . PHE A 1 319 ? -2.119 6.898 -41.410 1.00 88.94 319 PHE A C 1
ATOM 2523 O O . PHE A 1 319 ? -2.795 6.575 -40.433 1.00 88.94 319 PHE A O 1
ATOM 2530 N N . ILE A 1 320 ? -1.792 8.177 -41.636 1.00 91.06 320 ILE A N 1
ATOM 2531 C CA . ILE A 1 320 ? -2.267 9.280 -40.785 1.00 91.06 320 ILE A CA 1
ATOM 2532 C C . ILE A 1 320 ? -3.798 9.353 -40.809 1.00 91.06 320 ILE A C 1
ATOM 2534 O O . ILE A 1 320 ? -4.415 9.448 -39.746 1.00 91.06 320 ILE A O 1
ATOM 2538 N N . LEU A 1 321 ? -4.404 9.277 -41.998 1.00 93.31 321 LEU A N 1
ATOM 2539 C CA . LEU A 1 321 ? -5.855 9.334 -42.168 1.00 93.31 321 LEU A CA 1
ATOM 2540 C C . LEU A 1 321 ? -6.554 8.152 -41.480 1.00 93.31 321 LEU A C 1
ATOM 2542 O O . LEU A 1 321 ? -7.551 8.340 -40.786 1.00 93.31 321 LEU A O 1
ATOM 2546 N N . GLU A 1 322 ? -6.017 6.942 -41.625 1.00 91.31 322 GLU A N 1
ATOM 2547 C CA . GLU A 1 322 ? -6.539 5.745 -40.962 1.00 91.31 322 GLU A CA 1
ATOM 2548 C C . GLU A 1 322 ? -6.435 5.853 -39.436 1.00 91.31 322 GLU A C 1
ATOM 2550 O O . GLU A 1 322 ? -7.413 5.621 -38.724 1.00 91.31 322 GLU A O 1
ATOM 2555 N N . ARG A 1 323 ? -5.286 6.301 -38.914 1.00 91.62 323 ARG A N 1
ATOM 2556 C CA . ARG A 1 323 ? -5.096 6.497 -37.470 1.00 91.62 323 ARG A CA 1
ATOM 2557 C C . ARG A 1 323 ? -5.994 7.597 -36.908 1.00 91.62 323 ARG A C 1
ATOM 2559 O O . ARG A 1 323 ? -6.363 7.546 -35.735 1.00 91.62 323 ARG A O 1
ATOM 2566 N N . GLN A 1 324 ? -6.323 8.608 -37.707 1.00 89.38 324 GLN A N 1
ATOM 2567 C CA . GLN A 1 324 ? -7.285 9.635 -37.323 1.00 89.38 324 GLN A CA 1
ATOM 2568 C C . GLN A 1 324 ? -8.704 9.061 -37.237 1.00 89.38 324 GLN A C 1
ATOM 2570 O O . GLN A 1 324 ? -9.338 9.220 -36.198 1.00 89.38 324 GLN A O 1
ATOM 2575 N N . ARG A 1 325 ? -9.146 8.293 -38.242 1.00 92.31 325 ARG A N 1
ATOM 2576 C CA . ARG A 1 325 ? -10.439 7.585 -38.196 1.00 92.31 325 ARG A CA 1
ATOM 2577 C C . ARG A 1 325 ? -10.542 6.630 -37.006 1.00 92.31 325 ARG A C 1
ATOM 2579 O O . ARG A 1 325 ? -11.586 6.565 -36.367 1.00 92.31 325 ARG A O 1
ATOM 2586 N N . ALA A 1 326 ? -9.463 5.918 -36.680 1.00 91.62 326 ALA A N 1
ATOM 2587 C CA . ALA A 1 326 ? -9.427 5.024 -35.524 1.00 91.62 326 ALA A CA 1
ATOM 2588 C C . ALA A 1 326 ? -9.586 5.779 -34.191 1.00 91.62 326 ALA A C 1
ATOM 2590 O O . ALA A 1 326 ? -10.328 5.325 -33.325 1.00 91.62 326 ALA A O 1
ATOM 2591 N N . ARG A 1 327 ? -8.943 6.947 -34.034 1.00 89.12 327 ARG A N 1
ATOM 2592 C CA . ARG A 1 327 ? -9.112 7.795 -32.839 1.00 89.12 327 ARG A CA 1
ATOM 2593 C C . ARG A 1 327 ? -10.529 8.344 -32.720 1.00 89.12 327 ARG A C 1
ATOM 2595 O O . ARG A 1 327 ? -11.103 8.281 -31.643 1.00 89.12 327 ARG A O 1
ATOM 2602 N N . GLU A 1 328 ? -11.106 8.817 -33.821 1.00 91.94 328 GLU A N 1
ATOM 2603 C CA . GLU A 1 328 ? -12.494 9.295 -33.846 1.00 91.94 328 GLU A CA 1
ATOM 2604 C C . GLU A 1 328 ? -13.482 8.171 -33.477 1.00 91.94 328 GLU A C 1
ATOM 2606 O O . GLU A 1 328 ? -14.450 8.407 -32.755 1.00 91.94 328 GLU A O 1
ATOM 2611 N N . ALA A 1 329 ? -13.217 6.930 -33.903 1.00 93.38 329 ALA A N 1
ATOM 2612 C CA . ALA A 1 329 ? -14.010 5.766 -33.511 1.00 93.38 329 ALA A CA 1
ATOM 2613 C C . ALA A 1 329 ? -13.855 5.408 -32.018 1.00 93.38 329 ALA A C 1
ATOM 2615 O O . ALA A 1 329 ? -14.860 5.144 -31.357 1.00 93.38 329 ALA A O 1
ATOM 2616 N N . GLU A 1 330 ? -12.633 5.436 -31.472 1.00 91.00 330 GLU A N 1
ATOM 2617 C CA . GLU A 1 330 ? -12.363 5.181 -30.046 1.00 91.00 330 GLU A CA 1
ATOM 2618 C C . GLU A 1 330 ? -12.994 6.257 -29.148 1.00 91.00 330 GLU A C 1
ATOM 2620 O O . GLU A 1 330 ? -13.637 5.937 -28.148 1.00 91.00 330 GLU A O 1
ATOM 2625 N N . GLU A 1 331 ? -12.885 7.532 -29.526 1.00 91.31 331 GLU A N 1
ATOM 2626 C CA . GLU A 1 331 ? -13.540 8.644 -28.832 1.00 91.31 331 GLU A CA 1
ATOM 2627 C C . GLU A 1 331 ? -15.067 8.513 -28.890 1.00 91.31 331 GLU A C 1
ATOM 2629 O O . GLU A 1 331 ? -15.741 8.721 -27.879 1.00 91.31 331 GLU A O 1
ATOM 2634 N N . ALA A 1 332 ? -15.625 8.087 -30.029 1.00 93.25 332 ALA A N 1
ATOM 2635 C CA . ALA A 1 332 ? -17.054 7.816 -30.153 1.00 93.25 332 ALA A CA 1
ATOM 2636 C C . ALA A 1 332 ? -17.508 6.630 -29.282 1.00 93.25 332 ALA A C 1
ATOM 2638 O O . ALA A 1 332 ? -18.592 6.682 -28.699 1.00 93.25 332 ALA A O 1
ATOM 2639 N N . GLU A 1 333 ? -16.712 5.564 -29.157 1.00 92.81 333 GLU A N 1
ATOM 2640 C CA . GLU A 1 333 ? -17.007 4.462 -28.231 1.00 92.81 333 GLU A CA 1
ATOM 2641 C C . GLU A 1 333 ? -16.892 4.884 -26.768 1.00 92.81 333 GLU A C 1
ATOM 2643 O O . GLU A 1 333 ? -17.765 4.548 -25.964 1.00 92.81 333 GLU A O 1
ATOM 2648 N N . LYS A 1 334 ? -15.854 5.645 -26.414 1.00 93.25 334 LYS A N 1
ATOM 2649 C CA . LYS A 1 334 ? -15.669 6.160 -25.057 1.00 93.25 334 LYS A CA 1
ATOM 2650 C C . LYS A 1 334 ? -16.819 7.085 -24.661 1.00 93.25 334 LYS A C 1
ATOM 2652 O O . LYS A 1 334 ? -17.405 6.885 -23.602 1.00 93.25 334 LYS A O 1
ATOM 2657 N N . ALA A 1 335 ? -17.230 7.995 -25.544 1.00 92.62 335 ALA A N 1
ATOM 2658 C CA . ALA A 1 335 ? -18.392 8.853 -25.326 1.00 92.62 335 ALA A CA 1
ATOM 2659 C C . ALA A 1 335 ? -19.691 8.044 -25.157 1.00 92.62 335 ALA A C 1
ATOM 2661 O O . ALA A 1 335 ? -20.524 8.380 -24.316 1.00 92.62 335 ALA A O 1
ATOM 2662 N N . LYS A 1 336 ? -19.869 6.942 -25.903 1.00 94.00 336 LYS A N 1
ATOM 2663 C CA . LYS A 1 336 ? -21.015 6.031 -25.721 1.00 94.00 336 LYS A CA 1
ATOM 2664 C C . LYS A 1 336 ? -20.985 5.325 -24.363 1.00 94.00 336 LYS A C 1
ATOM 2666 O O . LYS A 1 336 ? -22.034 5.217 -23.730 1.00 94.00 336 LYS A O 1
ATOM 2671 N N . LYS A 1 337 ? -19.814 4.863 -23.909 1.00 92.44 337 LYS A N 1
ATOM 2672 C CA . LYS A 1 337 ? -19.639 4.225 -22.591 1.00 92.44 337 LYS A CA 1
ATOM 2673 C C . LYS A 1 337 ? -19.902 5.213 -21.455 1.00 92.44 337 LYS A C 1
ATOM 2675 O O . LYS A 1 337 ? -20.706 4.917 -20.578 1.00 92.44 337 LYS A O 1
ATOM 2680 N N . GLU A 1 338 ? -19.326 6.411 -21.522 1.00 91.88 338 GLU A N 1
ATOM 2681 C CA . GLU A 1 338 ? -19.565 7.478 -20.542 1.00 91.88 338 GLU A CA 1
ATOM 2682 C C . GLU A 1 338 ? -21.043 7.899 -20.512 1.00 91.88 338 GLU A C 1
ATOM 2684 O O . GLU A 1 338 ? -21.623 8.057 -19.438 1.00 91.88 338 GLU A O 1
ATOM 2689 N N . ALA A 1 339 ? -21.703 7.995 -21.672 1.00 92.38 339 ALA A N 1
ATOM 2690 C CA . ALA A 1 339 ? -23.138 8.271 -21.741 1.00 92.38 339 ALA A CA 1
ATOM 2691 C C . ALA A 1 339 ? -23.991 7.145 -21.126 1.00 92.38 339 ALA A C 1
ATOM 2693 O O . ALA A 1 339 ? -25.014 7.428 -20.499 1.00 92.38 339 ALA A O 1
ATOM 2694 N N . ALA A 1 340 ? -23.592 5.878 -21.279 1.00 92.75 340 ALA A N 1
ATOM 2695 C CA . ALA A 1 340 ? -24.265 4.749 -20.641 1.00 92.75 340 ALA A CA 1
ATOM 2696 C C . ALA A 1 340 ? -24.068 4.760 -19.115 1.00 92.75 340 ALA A C 1
ATOM 2698 O O . ALA A 1 340 ? -25.039 4.614 -18.374 1.00 92.75 340 ALA A O 1
ATOM 2699 N N . GLU A 1 341 ? -22.849 5.018 -18.632 1.00 92.56 341 GLU A N 1
ATOM 2700 C CA . GLU A 1 341 ? -22.569 5.148 -17.197 1.00 92.56 341 GLU A CA 1
ATOM 2701 C C . GLU A 1 341 ? -23.320 6.318 -16.555 1.00 92.56 341 GLU A C 1
ATOM 2703 O O . GLU A 1 341 ? -23.845 6.179 -15.449 1.00 92.56 341 GLU A O 1
ATOM 2708 N N . CYS A 1 342 ? -23.411 7.465 -17.235 1.00 90.62 342 CYS A N 1
ATOM 2709 C CA . CYS A 1 342 ? -24.192 8.604 -16.756 1.00 90.62 342 CYS A CA 1
ATOM 2710 C C . CYS A 1 342 ? -25.673 8.242 -16.595 1.00 90.62 342 CYS A C 1
ATOM 2712 O O . CYS A 1 342 ? -26.250 8.543 -15.552 1.00 90.62 342 CYS A O 1
ATOM 2714 N N . LYS A 1 343 ? -26.264 7.515 -17.554 1.00 94.19 343 LYS A N 1
ATOM 2715 C CA . LYS A 1 343 ? -27.655 7.040 -17.448 1.00 94.19 343 LYS A CA 1
ATOM 2716 C C . LYS A 1 343 ? -27.859 6.096 -16.262 1.00 94.19 343 LYS A C 1
ATOM 2718 O O . LYS A 1 343 ? -28.819 6.264 -15.516 1.00 94.19 343 LYS A O 1
ATOM 2723 N N . VAL A 1 344 ? -26.938 5.156 -16.037 1.00 93.25 344 VAL A N 1
ATOM 2724 C CA . VAL A 1 344 ? -26.999 4.243 -14.880 1.00 93.25 344 VAL A CA 1
ATOM 2725 C C . VAL A 1 344 ? -26.882 5.016 -13.561 1.00 93.25 344 VAL A C 1
ATOM 2727 O O . VAL A 1 344 ? -27.627 4.752 -12.616 1.00 93.25 344 VAL A O 1
ATOM 2730 N N . LYS A 1 345 ? -25.988 6.012 -13.488 1.00 93.94 345 LYS A N 1
ATOM 2731 C CA . LYS A 1 345 ? -25.830 6.873 -12.302 1.00 93.94 345 LYS A CA 1
ATOM 2732 C C . LYS A 1 345 ? -27.078 7.722 -12.038 1.00 93.94 345 LYS A C 1
ATOM 2734 O O . LYS A 1 345 ? -27.462 7.879 -10.880 1.00 93.94 345 LYS A O 1
ATOM 2739 N N . GLU A 1 346 ? -27.716 8.262 -13.073 1.00 92.50 346 GLU A N 1
ATOM 2740 C CA . GLU A 1 346 ? -28.969 9.019 -12.949 1.00 92.50 346 GLU A CA 1
ATOM 2741 C C . GLU A 1 346 ? -30.131 8.135 -12.487 1.00 92.50 346 GLU A C 1
ATOM 2743 O O . GLU A 1 346 ? -30.849 8.512 -11.560 1.00 92.50 346 GLU A O 1
ATOM 2748 N N . GLU A 1 347 ? -30.268 6.929 -13.041 1.00 93.81 347 GLU A N 1
ATOM 2749 C CA . GLU A 1 347 ? -31.292 5.972 -12.614 1.00 93.81 347 GLU A CA 1
ATOM 2750 C C . GLU A 1 347 ? -31.081 5.520 -11.157 1.00 93.81 347 GLU A C 1
ATOM 2752 O O . GLU A 1 347 ? -32.032 5.452 -10.372 1.00 93.81 347 GLU A O 1
ATOM 2757 N N . ALA A 1 348 ? -29.832 5.283 -10.745 1.00 92.31 348 ALA A N 1
ATOM 2758 C CA . ALA A 1 348 ? -29.503 4.953 -9.359 1.00 92.31 348 ALA A CA 1
ATOM 2759 C C . ALA A 1 348 ? -29.852 6.101 -8.392 1.00 92.31 348 ALA A C 1
ATOM 2761 O O . ALA A 1 348 ? -30.446 5.857 -7.337 1.00 92.31 348 ALA A O 1
ATOM 2762 N N . LYS A 1 349 ? -29.550 7.356 -8.765 1.00 94.44 349 LYS A N 1
ATOM 2763 C CA . LYS A 1 349 ? -29.940 8.549 -7.991 1.00 94.44 349 LYS A CA 1
ATOM 2764 C C . LYS A 1 349 ? -31.460 8.695 -7.904 1.00 94.44 349 LYS A C 1
ATOM 2766 O O . LYS A 1 349 ? -31.968 8.981 -6.820 1.00 94.44 349 LYS A O 1
ATOM 2771 N N . ALA A 1 350 ? -32.186 8.444 -8.995 1.00 92.62 350 ALA A N 1
ATOM 2772 C CA . ALA A 1 350 ? -33.648 8.466 -9.007 1.00 92.62 350 ALA A CA 1
ATOM 2773 C C . ALA A 1 350 ? -34.225 7.426 -8.032 1.00 92.62 350 ALA A C 1
ATOM 2775 O O . ALA A 1 350 ? -34.954 7.796 -7.109 1.00 92.62 350 ALA A O 1
ATOM 2776 N N . ARG A 1 351 ? -33.789 6.159 -8.115 1.00 93.38 351 ARG A N 1
ATOM 2777 C CA . ARG A 1 351 ? -34.215 5.090 -7.188 1.00 93.38 351 ARG A CA 1
ATOM 2778 C C . ARG A 1 351 ? -33.879 5.407 -5.728 1.00 93.38 351 ARG A C 1
ATOM 2780 O O . ARG A 1 351 ? -34.658 5.096 -4.825 1.00 93.38 351 ARG A O 1
ATOM 2787 N N . GLN A 1 352 ? -32.724 6.020 -5.463 1.00 92.81 352 GLN A N 1
ATOM 2788 C CA . GLN A 1 352 ? -32.353 6.434 -4.108 1.00 92.81 352 GLN A CA 1
ATOM 2789 C C . GLN A 1 352 ? -33.248 7.571 -3.598 1.00 92.81 352 GLN A C 1
ATOM 2791 O O . GLN A 1 352 ? -33.665 7.539 -2.438 1.00 92.81 352 GLN A O 1
ATOM 2796 N N . SER A 1 353 ? -33.585 8.540 -4.454 1.00 91.81 353 SER A N 1
ATOM 2797 C CA . SER A 1 353 ? -34.487 9.644 -4.108 1.00 91.81 353 SER A CA 1
ATOM 2798 C C . SER A 1 353 ? -35.909 9.159 -3.804 1.00 91.81 353 SER A C 1
ATOM 2800 O O . SER A 1 353 ? -36.502 9.596 -2.819 1.00 91.81 353 SER A O 1
ATOM 2802 N N . GLU A 1 354 ? -36.414 8.173 -4.551 1.00 94.81 354 GLU A N 1
ATOM 2803 C CA . GLU A 1 354 ? -37.718 7.547 -4.309 1.00 94.81 354 GLU A CA 1
ATOM 2804 C C . GLU A 1 354 ? -37.744 6.790 -2.976 1.00 94.81 354 GLU A C 1
ATOM 2806 O O . GLU A 1 354 ? -38.657 6.974 -2.167 1.00 94.81 354 GLU A O 1
ATOM 2811 N N . LYS A 1 355 ? -36.703 5.996 -2.681 1.00 95.06 355 LYS A N 1
ATOM 2812 C CA . LYS A 1 355 ? -36.562 5.314 -1.381 1.00 95.06 355 LYS A CA 1
ATOM 2813 C C . LYS A 1 355 ? -36.474 6.316 -0.222 1.00 95.06 355 LYS A C 1
ATOM 2815 O O . LYS A 1 355 ? -37.094 6.113 0.827 1.00 95.06 355 LYS A O 1
ATOM 2820 N N . ALA A 1 356 ? -35.740 7.414 -0.397 1.00 92.94 356 ALA A N 1
ATOM 2821 C CA . ALA A 1 356 ? -35.649 8.477 0.601 1.00 92.94 356 ALA A CA 1
ATOM 2822 C C . ALA A 1 356 ? -37.009 9.168 0.821 1.00 92.94 356 ALA A C 1
ATOM 2824 O O . ALA A 1 356 ? -37.427 9.340 1.967 1.00 92.94 356 ALA A O 1
ATOM 2825 N N . ALA A 1 357 ? -37.747 9.478 -0.247 1.00 93.81 357 ALA A N 1
ATOM 2826 C CA . ALA A 1 357 ? -39.088 10.054 -0.161 1.00 93.81 357 ALA A CA 1
ATOM 2827 C C . ALA A 1 357 ? -40.081 9.107 0.539 1.00 93.81 357 ALA A C 1
ATOM 2829 O O . ALA A 1 357 ? -40.812 9.532 1.437 1.00 93.81 357 ALA A O 1
ATOM 2830 N N . ALA A 1 358 ? -40.055 7.810 0.216 1.00 94.25 358 ALA A N 1
ATOM 2831 C CA . ALA A 1 358 ? -40.914 6.807 0.849 1.00 94.25 358 ALA A CA 1
ATOM 2832 C C . ALA A 1 358 ? -40.620 6.650 2.353 1.00 94.25 358 ALA A C 1
ATOM 2834 O O . ALA A 1 358 ? -41.535 6.597 3.180 1.00 94.25 358 ALA A O 1
ATOM 2835 N N . THR A 1 359 ? -39.341 6.627 2.743 1.00 91.81 359 THR A N 1
ATOM 2836 C CA . THR A 1 359 ? -38.962 6.564 4.166 1.00 91.81 359 THR A CA 1
ATOM 2837 C C . THR A 1 359 ? -39.319 7.844 4.924 1.00 91.81 359 THR A C 1
ATOM 2839 O O . THR A 1 359 ? -39.770 7.761 6.071 1.00 91.81 359 THR A O 1
ATOM 2842 N N . ALA A 1 360 ? -39.188 9.016 4.296 1.00 92.56 360 ALA A N 1
ATOM 2843 C CA . ALA A 1 360 ? -39.631 10.287 4.863 1.00 92.56 360 ALA A CA 1
ATOM 2844 C C . ALA A 1 360 ? -41.155 10.315 5.076 1.00 92.56 360 ALA A C 1
ATOM 2846 O O . ALA A 1 360 ? -41.606 10.670 6.167 1.00 92.56 360 ALA A O 1
ATOM 2847 N N . ALA A 1 361 ? -41.938 9.850 4.096 1.00 94.94 361 ALA A N 1
ATOM 2848 C CA . ALA A 1 361 ? -43.391 9.731 4.210 1.00 94.94 361 ALA A CA 1
ATOM 2849 C C . ALA A 1 361 ? -43.801 8.791 5.360 1.00 94.94 361 ALA A C 1
ATOM 2851 O O . ALA A 1 361 ? -44.612 9.166 6.209 1.00 94.94 361 ALA A O 1
ATOM 2852 N N . ARG A 1 362 ? -43.159 7.618 5.481 1.00 94.19 362 ARG A N 1
ATOM 2853 C CA . ARG A 1 362 ? -43.416 6.667 6.581 1.00 94.19 362 ARG A CA 1
ATOM 2854 C C . ARG A 1 362 ? -43.103 7.265 7.957 1.00 94.19 362 ARG A C 1
ATOM 2856 O O . ARG A 1 362 ? -43.832 7.027 8.922 1.00 94.19 362 ARG A O 1
ATOM 2863 N N . ARG A 1 363 ? -42.026 8.050 8.073 1.00 93.75 363 ARG A N 1
ATOM 2864 C CA . ARG A 1 363 ? -41.680 8.761 9.319 1.00 93.75 363 ARG A CA 1
ATOM 2865 C C . ARG A 1 363 ? -42.688 9.862 9.642 1.00 93.75 363 ARG A C 1
ATOM 2867 O O . ARG A 1 363 ? -43.058 10.001 10.807 1.00 93.75 363 ARG A O 1
ATOM 2874 N N . ALA A 1 364 ? -43.149 10.608 8.639 1.00 93.19 364 ALA A N 1
ATOM 2875 C CA . ALA A 1 364 ? -44.170 11.635 8.814 1.00 93.19 364 ALA A CA 1
ATOM 2876 C C . ALA A 1 364 ? -45.486 11.032 9.334 1.00 93.19 364 ALA A C 1
ATOM 2878 O O . ALA A 1 364 ? -46.019 11.514 10.332 1.00 93.19 364 ALA A O 1
ATOM 2879 N N . GLU A 1 365 ? -45.947 9.920 8.754 1.00 95.25 365 GLU A N 1
ATOM 2880 C CA . GLU A 1 365 ? -47.158 9.220 9.202 1.00 95.25 365 GLU A CA 1
ATOM 2881 C C . GLU A 1 365 ? -47.009 8.661 10.630 1.00 95.25 365 GLU A C 1
ATOM 2883 O O . GLU A 1 365 ? -47.894 8.816 11.475 1.00 95.25 365 GLU A O 1
ATOM 2888 N N . ALA A 1 366 ? -45.859 8.056 10.952 1.00 94.88 366 ALA A N 1
ATOM 2889 C CA . ALA A 1 366 ? -45.587 7.564 12.303 1.00 94.88 366 ALA A CA 1
ATOM 2890 C C . ALA A 1 366 ? -45.580 8.701 13.341 1.00 94.88 366 ALA A C 1
ATOM 2892 O O . ALA A 1 366 ? -46.076 8.527 14.459 1.00 94.88 366 ALA A O 1
ATOM 2893 N N . ASN A 1 367 ? -45.050 9.871 12.977 1.00 93.56 367 ASN A N 1
ATOM 2894 C CA . ASN A 1 367 ? -45.057 11.056 13.829 1.00 93.56 367 ASN A CA 1
ATOM 2895 C C . ASN A 1 367 ? -46.468 11.631 13.998 1.00 93.56 367 ASN A C 1
ATOM 2897 O O . ASN A 1 367 ? -46.829 11.981 15.120 1.00 93.56 367 ASN A O 1
ATOM 2901 N N . GLN A 1 368 ? -47.291 11.646 12.945 1.00 94.88 368 GLN A N 1
ATOM 2902 C CA . GLN A 1 368 ? -48.703 12.031 13.037 1.00 94.88 368 GLN A CA 1
ATOM 2903 C C . GLN A 1 368 ? -49.478 11.092 13.972 1.00 94.88 368 GLN A C 1
ATOM 2905 O O . GLN A 1 368 ? -50.102 11.559 14.922 1.00 94.88 368 GLN A O 1
ATOM 2910 N N . LYS A 1 369 ? -49.337 9.767 13.824 1.00 95.75 369 LYS A N 1
ATOM 2911 C CA . LYS A 1 369 ? -49.970 8.787 14.731 1.00 95.75 369 LYS A CA 1
ATOM 2912 C C . LYS A 1 369 ? -49.521 8.959 16.186 1.00 95.75 369 LYS A C 1
ATOM 2914 O O . LYS A 1 369 ? -50.325 8.817 17.110 1.00 95.75 369 LYS A O 1
ATOM 2919 N N . LYS A 1 370 ? -48.239 9.265 16.426 1.00 94.69 370 LYS A N 1
ATOM 2920 C CA . LYS A 1 370 ? -47.729 9.581 17.773 1.00 94.69 370 LYS A CA 1
ATOM 2921 C C . LYS A 1 370 ? -48.332 10.879 18.314 1.00 94.69 370 LYS A C 1
ATOM 2923 O O . LYS A 1 370 ? -48.751 10.890 19.471 1.00 94.69 370 LYS A O 1
ATOM 2928 N N . ALA A 1 371 ? -48.416 11.925 17.493 1.00 93.06 371 ALA A N 1
ATOM 2929 C CA . ALA A 1 371 ? -49.029 13.198 17.857 1.00 93.06 371 ALA A CA 1
ATOM 2930 C C . ALA A 1 371 ? -50.518 13.028 18.202 1.00 93.06 371 ALA A C 1
ATOM 2932 O O . ALA A 1 371 ? -50.959 13.504 19.244 1.00 93.06 371 ALA A O 1
ATOM 2933 N N . GLU A 1 372 ? -51.272 12.253 17.420 1.00 95.50 372 GLU A N 1
ATOM 2934 C CA . GLU A 1 372 ? -52.674 11.932 17.708 1.00 95.50 372 GLU A CA 1
ATOM 2935 C C . GLU A 1 372 ? -52.841 11.140 19.010 1.00 95.50 372 GLU A C 1
ATOM 2937 O O . GLU A 1 372 ? -53.721 11.437 19.820 1.00 95.50 372 GLU A O 1
ATOM 2942 N N . ARG A 1 373 ? -51.987 10.135 19.256 1.00 95.00 373 ARG A N 1
ATOM 2943 C CA . ARG A 1 373 ? -51.998 9.375 20.519 1.00 95.00 373 ARG A CA 1
ATOM 2944 C C . ARG A 1 373 ? -51.677 10.275 21.713 1.00 95.00 373 ARG A C 1
ATOM 2946 O O . ARG A 1 373 ? -52.314 10.137 22.758 1.00 95.00 373 ARG A O 1
ATOM 2953 N N . ALA A 1 374 ? -50.718 11.187 21.568 1.00 93.31 374 ALA A N 1
ATOM 2954 C CA . ALA A 1 374 ? -50.381 12.166 22.595 1.00 93.31 374 ALA A CA 1
ATOM 2955 C C . ALA A 1 374 ? -51.544 13.138 22.846 1.00 93.31 374 ALA A C 1
ATOM 2957 O O . ALA A 1 374 ? -51.914 13.337 24.000 1.00 93.31 374 ALA A O 1
ATOM 2958 N N . ALA A 1 375 ? -52.188 13.648 21.791 1.00 93.81 375 ALA A N 1
ATOM 2959 C CA . ALA A 1 375 ? -53.358 14.519 21.891 1.00 93.81 375 ALA A CA 1
ATOM 2960 C C . ALA A 1 375 ? -54.531 13.824 22.602 1.00 93.81 375 ALA A C 1
ATOM 2962 O O . ALA A 1 375 ? -55.110 14.383 23.532 1.00 93.81 375 ALA A O 1
ATOM 2963 N N . LYS A 1 376 ? -54.826 12.562 22.258 1.00 94.62 376 LYS A N 1
ATOM 2964 C CA . LYS A 1 376 ? -55.857 11.756 22.940 1.00 94.62 376 LYS A CA 1
ATOM 2965 C C . LYS A 1 376 ? -55.534 11.533 24.422 1.00 94.62 376 LYS A C 1
ATOM 2967 O O . LYS A 1 376 ? -56.424 11.622 25.268 1.00 94.62 376 LYS A O 1
ATOM 2972 N N . ARG A 1 377 ? -54.267 11.262 24.765 1.00 93.44 377 ARG A N 1
ATOM 2973 C CA . ARG A 1 377 ? -53.824 11.126 26.167 1.00 93.44 377 ARG A CA 1
ATOM 2974 C C . ARG A 1 377 ? -53.938 12.445 26.930 1.00 93.44 377 ARG A C 1
ATOM 2976 O O . ARG A 1 377 ? -54.413 12.427 28.061 1.00 93.44 377 ARG A O 1
ATOM 2983 N N . ALA A 1 378 ? -53.550 13.561 26.313 1.00 92.00 378 ALA A N 1
ATOM 2984 C CA . ALA A 1 378 ? -53.668 14.892 26.898 1.00 92.00 378 ALA A CA 1
ATOM 2985 C C . ALA A 1 378 ? -55.135 15.258 27.168 1.00 92.00 378 ALA A C 1
ATOM 2987 O O . ALA A 1 378 ? -55.458 15.655 28.284 1.00 92.00 378 ALA A O 1
ATOM 2988 N N . ALA A 1 379 ? -56.034 15.017 26.209 1.00 93.81 379 ALA A N 1
ATOM 2989 C CA . ALA A 1 379 ? -57.470 15.246 26.381 1.00 93.81 379 ALA A CA 1
ATOM 2990 C C . ALA A 1 379 ? -58.052 14.417 27.543 1.00 93.81 379 ALA A C 1
ATOM 2992 O O . ALA A 1 379 ? -58.725 14.953 28.421 1.00 93.81 379 ALA A O 1
ATOM 2993 N N . LYS A 1 380 ? -57.714 13.121 27.626 1.00 94.94 380 LYS A N 1
ATOM 2994 C CA . LYS A 1 380 ? -58.156 12.250 28.732 1.00 94.94 380 LYS A CA 1
ATOM 2995 C C . LYS A 1 380 ? -57.583 12.679 30.088 1.00 94.94 380 LYS A C 1
ATOM 2997 O O . LYS A 1 380 ? -58.244 12.532 31.116 1.00 94.94 380 LYS A O 1
ATOM 3002 N N . ALA A 1 381 ? -56.347 13.178 30.117 1.00 93.38 381 ALA A N 1
ATOM 3003 C CA . ALA A 1 381 ? -55.732 13.702 31.332 1.00 93.38 381 ALA A CA 1
ATOM 3004 C C . ALA A 1 381 ? -56.416 14.997 31.798 1.00 93.38 381 ALA A C 1
ATOM 3006 O O . ALA A 1 381 ? -56.694 15.124 32.988 1.00 93.38 381 ALA A O 1
ATOM 3007 N N . GLN A 1 382 ? -56.750 15.904 30.874 1.00 92.38 382 GLN A N 1
ATOM 3008 C CA . GLN A 1 382 ? -57.518 17.118 31.172 1.00 92.38 382 GLN A CA 1
ATOM 3009 C C . GLN A 1 382 ? -58.906 16.784 31.725 1.00 92.38 382 GLN A C 1
ATOM 3011 O O . GLN A 1 382 ? -59.307 17.345 32.740 1.00 92.38 382 GLN A O 1
ATOM 3016 N N . GLU A 1 383 ? -59.602 15.807 31.142 1.00 92.06 383 GLU A N 1
ATOM 3017 C CA . GLU A 1 383 ? -60.904 15.365 31.650 1.00 92.06 383 GLU A CA 1
ATOM 3018 C C . GLU A 1 383 ? -60.801 14.787 33.076 1.00 92.06 383 GLU A C 1
ATOM 3020 O O . GLU A 1 383 ? -61.611 15.095 33.951 1.00 92.06 383 GLU A O 1
ATOM 3025 N N . ARG A 1 384 ? -59.767 13.980 33.356 1.00 92.12 384 ARG A N 1
ATOM 3026 C CA . ARG A 1 384 ? -59.501 13.469 34.713 1.00 92.12 384 ARG A CA 1
ATOM 3027 C C . ARG A 1 384 ? -59.166 14.589 35.695 1.00 92.12 384 ARG A C 1
ATOM 3029 O O . ARG A 1 384 ? -59.635 14.535 36.830 1.00 92.12 384 ARG A O 1
ATOM 3036 N N . ALA A 1 385 ? -58.382 15.581 35.273 1.00 91.31 385 ALA A N 1
ATOM 3037 C CA . ALA A 1 385 ? -58.054 16.745 36.087 1.00 91.31 385 ALA A CA 1
ATOM 3038 C C . ALA A 1 385 ? -59.326 17.526 36.450 1.00 91.31 385 ALA A C 1
ATOM 3040 O O . ALA A 1 385 ? -59.584 17.712 37.637 1.00 91.31 385 ALA A O 1
ATOM 3041 N N . GLN A 1 386 ? -60.185 17.829 35.472 1.00 93.25 386 GLN A N 1
ATOM 3042 C CA . GLN A 1 386 ? -61.474 18.495 35.695 1.00 93.25 386 GLN A CA 1
ATOM 3043 C C . GLN A 1 386 ? -62.388 17.698 36.637 1.00 93.25 386 GLN A C 1
ATOM 3045 O O . GLN A 1 386 ? -62.949 18.258 37.576 1.00 93.25 386 GLN A O 1
ATOM 3050 N N . ARG A 1 387 ? -62.493 16.369 36.466 1.00 92.44 387 ARG A N 1
ATOM 3051 C CA . ARG A 1 387 ? -63.244 15.510 37.405 1.00 92.44 387 ARG A CA 1
ATOM 3052 C C . ARG A 1 387 ? -62.650 15.540 38.813 1.00 92.44 387 ARG A C 1
ATOM 3054 O O . ARG A 1 387 ? -63.389 15.530 39.794 1.00 92.44 387 ARG A O 1
ATOM 3061 N N . SER A 1 388 ? -61.322 15.561 38.934 1.00 89.44 388 SER A N 1
ATOM 3062 C CA . SER A 1 388 ? -60.646 15.637 40.231 1.00 89.44 388 SER A CA 1
ATOM 3063 C C . SER A 1 388 ? -60.866 16.986 40.918 1.00 89.44 388 SER A C 1
ATOM 3065 O O . SER A 1 388 ? -61.089 17.008 42.124 1.00 89.44 388 SER A O 1
ATOM 3067 N N . GLU A 1 389 ? -60.870 18.086 40.164 1.00 90.62 389 GLU A N 1
ATOM 3068 C CA . GLU A 1 389 ? -61.167 19.429 40.665 1.00 90.62 389 GLU A CA 1
ATOM 3069 C C . GLU A 1 389 ? -62.627 19.542 41.099 1.00 90.62 389 GLU A C 1
ATOM 3071 O O . GLU A 1 389 ? -62.890 19.970 42.219 1.00 90.62 389 GLU A O 1
ATOM 3076 N N . ALA A 1 390 ? -63.570 19.044 40.294 1.00 90.50 390 ALA A N 1
ATOM 3077 C CA . ALA A 1 390 ? -64.978 18.965 40.679 1.00 90.50 390 ALA A CA 1
ATOM 3078 C C . ALA A 1 390 ? -65.173 18.133 41.962 1.00 90.50 390 ALA A C 1
ATOM 3080 O O . ALA A 1 390 ? -65.901 18.540 42.866 1.00 90.50 390 ALA A O 1
ATOM 3081 N N . ASN A 1 391 ? -64.466 17.004 42.091 1.00 90.69 391 ASN A N 1
ATOM 3082 C CA . ASN A 1 391 ? -64.489 16.182 43.303 1.00 90.69 391 ASN A CA 1
ATOM 3083 C C . ASN A 1 391 ? -63.852 16.883 44.512 1.00 90.69 391 ASN A C 1
ATOM 3085 O O . ASN A 1 391 ? -64.339 16.712 45.630 1.00 90.69 391 ASN A O 1
ATOM 3089 N N . LYS A 1 392 ? -62.771 17.653 44.324 1.00 90.50 392 LYS A N 1
ATOM 3090 C CA . LYS A 1 392 ? -62.160 18.467 45.388 1.00 90.50 392 LYS A CA 1
ATOM 3091 C C . LYS A 1 392 ? -63.126 19.547 45.859 1.00 90.50 392 LYS A C 1
ATOM 3093 O O . LYS A 1 392 ? -63.406 19.592 47.050 1.00 90.50 392 LYS A O 1
ATOM 3098 N N . LEU A 1 393 ? -63.722 20.303 44.938 1.00 90.94 393 LEU A N 1
ATOM 3099 C CA . LEU A 1 393 ? -64.734 21.314 45.252 1.00 90.94 393 LEU A CA 1
ATOM 3100 C C . LEU A 1 393 ? -65.940 20.697 45.977 1.00 90.94 393 LEU A C 1
ATOM 3102 O O . LEU A 1 393 ? -66.389 21.226 46.990 1.00 90.94 393 LEU A O 1
ATOM 3106 N N . ALA A 1 394 ? -66.424 19.531 45.538 1.00 88.00 394 ALA A N 1
ATOM 3107 C CA . ALA A 1 394 ? -67.504 18.816 46.221 1.00 88.00 394 ALA A CA 1
ATOM 3108 C C . ALA A 1 394 ? -67.108 18.357 47.639 1.00 88.00 394 ALA A C 1
ATOM 3110 O O . ALA A 1 394 ? -67.917 18.420 48.570 1.00 88.00 394 ALA A O 1
ATOM 3111 N N . ARG A 1 395 ? -65.858 17.911 47.835 1.00 88.12 395 ARG A N 1
ATOM 3112 C CA . ARG A 1 395 ? -65.319 17.560 49.160 1.00 88.12 395 ARG A CA 1
ATOM 3113 C C . ARG A 1 395 ? -65.168 18.782 50.055 1.00 88.12 395 ARG A C 1
ATOM 3115 O O . ARG A 1 395 ? -65.531 18.686 51.219 1.00 88.12 395 ARG A O 1
ATOM 3122 N N . GLU A 1 396 ? -64.677 19.898 49.531 1.00 87.88 396 GLU A N 1
ATOM 3123 C CA . GLU A 1 396 ? -64.548 21.165 50.254 1.00 87.88 396 GLU A CA 1
ATOM 3124 C C . GLU A 1 396 ? -65.918 21.685 50.690 1.00 87.88 396 GLU A C 1
ATOM 3126 O O . GLU A 1 396 ? -66.101 22.012 51.858 1.00 87.88 396 GLU A O 1
ATOM 3131 N N . GLN A 1 397 ? -66.922 21.646 49.809 1.00 88.44 397 GLN A N 1
ATOM 3132 C CA . GLN A 1 397 ? -68.301 21.995 50.160 1.00 88.44 397 GLN A CA 1
ATOM 3133 C C . GLN A 1 397 ? -68.873 21.071 51.245 1.00 88.44 397 GLN A C 1
ATOM 3135 O O . GLN A 1 397 ? -69.519 21.534 52.188 1.00 88.44 397 GLN A O 1
ATOM 3140 N N . ARG A 1 398 ? -68.618 19.757 51.161 1.00 82.50 398 ARG A N 1
ATOM 3141 C CA . ARG A 1 398 ? -69.041 18.794 52.192 1.00 82.50 398 ARG A CA 1
ATOM 3142 C C . ARG A 1 398 ? -68.313 19.022 53.518 1.00 82.50 398 ARG A C 1
ATOM 3144 O O . ARG A 1 398 ? -68.949 18.975 54.566 1.00 82.50 398 ARG A O 1
ATOM 3151 N N . ALA A 1 399 ? -67.009 19.276 53.479 1.00 83.25 399 ALA A N 1
ATOM 3152 C CA . ALA A 1 399 ? -66.196 19.570 54.651 1.00 83.25 399 ALA A CA 1
ATOM 3153 C C . ALA A 1 399 ? -66.633 20.881 55.311 1.00 83.25 399 ALA A C 1
ATOM 3155 O O . ALA A 1 399 ? -66.773 20.905 56.525 1.00 83.25 399 ALA A O 1
ATOM 3156 N N . ALA A 1 400 ? -66.945 21.922 54.535 1.00 82.31 400 ALA A N 1
ATOM 3157 C CA . ALA A 1 400 ? -67.490 23.176 55.046 1.00 82.31 400 ALA A CA 1
ATOM 3158 C C . ALA A 1 400 ? -68.851 22.974 55.735 1.00 82.31 400 ALA A C 1
ATOM 3160 O O . ALA A 1 400 ? -69.070 23.528 56.808 1.00 82.31 400 ALA A O 1
ATOM 3161 N N . ARG A 1 401 ? -69.738 22.123 55.189 1.00 82.50 401 ARG A N 1
ATOM 3162 C CA . ARG A 1 401 ? -70.997 21.750 55.870 1.00 82.50 401 ARG A CA 1
ATOM 3163 C C . ARG A 1 401 ? -70.743 21.006 57.183 1.00 82.50 401 ARG A C 1
ATOM 3165 O O . ARG A 1 401 ? -71.349 21.350 58.190 1.00 82.50 401 ARG A O 1
ATOM 3172 N N . ILE A 1 402 ? -69.832 20.030 57.184 1.00 78.62 402 ILE A N 1
ATOM 3173 C CA . ILE A 1 402 ? -69.468 19.269 58.393 1.00 78.62 402 ILE A CA 1
ATOM 3174 C C . ILE A 1 402 ? -68.801 20.177 59.431 1.00 78.62 402 ILE A C 1
ATOM 3176 O O . ILE A 1 402 ? -69.055 20.018 60.620 1.00 78.62 402 ILE A O 1
ATOM 3180 N N . GLN A 1 403 ? -67.949 21.111 59.009 1.00 79.12 403 GLN A N 1
ATOM 3181 C CA . GLN A 1 403 ? -67.273 22.040 59.904 1.00 79.12 403 GLN A CA 1
ATOM 3182 C C . GLN A 1 403 ? -68.264 23.037 60.498 1.00 79.12 403 GLN A C 1
ATOM 3184 O O . GLN A 1 403 ? -68.240 23.224 61.701 1.00 79.12 403 GLN A O 1
ATOM 3189 N N . ALA A 1 404 ? -69.199 23.579 59.714 1.00 75.50 404 ALA A N 1
ATOM 3190 C CA . ALA A 1 404 ? -70.270 24.420 60.245 1.00 75.50 404 ALA A CA 1
ATOM 3191 C C . ALA A 1 404 ? -71.128 23.670 61.287 1.00 75.50 404 ALA A C 1
ATOM 3193 O O . ALA A 1 404 ? -71.419 24.208 62.352 1.00 75.50 404 ALA A O 1
ATOM 3194 N N . GLU A 1 405 ? -71.463 22.401 61.028 1.00 77.94 405 GLU A N 1
ATOM 3195 C CA . GLU A 1 405 ? -72.197 21.547 61.973 1.00 77.94 405 GLU A CA 1
ATOM 3196 C C . GLU A 1 405 ? -71.365 21.213 63.228 1.00 77.94 405 GLU A C 1
ATOM 3198 O O . GLU A 1 405 ? -71.878 21.212 64.351 1.00 77.94 405 GLU A O 1
ATOM 3203 N N . LYS A 1 406 ? -70.059 20.959 63.065 1.00 75.06 406 LYS A N 1
ATOM 3204 C CA . LYS A 1 406 ? -69.122 20.727 64.172 1.00 75.06 406 LYS A CA 1
ATOM 3205 C C . LYS A 1 406 ? -68.877 21.979 64.994 1.00 75.06 406 LYS A C 1
ATOM 3207 O O . LYS A 1 406 ? -68.866 21.848 66.206 1.00 75.06 406 LYS A O 1
ATOM 3212 N N . ASP A 1 407 ? -68.716 23.146 64.386 1.00 70.00 407 ASP A N 1
ATOM 3213 C CA . ASP A 1 407 ? -68.522 24.423 65.073 1.00 70.00 407 ASP A CA 1
ATOM 3214 C C . ASP A 1 407 ? -69.790 24.804 65.844 1.00 70.00 407 ASP A C 1
ATOM 3216 O O . ASP A 1 407 ? -69.705 25.290 66.968 1.00 70.00 407 ASP A O 1
ATOM 3220 N N . GLU A 1 408 ? -70.980 24.494 65.322 1.00 66.75 408 GLU A N 1
ATOM 3221 C CA . GLU A 1 408 ? -72.234 24.646 66.066 1.00 66.75 408 GLU A CA 1
ATOM 3222 C C . GLU A 1 408 ? -72.327 23.660 67.247 1.00 66.75 408 GLU A C 1
ATOM 3224 O O . GLU A 1 408 ? -72.766 24.020 68.347 1.00 66.75 408 GLU A O 1
ATOM 3229 N N . ARG A 1 409 ? -71.850 22.422 67.062 1.00 64.38 409 ARG A N 1
ATOM 3230 C CA . ARG A 1 409 ? -71.782 21.399 68.117 1.00 64.38 409 ARG A CA 1
ATOM 3231 C C . ARG A 1 409 ? -70.670 21.673 69.136 1.00 64.38 409 ARG A C 1
ATOM 3233 O O . ARG A 1 409 ? -70.845 21.348 70.306 1.00 64.38 409 ARG A O 1
ATOM 3240 N N . GLU A 1 410 ? -69.561 22.284 68.730 1.00 63.03 410 GLU A N 1
ATOM 3241 C CA . GLU A 1 410 ? -68.475 22.752 69.590 1.00 63.03 410 GLU A CA 1
ATOM 3242 C C . GLU A 1 410 ? -68.874 24.017 70.334 1.00 63.03 410 GLU A C 1
ATOM 3244 O O . GLU A 1 410 ? -68.575 24.100 71.516 1.00 63.03 410 GLU A O 1
ATOM 3249 N N . ARG A 1 411 ? -69.623 24.951 69.734 1.00 59.44 411 ARG A N 1
ATOM 3250 C CA . ARG A 1 411 ? -70.196 26.093 70.465 1.00 59.44 411 ARG A CA 1
ATOM 3251 C C . ARG A 1 411 ? -71.093 25.608 71.607 1.00 59.44 411 ARG A C 1
ATOM 3253 O O . ARG A 1 411 ? -70.984 26.115 72.713 1.00 59.44 411 ARG A O 1
ATOM 3260 N N . LYS A 1 412 ? -71.876 24.546 71.373 1.00 59.47 412 LYS A N 1
ATOM 3261 C CA . LYS A 1 412 ? -72.693 23.873 72.404 1.00 59.47 412 LYS A CA 1
ATOM 3262 C C . LYS A 1 412 ? -71.889 23.011 73.393 1.00 59.47 412 LYS A C 1
ATOM 3264 O O . LYS A 1 412 ? -72.367 22.754 74.489 1.00 59.47 412 LYS A O 1
ATOM 3269 N N . LYS A 1 413 ? -70.681 22.550 73.041 1.00 53.62 413 LYS A N 1
ATOM 3270 C CA . LYS A 1 413 ? -69.798 21.775 73.941 1.00 53.62 413 LYS A CA 1
ATOM 3271 C C . LYS A 1 413 ? -68.807 22.648 74.726 1.00 53.62 413 LYS A C 1
ATOM 3273 O O . LYS A 1 413 ? -68.411 22.255 75.818 1.00 53.62 413 LYS A O 1
ATOM 3278 N N . ARG A 1 414 ? -68.448 23.834 74.218 1.00 49.50 414 ARG A N 1
ATOM 3279 C CA . ARG A 1 414 ? -67.584 24.830 74.881 1.00 49.50 414 ARG A CA 1
ATOM 3280 C C . ARG A 1 414 ? -68.263 25.507 76.074 1.00 49.50 414 ARG A C 1
ATOM 3282 O O . ARG A 1 414 ? -67.563 26.039 76.924 1.00 49.50 414 ARG A O 1
ATOM 3289 N N . GLU A 1 415 ? -69.586 25.413 76.188 1.00 51.19 415 GLU A N 1
ATOM 3290 C CA . GLU A 1 415 ? -70.342 25.850 77.370 1.00 51.19 415 GLU A CA 1
ATOM 3291 C C . GLU A 1 415 ? -70.400 24.793 78.495 1.00 51.19 415 GLU A C 1
ATOM 3293 O O . GLU A 1 415 ? -70.886 25.106 79.576 1.00 51.19 415 GLU A O 1
ATOM 3298 N N . ALA A 1 416 ? -69.900 23.561 78.297 1.00 46.53 416 ALA A N 1
ATOM 3299 C CA . ALA A 1 416 ? -70.225 22.447 79.200 1.00 46.53 416 ALA A CA 1
ATOM 3300 C C . ALA A 1 416 ? -69.073 21.559 79.700 1.00 46.53 416 ALA A C 1
ATOM 3302 O O . ALA A 1 416 ? -69.373 20.586 80.378 1.00 46.53 416 ALA A O 1
ATOM 3303 N N . ASN A 1 417 ? -67.787 21.820 79.436 1.00 43.22 417 ASN A N 1
ATOM 3304 C CA . ASN A 1 417 ? -66.729 21.059 80.124 1.00 43.22 417 ASN A CA 1
ATOM 3305 C C . ASN A 1 417 ? -65.377 21.781 80.137 1.00 43.22 417 ASN A C 1
ATOM 3307 O O . ASN A 1 417 ? -64.574 21.690 79.208 1.00 43.22 417 ASN A O 1
ATOM 3311 N N . GLN A 1 418 ? -65.132 22.465 81.255 1.00 45.97 418 GLN A N 1
ATOM 3312 C CA . GLN A 1 418 ? -63.816 22.532 81.882 1.00 45.97 418 GLN A CA 1
ATOM 3313 C C . GLN A 1 418 ? -63.374 21.106 82.260 1.00 45.97 418 GLN A C 1
ATOM 3315 O O . GLN A 1 418 ? -64.161 20.356 82.828 1.00 45.97 418 GLN A O 1
ATOM 3320 N N . ASN A 1 419 ? -62.090 20.815 82.028 1.00 37.97 419 ASN A N 1
ATOM 3321 C CA . ASN A 1 419 ? -61.274 19.720 82.579 1.00 37.97 419 ASN A CA 1
ATOM 3322 C C . ASN A 1 419 ? -60.972 18.507 81.666 1.00 37.97 419 ASN A C 1
ATOM 3324 O O . ASN A 1 419 ? -61.856 17.775 81.237 1.00 37.97 419 ASN A O 1
ATOM 3328 N N . ASN A 1 420 ? -59.655 18.258 81.572 1.00 33.97 420 ASN A N 1
ATOM 3329 C CA . ASN A 1 420 ? -58.922 16.991 81.393 1.00 33.97 420 ASN A CA 1
ATOM 3330 C C . ASN A 1 420 ? -58.374 16.560 80.003 1.00 33.97 420 ASN A C 1
ATOM 3332 O O . ASN A 1 420 ? -59.136 16.220 79.108 1.00 33.97 420 ASN A O 1
ATOM 3336 N N . THR A 1 421 ? -57.019 16.553 79.934 1.00 28.98 421 THR A N 1
ATOM 3337 C CA . THR A 1 421 ? -56.059 15.514 79.432 1.00 28.98 421 THR A CA 1
ATOM 3338 C C . THR A 1 421 ? -56.247 14.876 78.038 1.00 28.98 421 THR A C 1
ATOM 3340 O O . THR A 1 421 ? -57.355 14.668 77.585 1.00 28.98 421 THR A O 1
ATOM 3343 N N . SER A 1 422 ? -55.257 14.379 77.280 1.00 34.00 422 SER A N 1
ATOM 3344 C CA . SER A 1 422 ? -53.787 14.458 77.121 1.00 34.00 422 SER A CA 1
ATOM 3345 C C . SER A 1 422 ? -53.456 13.399 76.045 1.00 34.00 422 SER A C 1
ATOM 3347 O O . SER A 1 422 ? -53.883 12.260 76.231 1.00 34.00 422 SER A O 1
ATOM 3349 N N . THR A 1 423 ? -52.684 13.674 74.981 1.00 33.25 423 THR A N 1
ATOM 3350 C CA . THR A 1 423 ? -52.197 12.575 74.107 1.00 33.25 423 THR A CA 1
ATOM 3351 C C . THR A 1 423 ? -50.834 12.856 73.464 1.00 33.25 423 THR A C 1
ATOM 3353 O O . THR A 1 423 ? -50.714 13.627 72.518 1.00 33.25 423 THR A O 1
ATOM 3356 N N . LEU A 1 424 ? -49.826 12.213 74.065 1.00 36.00 424 LEU A N 1
ATOM 3357 C CA . LEU A 1 424 ? -48.578 11.640 73.541 1.00 36.00 424 LEU A CA 1
ATOM 3358 C C . LEU A 1 424 ? -47.928 12.233 72.277 1.00 36.00 424 LEU A C 1
ATOM 3360 O O . LEU A 1 424 ? -48.118 11.756 71.162 1.00 36.00 424 LEU A O 1
ATOM 3364 N N . THR A 1 425 ? -46.972 13.130 72.501 1.00 36.09 425 THR A N 1
ATOM 3365 C CA . THR A 1 425 ? -45.740 13.203 71.708 1.00 36.09 425 THR A CA 1
ATOM 3366 C C . THR A 1 425 ? -44.618 12.549 72.515 1.00 36.09 425 THR A C 1
ATOM 3368 O O . THR A 1 425 ? -44.294 12.985 73.621 1.00 36.09 425 THR A O 1
ATOM 3371 N N . ILE A 1 426 ? -44.058 11.453 71.993 1.00 35.91 426 ILE A N 1
ATOM 3372 C CA . ILE A 1 426 ? -42.915 10.757 72.595 1.00 35.91 426 ILE A CA 1
ATOM 3373 C C . ILE A 1 426 ? -41.734 11.732 72.608 1.00 35.91 426 ILE A C 1
ATOM 3375 O O . ILE A 1 426 ? -41.206 12.123 71.569 1.00 35.91 426 ILE A O 1
ATOM 3379 N N . ARG A 1 427 ? -41.368 12.163 73.814 1.00 36.69 427 ARG A N 1
ATOM 3380 C CA . ARG A 1 427 ? -40.244 13.050 74.094 1.00 36.69 427 ARG A CA 1
ATOM 3381 C C . ARG A 1 427 ? -38.934 12.284 73.920 1.00 36.69 427 ARG A C 1
ATOM 3383 O O . ARG A 1 427 ? -38.645 11.358 74.669 1.00 36.69 427 ARG A O 1
ATOM 3390 N N . THR A 1 428 ? -38.128 12.697 72.953 1.00 44.31 428 THR A N 1
ATOM 3391 C CA . THR A 1 428 ? -36.714 12.332 72.831 1.00 44.31 428 THR A CA 1
ATOM 3392 C C . THR A 1 428 ? -35.895 13.222 73.771 1.00 44.31 428 THR A C 1
ATOM 3394 O O . THR A 1 428 ? -35.482 14.306 73.368 1.00 44.31 428 THR A O 1
ATOM 3397 N N . THR A 1 429 ? -35.701 12.825 75.032 1.00 47.50 429 THR A N 1
ATOM 3398 C CA . THR A 1 429 ? -34.921 13.603 76.026 1.00 47.50 429 THR A CA 1
ATOM 3399 C C . THR A 1 429 ? -33.728 12.842 76.604 1.00 47.50 429 THR A C 1
ATOM 3401 O O . THR A 1 429 ? -33.413 12.998 77.776 1.00 47.50 429 THR A O 1
ATOM 3404 N N . SER A 1 430 ? -33.059 12.004 75.815 1.00 57.66 430 SER A N 1
ATOM 3405 C CA . SER A 1 430 ? -31.856 11.299 76.287 1.00 57.66 430 SER A CA 1
ATOM 3406 C C . SER A 1 430 ? -30.980 10.807 75.133 1.00 57.66 430 SER A C 1
ATOM 3408 O O . SER A 1 430 ? -30.556 9.658 75.091 1.00 57.66 430 SER A O 1
ATOM 3410 N N . LEU A 1 431 ? -30.738 11.672 74.144 1.00 61.81 431 LEU A N 1
ATOM 3411 C CA . LEU A 1 431 ? -29.675 11.437 73.156 1.00 61.81 431 LEU A CA 1
ATOM 3412 C C . LEU A 1 431 ? -28.379 12.175 73.518 1.00 61.81 431 LEU A C 1
ATOM 3414 O O . LEU A 1 431 ? -27.324 11.813 73.001 1.00 61.81 431 LEU A O 1
ATOM 3418 N N . ASP A 1 432 ? -28.438 13.159 74.418 1.00 68.94 432 ASP A N 1
ATOM 3419 C CA . ASP A 1 432 ? -27.282 13.980 74.798 1.00 68.94 432 ASP A CA 1
ATOM 3420 C C . ASP A 1 432 ? -26.321 13.268 75.771 1.00 68.94 432 ASP A C 1
ATOM 3422 O O . ASP A 1 432 ? -25.153 13.638 75.836 1.00 68.94 432 ASP A O 1
ATOM 3426 N N . ASP A 1 433 ? -26.758 12.186 76.429 1.00 73.19 433 ASP A N 1
ATOM 3427 C CA . ASP A 1 433 ? -25.944 11.398 77.375 1.00 73.19 433 ASP A CA 1
ATOM 3428 C C . ASP A 1 433 ? -25.197 10.211 76.724 1.00 73.19 433 ASP A C 1
ATOM 3430 O O . ASP A 1 433 ? -24.590 9.395 77.416 1.00 73.19 433 ASP A O 1
ATOM 3434 N N . ILE A 1 434 ? -25.235 10.077 75.391 1.00 77.00 434 ILE A N 1
ATOM 3435 C CA . ILE A 1 434 ? -24.573 8.971 74.677 1.00 77.00 434 ILE A CA 1
ATOM 3436 C C . ILE A 1 434 ? -23.097 9.318 74.446 1.00 77.00 434 ILE A C 1
ATOM 3438 O O . ILE A 1 434 ? -22.735 9.967 73.459 1.00 77.00 434 ILE A O 1
ATOM 3442 N N . THR A 1 435 ? -22.237 8.860 75.354 1.00 81.69 435 THR A N 1
ATOM 3443 C CA . THR A 1 435 ? -20.771 8.913 75.229 1.00 81.69 435 THR A CA 1
ATOM 3444 C C . THR A 1 435 ? -20.213 7.624 74.608 1.00 81.69 435 THR A C 1
ATOM 3446 O O . THR A 1 435 ? -20.926 6.626 74.480 1.00 81.69 435 THR A O 1
ATOM 3449 N N . GLU A 1 436 ? -18.935 7.630 74.209 1.00 81.44 436 GLU A N 1
ATOM 3450 C CA . GLU A 1 436 ? -18.250 6.474 73.590 1.00 81.44 436 GLU A CA 1
ATOM 3451 C C . GLU A 1 436 ? -18.235 5.213 74.478 1.00 81.44 436 GLU A C 1
ATOM 3453 O O . GLU A 1 436 ? -18.150 4.101 73.952 1.00 81.44 436 GLU A O 1
ATOM 3458 N N . ASP A 1 437 ? -18.402 5.385 75.794 1.00 83.19 437 ASP A N 1
ATOM 3459 C CA . ASP A 1 437 ? -18.422 4.316 76.800 1.00 83.19 437 ASP A CA 1
ATOM 3460 C C . ASP A 1 437 ? -19.801 3.652 76.973 1.00 83.19 437 ASP A C 1
ATOM 3462 O O . ASP A 1 437 ? -19.955 2.712 77.756 1.00 83.19 437 ASP A O 1
ATOM 3466 N N . THR A 1 438 ? -20.829 4.119 76.257 1.00 86.56 438 THR A N 1
ATOM 3467 C CA . THR A 1 438 ? -22.175 3.540 76.353 1.00 86.56 438 THR A CA 1
ATOM 3468 C C . THR A 1 438 ? -22.184 2.132 75.737 1.00 86.56 438 THR A C 1
ATOM 3470 O O . THR A 1 438 ? -21.838 1.987 74.560 1.00 86.56 438 THR A O 1
ATOM 3473 N N . PRO A 1 439 ? -22.597 1.080 76.474 1.00 88.50 439 PRO A N 1
ATOM 3474 C CA . PRO A 1 439 ? -22.588 -0.285 75.958 1.00 88.50 439 PRO A CA 1
ATOM 3475 C C . PRO A 1 439 ? -23.542 -0.443 74.767 1.00 88.50 439 PRO A C 1
ATOM 3477 O O . PRO A 1 439 ? -24.673 0.049 74.784 1.00 88.50 439 PRO A O 1
ATOM 3480 N N . ASP A 1 440 ? -23.081 -1.151 73.732 1.00 89.19 440 ASP A N 1
ATOM 3481 C CA . ASP A 1 440 ? -23.836 -1.373 72.497 1.00 89.19 440 ASP A CA 1
ATOM 3482 C C . ASP A 1 440 ? -25.119 -2.185 72.789 1.00 89.19 440 ASP A C 1
ATOM 3484 O O . ASP A 1 440 ? -25.033 -3.269 73.380 1.00 89.19 440 ASP A O 1
ATOM 3488 N N . PRO A 1 441 ? -26.315 -1.714 72.382 1.00 90.69 441 PRO A N 1
ATOM 3489 C CA . PRO A 1 441 ? -27.578 -2.414 72.628 1.00 90.69 441 PRO A CA 1
ATOM 3490 C C . PRO A 1 441 ? -27.625 -3.824 72.015 1.00 90.69 441 PRO A C 1
ATOM 3492 O O . PRO A 1 441 ? -28.344 -4.685 72.523 1.00 90.69 441 PRO A O 1
ATOM 3495 N N . ARG A 1 442 ? -26.816 -4.111 70.986 1.00 92.38 442 ARG A N 1
ATOM 3496 C CA . ARG A 1 442 ? -26.704 -5.445 70.370 1.00 92.38 442 ARG A CA 1
ATOM 3497 C C . ARG A 1 442 ? -26.091 -6.489 71.305 1.00 92.38 442 ARG A C 1
ATOM 3499 O O . ARG A 1 442 ? -26.277 -7.682 71.083 1.00 92.38 442 ARG A O 1
ATOM 3506 N N . LEU A 1 443 ? -25.432 -6.079 72.396 1.00 91.81 443 LEU A N 1
ATOM 3507 C CA . LEU A 1 443 ? -24.964 -6.995 73.446 1.00 91.81 443 LEU A CA 1
ATOM 3508 C C . LEU A 1 443 ? -26.104 -7.730 74.161 1.00 91.81 443 LEU A C 1
ATOM 3510 O O . LEU A 1 443 ? -25.828 -8.656 74.921 1.00 91.81 443 LEU A O 1
ATOM 3514 N N . ARG A 1 444 ? -27.371 -7.362 73.942 1.00 90.00 444 ARG A N 1
ATOM 3515 C CA . ARG A 1 444 ? -28.528 -8.072 74.506 1.00 90.00 444 ARG A CA 1
ATOM 3516 C C . ARG A 1 444 ? -29.035 -9.220 73.628 1.00 90.00 444 ARG A C 1
ATOM 3518 O O . ARG A 1 444 ? -29.574 -10.167 74.180 1.00 90.00 444 ARG A O 1
ATOM 3525 N N . LEU A 1 445 ? -28.747 -9.212 72.326 1.00 91.19 445 LEU A N 1
ATOM 3526 C CA . LEU A 1 445 ? -29.227 -10.211 71.356 1.00 91.19 445 LEU A CA 1
ATOM 3527 C C . LEU A 1 445 ? -28.644 -11.614 71.573 1.00 91.19 445 LEU A C 1
ATOM 3529 O O . LEU A 1 445 ? -27.592 -11.751 72.201 1.00 91.19 445 LEU A O 1
ATOM 3533 N N . SER A 1 446 ? -29.278 -12.661 71.043 1.00 93.62 446 SER A N 1
ATOM 3534 C CA . SER A 1 446 ? -28.704 -14.010 71.084 1.00 93.62 446 SER A CA 1
ATOM 3535 C C . SER A 1 446 ? -27.468 -14.117 70.170 1.00 93.62 446 SER A C 1
ATOM 3537 O O . SER A 1 446 ? -27.217 -13.274 69.304 1.00 93.62 446 SER A O 1
ATOM 3539 N N . ILE A 1 447 ? -26.636 -15.148 70.369 1.00 92.75 447 ILE A N 1
ATOM 3540 C CA . ILE A 1 447 ? -25.472 -15.381 69.492 1.00 92.75 447 ILE A CA 1
ATOM 3541 C C . ILE A 1 447 ? -25.930 -15.660 68.053 1.00 92.75 447 ILE A C 1
ATOM 3543 O O . ILE A 1 447 ? -25.226 -15.294 67.109 1.00 92.75 447 ILE A O 1
ATOM 3547 N N . ASP A 1 448 ? -27.090 -16.289 67.880 1.00 92.44 448 ASP A N 1
ATOM 3548 C CA . ASP A 1 448 ? -27.599 -16.667 66.567 1.00 92.44 448 ASP A CA 1
ATOM 3549 C C . ASP A 1 448 ? -28.182 -15.463 65.815 1.00 92.44 448 ASP A C 1
ATOM 3551 O O . ASP A 1 448 ? -27.858 -15.294 64.637 1.00 92.44 448 ASP A O 1
ATOM 3555 N N . ASP A 1 449 ? -28.840 -14.526 66.505 1.00 93.62 449 ASP A N 1
ATOM 3556 C CA . ASP A 1 449 ? -29.244 -13.237 65.917 1.00 93.62 449 ASP A CA 1
ATOM 3557 C C . ASP A 1 449 ? -28.031 -12.423 65.474 1.00 93.62 449 ASP A C 1
ATOM 3559 O O . ASP A 1 449 ? -27.986 -11.878 64.371 1.00 93.62 449 ASP A O 1
ATOM 3563 N N . LEU A 1 450 ? -26.980 -12.380 66.299 1.00 93.31 450 LEU A N 1
ATOM 3564 C CA . LEU A 1 450 ? -25.747 -11.676 65.947 1.00 93.31 450 LEU A CA 1
ATOM 3565 C C . LEU A 1 450 ? -25.068 -12.290 64.716 1.00 93.31 450 LEU A C 1
ATOM 3567 O O . LEU A 1 450 ? -24.527 -11.553 63.885 1.00 93.31 450 LEU A O 1
ATOM 3571 N N . LYS A 1 451 ? -25.118 -13.619 64.549 1.00 94.06 451 LYS A N 1
ATOM 3572 C CA . LYS A 1 451 ? -24.660 -14.281 63.316 1.00 94.06 451 LYS A CA 1
ATOM 3573 C C . LYS A 1 451 ? -25.562 -13.952 62.128 1.00 94.06 451 LYS A C 1
ATOM 3575 O O . LYS A 1 451 ? -25.022 -13.729 61.044 1.00 94.06 451 LYS A O 1
ATOM 3580 N N . ALA A 1 452 ? -26.883 -13.910 62.309 1.00 93.25 452 ALA A N 1
ATOM 3581 C CA . ALA A 1 452 ? -27.835 -13.555 61.257 1.00 93.25 452 ALA A CA 1
ATOM 3582 C C . ALA A 1 452 ? -27.594 -12.123 60.755 1.00 93.25 452 ALA A C 1
ATOM 3584 O O . ALA A 1 452 ? -27.455 -11.905 59.549 1.00 93.25 452 ALA A O 1
ATOM 3585 N N . ILE A 1 453 ? -27.393 -11.177 61.677 1.00 93.62 453 ILE A N 1
ATOM 3586 C CA . ILE A 1 453 ? -27.023 -9.796 61.357 1.00 93.62 453 ILE A CA 1
ATOM 3587 C C . ILE A 1 453 ? -25.670 -9.772 60.631 1.00 93.62 453 ILE A C 1
ATOM 3589 O O . ILE A 1 453 ? -25.558 -9.181 59.557 1.00 93.62 453 ILE A O 1
ATOM 3593 N N . CYS A 1 454 ? -24.642 -10.464 61.138 1.00 93.94 454 CYS A N 1
ATOM 3594 C CA . CYS A 1 454 ? -23.336 -10.511 60.469 1.00 93.94 454 CYS A CA 1
ATOM 3595 C C . CYS A 1 454 ? -23.425 -11.083 59.044 1.00 93.94 454 CYS A C 1
ATOM 3597 O O . CYS A 1 454 ? -22.789 -10.546 58.136 1.00 93.94 454 CYS A O 1
ATOM 3599 N N . LYS A 1 455 ? -24.240 -12.125 58.831 1.00 93.94 455 LYS A N 1
ATOM 3600 C CA . LYS A 1 455 ? -24.494 -12.726 57.514 1.00 93.94 455 LYS A CA 1
ATOM 3601 C C . LYS A 1 455 ? -25.203 -11.743 56.577 1.00 93.94 455 LYS A C 1
ATOM 3603 O O . LYS A 1 455 ? -24.775 -11.604 55.435 1.00 93.94 455 LYS A O 1
ATOM 3608 N N . GLY A 1 456 ? -26.218 -11.021 57.059 1.00 91.69 456 GLY A N 1
ATOM 3609 C CA . GLY A 1 456 ? -26.931 -9.996 56.285 1.00 91.69 456 GLY A CA 1
ATOM 3610 C C . GLY A 1 456 ? -26.038 -8.829 55.847 1.00 91.69 456 GLY A C 1
ATOM 3611 O O . GLY A 1 456 ? -26.218 -8.281 54.764 1.00 91.69 456 GLY A O 1
ATOM 3612 N N . HIS A 1 457 ? -25.017 -8.503 56.643 1.00 89.56 457 HIS A N 1
ATOM 3613 C CA . HIS A 1 457 ? -24.006 -7.493 56.317 1.00 89.56 457 HIS A CA 1
ATOM 3614 C C . HIS A 1 457 ? -22.806 -8.040 55.515 1.00 89.56 457 HIS A C 1
ATOM 3616 O O . HIS A 1 457 ? -21.834 -7.314 55.295 1.00 89.56 457 HIS A O 1
ATOM 3622 N N . GLY A 1 458 ? -22.840 -9.307 55.081 1.00 92.12 458 GLY A N 1
ATOM 3623 C CA . GLY A 1 458 ? -21.766 -9.930 54.298 1.00 92.12 458 GLY A CA 1
ATOM 3624 C C . GLY A 1 458 ? -20.461 -10.145 55.076 1.00 92.12 458 GLY A C 1
ATOM 3625 O O . GLY A 1 458 ? -19.386 -10.200 54.480 1.00 92.12 458 GLY A O 1
ATOM 3626 N N . MET A 1 459 ? -20.523 -10.238 56.406 1.00 92.00 459 MET A N 1
ATOM 3627 C CA . MET A 1 459 ? -19.359 -10.417 57.276 1.00 92.00 459 MET A CA 1
ATOM 3628 C C . MET A 1 459 ? -19.169 -11.871 57.713 1.00 92.00 459 MET A C 1
ATOM 3630 O O . MET A 1 459 ? -20.102 -12.671 57.758 1.00 92.00 459 MET A O 1
ATOM 3634 N N . SER A 1 460 ? -17.935 -12.215 58.095 1.00 89.88 460 SER A N 1
ATOM 3635 C CA . SER A 1 460 ? -17.607 -13.555 58.588 1.00 89.88 460 SER A CA 1
ATOM 3636 C C . SER A 1 460 ? -18.283 -13.846 59.931 1.00 89.88 460 SER A C 1
ATOM 3638 O O . SER A 1 460 ? -18.019 -13.183 60.937 1.00 89.88 460 SER A O 1
ATOM 3640 N N . THR A 1 461 ? -19.082 -14.912 59.969 1.00 89.06 461 THR A N 1
ATOM 3641 C CA . THR A 1 461 ? -19.731 -15.457 61.176 1.00 89.06 461 THR A CA 1
ATOM 3642 C C . THR A 1 461 ? -18.788 -16.324 62.024 1.00 89.06 461 THR A C 1
ATOM 3644 O O . THR A 1 461 ? -19.197 -16.911 63.024 1.00 89.06 461 THR A O 1
ATOM 3647 N N . ARG A 1 462 ? -17.498 -16.416 61.656 1.00 79.25 462 ARG A N 1
ATOM 3648 C CA . ARG A 1 462 ? -16.502 -17.258 62.336 1.00 79.25 462 ARG A CA 1
ATOM 3649 C C . ARG A 1 462 ? -16.070 -16.616 63.661 1.00 79.25 462 ARG A C 1
ATOM 3651 O O . ARG A 1 462 ? -15.135 -15.817 63.692 1.00 79.25 462 ARG A O 1
ATOM 3658 N N . GLY A 1 463 ? -16.779 -16.911 64.745 1.00 77.12 463 GLY A N 1
ATOM 3659 C CA . GLY A 1 463 ? -16.489 -16.448 66.106 1.00 77.12 463 GLY A CA 1
ATOM 3660 C C . GLY A 1 463 ? -17.461 -17.081 67.103 1.00 77.12 463 GLY A C 1
ATOM 3661 O O . GLY A 1 463 ? -18.649 -17.166 66.814 1.00 77.12 463 GLY A O 1
ATOM 3662 N N . LYS A 1 464 ? -16.956 -17.580 68.241 1.00 80.44 464 LYS A N 1
ATOM 3663 C CA . LYS A 1 464 ? -17.793 -18.232 69.270 1.00 80.44 464 LYS A CA 1
ATOM 3664 C C . LYS A 1 464 ? -18.263 -17.269 70.366 1.00 80.44 464 LYS A C 1
ATOM 3666 O O . LYS A 1 464 ? -19.254 -17.563 71.021 1.00 80.44 464 LYS A O 1
ATOM 3671 N N . SER A 1 465 ? -17.575 -16.145 70.574 1.00 92.62 465 SER A N 1
ATOM 3672 C CA . SER A 1 465 ? -17.925 -15.181 71.620 1.00 92.62 465 SER A CA 1
ATOM 3673 C C . SER A 1 465 ? -18.817 -14.058 71.092 1.00 92.62 465 SER A C 1
ATOM 3675 O O . SER A 1 465 ? -18.595 -13.503 70.013 1.00 92.62 465 SER A O 1
ATOM 3677 N N . LYS A 1 466 ? -19.818 -13.710 71.904 1.00 93.31 466 LYS A N 1
ATOM 3678 C CA . LYS A 1 466 ? -20.792 -12.639 71.661 1.00 93.31 466 LYS A CA 1
ATOM 3679 C C . LYS A 1 466 ? -20.118 -11.290 71.395 1.00 93.31 466 LYS A C 1
ATOM 3681 O O . LYS A 1 466 ? -20.445 -10.601 70.435 1.00 93.31 466 LYS A O 1
ATOM 3686 N N . GLU A 1 467 ? -19.115 -10.970 72.204 1.00 92.69 467 GLU A N 1
ATOM 3687 C CA . GLU A 1 467 ? -18.334 -9.731 72.133 1.00 92.69 467 GLU A CA 1
ATOM 3688 C C . GLU A 1 467 ? -17.617 -9.569 70.789 1.00 92.69 467 GLU A C 1
ATOM 3690 O O . GLU A 1 467 ? -17.606 -8.481 70.223 1.00 92.69 467 GLU A O 1
ATOM 3695 N N . VAL A 1 468 ? -17.081 -10.657 70.223 1.00 93.62 468 VAL A N 1
ATOM 3696 C CA . VAL A 1 468 ? -16.364 -10.613 68.939 1.00 93.62 468 VAL A CA 1
ATOM 3697 C C . VAL A 1 468 ? -17.314 -10.328 67.775 1.00 93.62 468 VAL A C 1
ATOM 3699 O O . VAL A 1 468 ? -16.929 -9.642 66.830 1.00 93.62 468 VAL A O 1
ATOM 3702 N N . LEU A 1 469 ? -18.552 -10.827 67.825 1.00 93.81 469 LEU A N 1
ATOM 3703 C CA . LEU A 1 469 ? -19.559 -10.540 66.798 1.00 93.81 469 LEU A CA 1
ATOM 3704 C C . LEU A 1 469 ? -20.054 -9.090 66.890 1.00 93.81 469 LEU A C 1
ATOM 3706 O O . LEU A 1 469 ? -20.137 -8.414 65.866 1.00 93.81 469 LEU A O 1
ATOM 3710 N N . VAL A 1 470 ? -20.307 -8.591 68.104 1.00 94.56 470 VAL A N 1
ATOM 3711 C CA . VAL A 1 470 ? -20.704 -7.189 68.318 1.00 94.56 470 VAL A CA 1
ATOM 3712 C C . VAL A 1 470 ? -19.587 -6.231 67.906 1.00 94.56 470 VAL A C 1
ATOM 3714 O O . VAL A 1 470 ? -19.851 -5.269 67.188 1.00 94.56 470 VAL A O 1
ATOM 3717 N N . GLN A 1 471 ? -18.334 -6.523 68.261 1.00 93.62 471 GLN A N 1
ATOM 3718 C CA . GLN A 1 471 ? -17.201 -5.686 67.869 1.00 93.62 471 GLN A CA 1
ATOM 3719 C C . GLN A 1 471 ? -17.049 -5.609 66.344 1.00 93.62 471 GLN A C 1
ATOM 3721 O O . GLN A 1 471 ? -16.854 -4.526 65.806 1.00 93.62 471 GLN A O 1
ATOM 3726 N N . ARG A 1 472 ? -17.225 -6.722 65.618 1.00 93.56 472 ARG A N 1
ATOM 3727 C CA . ARG A 1 472 ? -17.189 -6.711 64.143 1.00 93.56 472 ARG A CA 1
ATOM 3728 C C . ARG A 1 472 ? -18.295 -5.862 63.526 1.00 93.56 472 ARG A C 1
ATOM 3730 O O . ARG A 1 472 ? -18.061 -5.211 62.512 1.00 93.56 472 ARG A O 1
ATOM 3737 N N . LEU A 1 473 ? -19.492 -5.890 64.112 1.00 94.50 473 LEU A N 1
ATOM 3738 C CA . LEU A 1 473 ? -20.605 -5.047 63.678 1.00 94.50 473 LEU A CA 1
ATOM 3739 C C . LEU A 1 473 ? -20.294 -3.568 63.913 1.00 94.50 473 LEU A C 1
ATOM 3741 O O . LEU A 1 473 ? -20.501 -2.758 63.013 1.00 94.50 473 LEU A O 1
ATOM 3745 N N . LYS A 1 474 ? -19.714 -3.236 65.070 1.00 94.19 474 LYS A N 1
ATOM 3746 C CA . LYS A 1 474 ? -19.245 -1.881 65.378 1.00 94.19 474 LYS A CA 1
ATOM 3747 C C . LYS A 1 474 ? -18.179 -1.414 64.380 1.00 94.19 474 LYS A C 1
ATOM 3749 O O . LYS A 1 474 ? -18.340 -0.359 63.774 1.00 94.19 474 LYS A O 1
ATOM 3754 N N . ASP A 1 475 ? -17.174 -2.246 64.100 1.00 94.44 475 ASP A N 1
ATOM 3755 C CA . ASP A 1 475 ? -16.121 -1.953 63.118 1.00 94.44 475 ASP A CA 1
ATOM 3756 C C . ASP A 1 475 ? -16.672 -1.792 61.684 1.00 94.44 475 ASP A C 1
ATOM 3758 O O . ASP A 1 475 ? -16.064 -1.113 60.853 1.00 94.44 475 ASP A O 1
ATOM 3762 N N . ASN A 1 476 ? -17.800 -2.434 61.348 1.00 95.00 476 ASN A N 1
ATOM 3763 C CA . ASN A 1 476 ? -18.480 -2.251 60.062 1.00 95.00 476 ASN A CA 1
ATOM 3764 C C . ASN A 1 476 ? -19.222 -0.916 60.002 1.00 95.00 476 ASN A C 1
ATOM 3766 O O . ASN A 1 476 ? -19.062 -0.175 59.032 1.00 95.00 476 ASN A O 1
ATOM 3770 N N . ASP A 1 477 ? -19.980 -0.596 61.050 1.00 94.38 477 ASP A N 1
ATOM 3771 C CA . ASP A 1 477 ? -20.731 0.653 61.139 1.00 94.38 477 ASP A CA 1
ATOM 3772 C C . ASP A 1 477 ? -19.783 1.871 61.179 1.00 94.38 477 ASP A C 1
ATOM 3774 O O . ASP A 1 477 ? -20.053 2.904 60.558 1.00 94.38 477 ASP A O 1
ATOM 3778 N N . ASP A 1 478 ? -18.608 1.735 61.801 1.00 94.00 478 ASP A N 1
ATOM 3779 C CA . ASP A 1 478 ? -17.595 2.793 61.870 1.00 94.00 478 ASP A CA 1
ATOM 3780 C C . ASP A 1 478 ? -16.947 3.141 60.520 1.00 94.00 478 ASP A C 1
ATOM 3782 O O . ASP A 1 478 ? -16.483 4.280 60.349 1.00 94.00 478 ASP A O 1
ATOM 3786 N N . LYS A 1 479 ? -16.966 2.214 59.545 1.00 95.00 479 LYS A N 1
ATOM 3787 C CA . LYS A 1 479 ? -16.470 2.440 58.171 1.00 95.00 479 LYS A CA 1
ATOM 3788 C C . LYS A 1 479 ? -17.346 3.402 57.372 1.00 95.00 479 LYS A C 1
ATOM 3790 O O . LYS A 1 479 ? -16.881 3.940 56.365 1.00 95.00 479 LYS A O 1
ATOM 3795 N N . TYR A 1 480 ? -18.592 3.637 57.784 1.00 95.06 480 TYR A N 1
ATOM 3796 C CA . TYR A 1 480 ? -19.454 4.592 57.095 1.00 95.06 480 TYR A CA 1
ATOM 3797 C C . TYR A 1 480 ? -18.999 6.035 57.343 1.00 95.06 480 TYR A C 1
ATOM 3799 O O . TYR A 1 480 ? -18.705 6.459 58.466 1.00 95.06 480 TYR A O 1
ATOM 3807 N N . SER A 1 481 ? -18.996 6.833 56.272 1.00 96.06 481 SER A N 1
ATOM 3808 C CA . SER A 1 481 ? -18.815 8.280 56.381 1.00 96.06 481 SER A CA 1
ATOM 3809 C C . SER A 1 481 ? -20.011 8.921 57.096 1.00 96.06 481 SER A C 1
ATOM 3811 O O . SER A 1 481 ? -21.124 8.390 57.087 1.00 96.06 481 SER A O 1
ATOM 3813 N N . VAL A 1 482 ? -19.811 10.105 57.685 1.00 94.81 482 VAL A N 1
ATOM 3814 C CA . VAL A 1 482 ? -20.880 10.847 58.385 1.00 94.81 482 VAL A CA 1
ATOM 3815 C C . VAL A 1 482 ? -22.086 11.096 57.467 1.00 94.81 482 VAL A C 1
ATOM 3817 O O . VAL A 1 482 ? -23.230 10.995 57.901 1.00 94.81 482 VAL A O 1
ATOM 3820 N N . GLU A 1 483 ? -21.859 11.366 56.179 1.00 94.44 483 GLU A N 1
ATOM 3821 C CA . GLU A 1 483 ? -22.934 11.527 55.192 1.00 94.44 483 GLU A CA 1
ATOM 3822 C C . GLU A 1 483 ? -23.668 10.217 54.887 1.00 94.44 483 GLU A C 1
ATOM 3824 O O . GLU A 1 483 ? -24.892 10.223 54.727 1.00 94.44 483 GLU A O 1
ATOM 3829 N N . GLY A 1 484 ? -22.941 9.096 54.842 1.00 93.44 484 GLY A N 1
ATOM 3830 C CA . GLY A 1 484 ? -23.519 7.762 54.696 1.00 93.44 484 GLY A CA 1
ATOM 3831 C C . GLY A 1 484 ? -24.454 7.424 55.857 1.00 93.44 484 GLY A C 1
ATOM 3832 O O . GLY A 1 484 ? -25.601 7.043 55.625 1.00 93.44 484 GLY A O 1
ATOM 3833 N N . LEU A 1 485 ? -24.013 7.680 57.094 1.00 93.94 485 LEU A N 1
ATOM 3834 C CA . LEU A 1 485 ? -24.820 7.478 58.304 1.00 93.94 485 LEU A CA 1
ATOM 3835 C C . LEU A 1 485 ? -26.080 8.349 58.309 1.00 93.94 485 LEU A C 1
ATOM 3837 O O . LEU A 1 485 ? -27.167 7.854 58.593 1.00 93.94 485 LEU A O 1
ATOM 3841 N N . ARG A 1 486 ? -25.982 9.621 57.898 1.00 95.00 486 ARG A N 1
ATOM 3842 C CA . ARG A 1 486 ? -27.156 10.505 57.773 1.00 95.00 486 ARG A CA 1
ATOM 3843 C C . ARG A 1 486 ? -28.198 9.964 56.794 1.00 95.00 486 ARG A C 1
ATOM 3845 O O . ARG A 1 486 ? -29.393 10.052 57.077 1.00 95.00 486 ARG A O 1
ATOM 3852 N N . LYS A 1 487 ? -27.767 9.429 55.645 1.00 94.69 487 LYS A N 1
ATOM 3853 C CA . LYS A 1 487 ? -28.672 8.812 54.659 1.00 94.69 487 LYS A CA 1
ATOM 3854 C C . LYS A 1 487 ? -29.320 7.547 55.225 1.00 94.69 487 LYS A C 1
ATOM 3856 O O . LYS A 1 487 ? -30.534 7.398 55.099 1.00 94.69 487 LYS A O 1
ATOM 3861 N N . LEU A 1 488 ? -28.544 6.694 55.900 1.00 90.81 488 LEU A N 1
ATOM 3862 C CA . LEU A 1 488 ? -29.054 5.465 56.512 1.00 90.81 488 LEU A CA 1
ATOM 3863 C C . LEU A 1 488 ? -30.073 5.759 57.625 1.00 90.81 488 LEU A C 1
ATOM 3865 O O . LEU A 1 488 ? -31.184 5.233 57.576 1.00 90.81 488 LEU A O 1
ATOM 3869 N N . CYS A 1 489 ? -29.758 6.659 58.565 1.00 92.88 489 CYS A N 1
ATOM 3870 C CA . CYS A 1 489 ? -30.673 7.063 59.637 1.00 92.88 489 CYS A CA 1
ATOM 3871 C C . CYS A 1 489 ? -31.985 7.631 59.077 1.00 92.88 489 CYS A C 1
ATOM 3873 O O . CYS A 1 489 ? -33.055 7.200 59.497 1.00 92.88 489 CYS A O 1
ATOM 3875 N N . ARG A 1 490 ? -31.932 8.506 58.059 1.00 93.12 490 ARG A N 1
ATOM 3876 C CA . ARG A 1 490 ? -33.147 9.034 57.408 1.00 93.12 490 ARG A CA 1
ATOM 3877 C C . ARG A 1 490 ? -33.978 7.946 56.735 1.00 93.12 490 ARG A C 1
ATOM 3879 O O . ARG A 1 490 ? -35.196 7.964 56.866 1.00 93.12 490 ARG A O 1
ATOM 3886 N N . SER A 1 491 ? -33.340 6.991 56.053 1.00 90.69 491 SER A N 1
ATOM 3887 C CA . SER A 1 491 ? -34.051 5.871 55.416 1.00 90.69 491 SER A CA 1
ATOM 3888 C C . SER A 1 491 ? -34.774 4.969 56.424 1.00 90.69 491 SER A C 1
ATOM 3890 O O . SER A 1 491 ? -35.781 4.356 56.089 1.00 90.69 491 SER A O 1
ATOM 3892 N N . LYS A 1 492 ? -34.289 4.931 57.671 1.00 89.00 492 LYS A N 1
ATOM 3893 C CA . LYS A 1 492 ? -34.855 4.168 58.792 1.00 89.00 492 LYS A CA 1
ATOM 3894 C C . LYS A 1 492 ? -35.776 5.006 59.697 1.00 89.00 492 LYS A C 1
ATOM 3896 O O . LYS A 1 492 ? -36.231 4.495 60.712 1.00 89.00 492 LYS A O 1
ATOM 3901 N N . GLY A 1 493 ? -36.036 6.276 59.364 1.00 89.62 493 GLY A N 1
ATOM 3902 C CA . GLY A 1 493 ? -36.858 7.179 60.184 1.00 89.62 493 GLY A CA 1
ATOM 3903 C C . GLY A 1 493 ? -36.215 7.610 61.512 1.00 89.62 493 GLY A C 1
ATOM 3904 O O . GLY A 1 493 ? -36.927 8.003 62.431 1.00 89.62 493 GLY A O 1
ATOM 3905 N N . LEU A 1 494 ? -34.886 7.521 61.628 1.00 90.75 494 LEU A N 1
ATOM 3906 C CA . LEU A 1 494 ? -34.114 7.868 62.825 1.00 90.75 494 LEU A CA 1
ATOM 3907 C C . LEU A 1 494 ? -33.643 9.332 62.797 1.00 90.75 494 LEU A C 1
ATOM 3909 O O . LEU A 1 494 ? -33.436 9.924 61.732 1.00 90.75 494 LEU A O 1
ATOM 3913 N N . ASN A 1 495 ? -33.424 9.904 63.982 1.00 88.94 495 ASN A N 1
ATOM 3914 C CA . ASN A 1 495 ? -32.962 11.281 64.132 1.00 88.94 495 ASN A CA 1
ATOM 3915 C C . ASN A 1 495 ? -31.480 11.419 63.748 1.00 88.94 495 ASN A C 1
ATOM 3917 O O . ASN A 1 495 ? -30.640 10.590 64.077 1.00 88.94 495 ASN A O 1
ATOM 3921 N N . VAL A 1 496 ? -31.132 12.506 63.061 1.00 90.25 496 VAL A N 1
ATOM 3922 C CA . VAL A 1 496 ? -29.743 12.788 62.674 1.00 90.25 496 VAL A CA 1
ATOM 3923 C C . VAL A 1 496 ? -29.040 13.549 63.802 1.00 90.25 496 VAL A C 1
ATOM 3925 O O . VAL A 1 496 ? -29.477 14.642 64.148 1.00 90.25 496 VAL A O 1
ATOM 3928 N N . GLY A 1 497 ? -27.948 12.996 64.340 1.00 89.38 497 GLY A N 1
ATOM 3929 C CA . GLY A 1 497 ? -27.177 13.568 65.456 1.00 89.38 497 GLY A CA 1
ATOM 3930 C C . GLY A 1 497 ? -25.660 13.556 65.229 1.00 89.38 497 GLY A C 1
ATOM 3931 O O . GLY A 1 497 ? -25.189 13.596 64.085 1.00 89.38 497 GLY A O 1
ATOM 3932 N N . THR A 1 498 ? -24.884 13.501 66.317 1.00 92.56 498 THR A N 1
ATOM 3933 C CA . THR A 1 498 ? -23.429 13.252 66.265 1.00 92.56 498 THR A CA 1
ATOM 3934 C C . THR A 1 498 ? -23.136 11.852 65.705 1.00 92.56 498 THR A C 1
ATOM 3936 O O . THR A 1 498 ? -24.019 10.992 65.667 1.00 92.56 498 THR A O 1
ATOM 3939 N N . LYS A 1 499 ? -21.903 11.594 65.228 1.00 93.31 499 LYS A N 1
ATOM 3940 C CA . LYS A 1 499 ? -21.549 10.285 64.634 1.00 93.31 499 LYS A CA 1
ATOM 3941 C C . LYS A 1 499 ? -21.852 9.139 65.611 1.00 93.31 499 LYS A C 1
ATOM 3943 O O . LYS A 1 499 ? -22.487 8.168 65.217 1.00 93.31 499 LYS A O 1
ATOM 3948 N N . THR A 1 500 ? -21.482 9.301 66.879 1.00 92.19 500 THR A N 1
ATOM 3949 C CA . THR A 1 500 ? -21.727 8.331 67.956 1.00 92.19 500 THR A CA 1
ATOM 3950 C C . THR A 1 500 ? -23.218 8.109 68.219 1.00 92.19 500 THR A C 1
ATOM 3952 O O . THR A 1 500 ? -23.656 6.963 68.271 1.00 92.19 500 THR A O 1
ATOM 3955 N N . GLN A 1 501 ? -24.028 9.173 68.280 1.00 92.56 501 GLN A N 1
ATOM 3956 C CA . GLN A 1 501 ? -25.486 9.066 68.435 1.00 92.56 501 GLN A CA 1
ATOM 3957 C C . GLN A 1 501 ? -26.140 8.322 67.265 1.00 92.56 501 GLN A C 1
ATOM 3959 O O . GLN A 1 501 ? -27.020 7.491 67.477 1.00 92.56 501 GLN A O 1
ATOM 3964 N N . MET A 1 502 ? -25.712 8.599 66.028 1.00 93.69 502 MET A N 1
ATOM 3965 C CA . MET A 1 502 ? -26.251 7.929 64.839 1.00 93.69 502 MET A CA 1
ATOM 3966 C C . MET A 1 502 ? -25.896 6.440 64.816 1.00 93.69 502 MET A C 1
ATOM 3968 O O . MET A 1 502 ? -26.769 5.622 64.539 1.00 93.69 502 MET A O 1
ATOM 3972 N N . LEU A 1 503 ? -24.652 6.084 65.153 1.00 93.62 503 LEU A N 1
ATOM 3973 C CA . LEU A 1 503 ? -24.216 4.688 65.277 1.00 93.62 503 LEU A CA 1
ATOM 3974 C C . LEU A 1 503 ? -25.016 3.951 66.358 1.00 93.62 503 LEU A C 1
ATOM 3976 O O . LEU A 1 503 ? -25.543 2.870 66.105 1.00 93.62 503 LEU A O 1
ATOM 3980 N N . TYR A 1 504 ? -25.190 4.573 67.527 1.00 93.31 504 TYR A N 1
ATOM 3981 C CA . TYR A 1 504 ? -25.964 4.001 68.627 1.00 93.31 504 TYR A CA 1
ATOM 3982 C C . TYR A 1 504 ? -27.440 3.799 68.259 1.00 93.31 504 TYR A C 1
ATOM 3984 O O . TYR A 1 504 ? -28.009 2.741 68.519 1.00 93.31 504 TYR A O 1
ATOM 3992 N N . GLN A 1 505 ? -28.070 4.774 67.596 1.00 92.06 505 GLN A N 1
ATOM 3993 C CA . GLN A 1 505 ? -29.450 4.637 67.120 1.00 92.06 505 GLN A CA 1
ATOM 3994 C C . GLN A 1 505 ? -29.596 3.540 66.063 1.00 92.06 505 GLN A C 1
ATOM 3996 O O . GLN A 1 505 ? -30.604 2.832 66.056 1.00 92.06 505 GLN A O 1
ATOM 4001 N N . LEU A 1 506 ? -28.601 3.373 65.188 1.00 92.38 506 LEU A N 1
ATOM 4002 C CA . LEU A 1 506 ? -28.585 2.291 64.207 1.00 92.38 506 LEU A CA 1
ATOM 4003 C C . LEU A 1 506 ? -28.481 0.926 64.894 1.00 92.38 506 LEU A C 1
ATOM 4005 O O . LEU A 1 506 ? -29.220 -0.006 64.564 1.00 92.38 506 LEU A O 1
ATOM 4009 N N . ALA A 1 507 ? -27.600 0.825 65.888 1.00 93.12 507 ALA A N 1
ATOM 4010 C CA . ALA A 1 507 ? -27.445 -0.365 66.706 1.00 93.12 507 ALA A CA 1
ATOM 4011 C C . ALA A 1 507 ? -28.738 -0.707 67.459 1.00 93.12 507 ALA A C 1
ATOM 4013 O O . ALA A 1 507 ? -29.185 -1.851 67.435 1.00 93.12 507 ALA A O 1
ATOM 4014 N N . LEU A 1 508 ? -29.412 0.294 68.023 1.00 92.62 508 LEU A N 1
ATOM 4015 C CA . LEU A 1 508 ? -30.678 0.125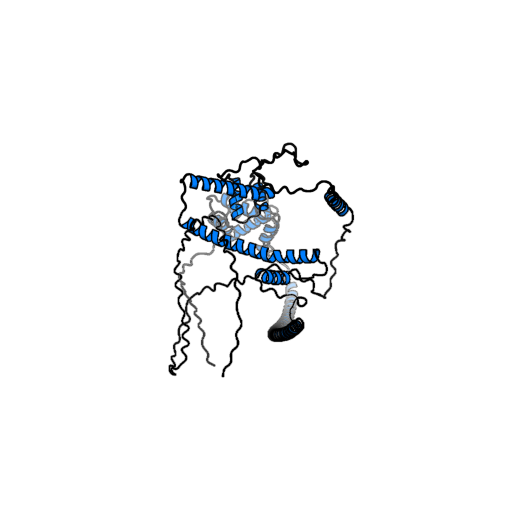 68.733 1.00 92.62 508 LEU A CA 1
ATOM 4016 C C . LEU A 1 508 ? -31.819 -0.295 67.796 1.00 92.62 508 LEU A C 1
ATOM 4018 O O . LEU A 1 508 ? -32.600 -1.178 68.138 1.00 92.62 508 LEU A O 1
ATOM 4022 N N . ALA A 1 509 ? -31.905 0.291 66.600 1.00 92.19 509 ALA A N 1
ATOM 4023 C CA . ALA A 1 509 ? -32.898 -0.093 65.598 1.00 92.19 509 ALA A CA 1
ATOM 4024 C C . ALA A 1 509 ? -32.669 -1.520 65.076 1.00 92.19 509 ALA A C 1
ATOM 4026 O O . ALA A 1 509 ? -33.622 -2.275 64.906 1.00 92.19 509 ALA A O 1
ATOM 4027 N N . THR A 1 510 ? -31.409 -1.906 64.849 1.00 90.62 510 THR A N 1
ATOM 4028 C CA . THR A 1 510 ? -31.077 -3.287 64.463 1.00 90.62 510 THR A CA 1
ATOM 4029 C C . THR A 1 510 ? -31.392 -4.278 65.578 1.00 90.62 510 THR A C 1
ATOM 4031 O O . THR A 1 510 ? -31.977 -5.307 65.278 1.00 90.62 510 THR A O 1
ATOM 4034 N N . ALA A 1 511 ? -31.113 -3.958 66.845 1.00 90.75 511 ALA A N 1
ATOM 4035 C CA . ALA A 1 511 ? -31.486 -4.818 67.968 1.00 90.75 511 ALA A CA 1
ATOM 4036 C C . ALA A 1 511 ? -33.008 -4.998 68.092 1.00 90.75 511 ALA A C 1
ATOM 4038 O O . ALA A 1 511 ? -33.483 -6.127 68.162 1.00 90.75 511 ALA A O 1
ATOM 4039 N N . LYS A 1 512 ? -33.783 -3.909 68.002 1.00 89.69 512 LYS A N 1
ATOM 4040 C CA . LYS A 1 512 ? -35.254 -3.966 68.071 1.00 89.69 512 LYS A CA 1
ATOM 4041 C C . LYS A 1 512 ? -35.896 -4.804 66.970 1.00 89.69 512 LYS A C 1
ATOM 4043 O O . LYS A 1 512 ? -36.909 -5.445 67.212 1.00 89.69 512 LYS A O 1
ATOM 4048 N N . ASN A 1 513 ? -35.326 -4.792 65.766 1.00 89.00 513 ASN A N 1
ATOM 4049 C CA . ASN A 1 513 ? -35.858 -5.580 64.656 1.00 89.00 513 ASN A CA 1
ATOM 4050 C C . ASN A 1 513 ? -35.755 -7.095 64.889 1.00 89.00 513 ASN A C 1
ATOM 4052 O O . ASN A 1 513 ? -36.532 -7.825 64.288 1.00 89.00 513 ASN A O 1
ATOM 4056 N N . TYR A 1 514 ? -34.811 -7.552 65.716 1.00 84.44 514 TYR A N 1
ATOM 4057 C CA . TYR A 1 514 ? -34.644 -8.970 66.050 1.00 84.44 514 TYR A CA 1
ATOM 4058 C C . TYR A 1 514 ? -35.327 -9.324 67.378 1.00 84.44 514 TYR A C 1
ATOM 4060 O O . TYR A 1 514 ? -35.871 -10.409 67.500 1.00 84.44 514 TYR A O 1
ATOM 4068 N N . GLU A 1 515 ? -35.414 -8.382 68.323 1.00 78.44 515 GLU A N 1
ATOM 4069 C CA . GLU A 1 515 ? -36.141 -8.569 69.591 1.00 78.44 515 GLU A CA 1
ATOM 4070 C C . GLU A 1 515 ? -37.664 -8.735 69.395 1.00 78.44 515 GLU A C 1
ATOM 4072 O O . GLU A 1 515 ? -38.323 -9.323 70.241 1.00 78.44 515 GLU A O 1
ATOM 4077 N N . MET A 1 516 ? -38.230 -8.258 68.277 1.00 65.00 516 MET A N 1
ATOM 4078 C CA . MET A 1 516 ? -39.658 -8.428 67.944 1.00 65.00 516 MET A CA 1
ATOM 4079 C C . MET A 1 516 ? -39.963 -9.658 67.068 1.00 65.00 516 MET A C 1
ATOM 4081 O O . MET A 1 516 ? -41.107 -9.825 66.660 1.00 65.00 516 MET A O 1
ATOM 4085 N N . SER A 1 517 ? -38.969 -10.486 66.728 1.00 56.94 517 SER A N 1
ATOM 4086 C CA . SER A 1 517 ? -39.163 -11.639 65.831 1.00 56.94 517 SER A CA 1
ATOM 4087 C C . SER A 1 517 ? -39.426 -12.965 66.557 1.00 56.94 517 SER A C 1
ATOM 4089 O O . SER A 1 517 ? -39.732 -13.943 65.883 1.00 56.94 517 SER A O 1
ATOM 4091 N N . ASP A 1 518 ? -39.322 -13.007 67.889 1.00 50.12 518 ASP A N 1
ATOM 4092 C CA . ASP A 1 518 ? -39.424 -14.244 68.684 1.00 50.12 518 ASP A CA 1
ATOM 4093 C C . ASP A 1 518 ? -40.830 -14.507 69.266 1.00 50.12 518 ASP A C 1
ATOM 4095 O O . ASP A 1 518 ? -40.997 -15.443 70.045 1.00 50.12 518 ASP A O 1
ATOM 4099 N N . GLU A 1 519 ? -41.851 -13.713 68.910 1.00 50.81 519 GLU A N 1
ATOM 4100 C CA . GLU A 1 519 ? -43.198 -13.836 69.506 1.00 50.81 519 GLU A CA 1
ATOM 4101 C C . GLU A 1 519 ? -44.295 -14.399 68.582 1.00 50.81 519 GLU A C 1
ATOM 4103 O O . GLU A 1 519 ? -45.373 -14.696 69.079 1.00 50.81 519 GLU A O 1
ATOM 4108 N N . ASP A 1 520 ? -44.037 -14.653 67.292 1.00 46.75 520 ASP A N 1
ATOM 4109 C CA . ASP A 1 520 ? -45.033 -15.246 66.380 1.00 46.75 520 ASP A CA 1
ATOM 4110 C C . ASP A 1 520 ? -44.376 -16.215 65.377 1.00 46.75 520 ASP A C 1
ATOM 4112 O O . ASP A 1 520 ? -43.760 -15.783 64.399 1.00 46.75 520 ASP A O 1
ATOM 4116 N N . GLY A 1 521 ? -44.511 -17.532 65.585 1.00 42.88 521 GLY A N 1
ATOM 4117 C CA . GLY A 1 521 ? -44.043 -18.509 64.593 1.00 42.88 521 GLY A CA 1
ATOM 4118 C C . GLY A 1 521 ? -44.049 -19.987 64.986 1.00 42.88 521 GLY A C 1
ATOM 4119 O O . GLY A 1 521 ? -43.097 -20.686 64.648 1.00 42.88 521 GLY A O 1
ATOM 4120 N N . GLU A 1 522 ? -45.089 -20.463 65.678 1.00 45.72 522 GLU A N 1
ATOM 4121 C CA . GLU A 1 522 ? -45.490 -21.878 65.611 1.00 45.72 522 GLU A CA 1
ATOM 4122 C C . GLU A 1 522 ? -46.186 -22.147 64.256 1.00 45.72 522 GLU A C 1
ATOM 4124 O O . GLU A 1 522 ? -46.992 -21.339 63.797 1.00 45.72 522 GLU A O 1
ATOM 4129 N N . ASP A 1 523 ? -45.860 -23.298 63.661 1.00 45.69 523 ASP A N 1
ATOM 4130 C CA . ASP A 1 523 ? -46.578 -24.044 62.613 1.00 45.69 523 ASP A CA 1
ATOM 4131 C C . ASP A 1 523 ? -46.711 -23.451 61.192 1.00 45.69 523 ASP A C 1
ATOM 4133 O O . ASP A 1 523 ? -47.613 -22.670 60.895 1.00 45.69 523 ASP A O 1
ATOM 4137 N N . ALA A 1 524 ? -45.904 -23.967 60.252 1.00 40.81 524 ALA A N 1
ATOM 4138 C CA . ALA A 1 524 ? -46.309 -24.121 58.846 1.00 40.81 524 ALA A CA 1
ATOM 4139 C C . ALA A 1 524 ? -45.420 -25.142 58.108 1.00 40.81 524 ALA A C 1
ATOM 4141 O O . ALA A 1 524 ? -44.523 -24.785 57.341 1.00 40.81 524 ALA A O 1
ATOM 4142 N N . ASP A 1 525 ? -45.706 -26.423 58.337 1.00 45.50 525 ASP A N 1
ATOM 4143 C CA . ASP A 1 525 ? -45.410 -27.500 57.393 1.00 45.50 525 ASP A CA 1
ATOM 4144 C C . ASP A 1 525 ? -46.367 -27.394 56.184 1.00 45.50 525 ASP A C 1
ATOM 4146 O O . ASP A 1 525 ? -47.574 -27.216 56.354 1.00 45.50 525 ASP A O 1
ATOM 4150 N N . GLY A 1 526 ? -45.841 -27.510 54.963 1.00 40.56 526 GLY A N 1
ATOM 4151 C CA . GLY A 1 526 ? -46.607 -27.555 53.707 1.00 40.56 526 GLY A CA 1
ATOM 4152 C C . GLY A 1 526 ? -45.660 -27.330 52.523 1.00 40.56 526 GLY A C 1
ATOM 4153 O O . GLY A 1 526 ? -45.243 -26.205 52.277 1.00 40.56 526 GLY A O 1
ATOM 4154 N N . GLU A 1 527 ? -45.060 -28.347 51.906 1.00 41.81 527 GLU A N 1
ATOM 4155 C CA . GLU A 1 527 ? -45.663 -29.419 51.095 1.00 41.81 527 GLU A CA 1
ATOM 4156 C C . GLU A 1 527 ? -46.349 -28.881 49.821 1.00 41.81 527 GLU A C 1
ATOM 4158 O O . GLU A 1 527 ? -47.383 -28.224 49.891 1.00 41.81 527 GLU A O 1
ATOM 4163 N N . GLY A 1 528 ? -45.770 -29.219 48.659 1.00 39.34 528 GLY A N 1
ATOM 4164 C CA . GLY A 1 528 ? -46.469 -29.306 47.371 1.00 39.34 528 GLY A CA 1
ATOM 4165 C C . GLY A 1 528 ? -46.322 -28.122 46.410 1.00 39.34 528 GLY A C 1
ATOM 4166 O O . GLY A 1 528 ? -46.755 -27.014 46.708 1.00 39.34 528 GLY A O 1
ATOM 4167 N N . GLY A 1 529 ? -45.789 -28.391 45.212 1.00 40.47 529 GLY A N 1
ATOM 4168 C CA . GLY A 1 529 ? -45.959 -27.504 44.059 1.00 40.47 529 GLY A CA 1
ATOM 4169 C C . GLY A 1 529 ? -44.886 -27.621 42.980 1.00 40.47 529 GLY A C 1
ATOM 4170 O O . GLY A 1 529 ? -44.253 -26.616 42.669 1.00 40.47 529 GLY A O 1
ATOM 4171 N N . ASP A 1 530 ? -44.676 -28.829 42.448 1.00 46.62 530 ASP A N 1
ATOM 4172 C CA . ASP A 1 530 ? -44.300 -28.989 41.038 1.00 46.62 530 ASP A CA 1
ATOM 4173 C C . ASP A 1 530 ? -45.435 -28.388 40.200 1.00 46.62 530 ASP A C 1
ATOM 4175 O O . ASP A 1 530 ? -46.579 -28.781 40.404 1.00 46.62 530 ASP A O 1
ATOM 4179 N N . ASP A 1 531 ? -45.124 -27.470 39.290 1.00 47.75 531 ASP A N 1
ATOM 4180 C CA . ASP A 1 531 ? -45.948 -27.197 38.111 1.00 47.75 531 ASP A CA 1
ATOM 4181 C C . ASP A 1 531 ? -45.010 -26.758 36.980 1.00 47.75 531 ASP A C 1
ATOM 4183 O O . ASP A 1 531 ? -44.479 -25.641 36.943 1.00 47.75 531 ASP A O 1
ATOM 4187 N N . ASP A 1 532 ? -44.769 -27.727 36.099 1.00 44.91 532 ASP A N 1
ATOM 4188 C CA . ASP A 1 532 ? -44.436 -27.531 34.698 1.00 44.91 532 ASP A CA 1
ATOM 4189 C C . ASP A 1 532 ? -45.510 -26.647 34.047 1.00 44.91 532 ASP A C 1
ATOM 4191 O O . ASP A 1 532 ? -46.698 -26.894 34.224 1.00 44.91 532 ASP A O 1
ATOM 4195 N N . ASP A 1 533 ? -45.108 -25.664 33.245 1.00 48.19 533 ASP A N 1
ATOM 4196 C CA . ASP A 1 533 ? -45.975 -25.126 32.194 1.00 48.19 533 ASP A CA 1
ATOM 4197 C C . ASP A 1 533 ? -45.105 -24.659 31.022 1.00 48.19 533 ASP A C 1
ATOM 4199 O O . ASP A 1 533 ? -44.652 -23.512 30.918 1.00 48.19 533 ASP A O 1
ATOM 4203 N N . ASP A 1 534 ? -44.860 -25.628 30.141 1.00 49.19 534 ASP A N 1
ATOM 4204 C CA . ASP A 1 534 ? -44.641 -25.432 28.716 1.00 49.19 534 ASP A CA 1
ATOM 4205 C C . ASP A 1 534 ? -45.811 -24.623 28.130 1.00 49.19 534 ASP A C 1
ATOM 4207 O O . ASP A 1 534 ? -46.950 -25.086 28.087 1.00 49.19 534 ASP A O 1
ATOM 4211 N N . MET A 1 535 ? -45.531 -23.425 27.612 1.00 55.69 535 MET A N 1
ATOM 4212 C CA . MET A 1 535 ? -46.425 -22.746 26.669 1.00 55.69 535 MET A CA 1
ATOM 4213 C C . MET A 1 535 ? -45.741 -22.645 25.305 1.00 55.69 535 MET A C 1
ATOM 4215 O O . MET A 1 535 ? -45.076 -21.662 24.970 1.00 55.69 535 MET A O 1
ATOM 4219 N N . GLU A 1 536 ? -45.931 -23.705 24.518 1.00 50.56 536 GLU A N 1
ATOM 4220 C CA . GLU A 1 536 ? -45.999 -23.629 23.063 1.00 50.56 536 GLU A CA 1
ATOM 4221 C C . GLU A 1 536 ? -47.234 -22.804 22.675 1.00 50.56 536 GLU A C 1
ATOM 4223 O O . GLU A 1 536 ? -48.361 -23.247 22.873 1.00 50.56 536 GLU A O 1
ATOM 4228 N N . ASP A 1 537 ? -47.033 -21.633 22.070 1.00 53.72 537 ASP A N 1
ATOM 4229 C CA . ASP A 1 537 ? -48.075 -20.968 21.284 1.00 53.72 537 ASP A CA 1
ATOM 4230 C C . ASP A 1 537 ? -47.665 -20.997 19.810 1.00 53.72 537 ASP A C 1
ATOM 4232 O O . ASP A 1 537 ? -46.903 -20.170 19.297 1.00 53.72 537 ASP A O 1
ATOM 4236 N N . ALA A 1 538 ? -48.185 -22.019 19.138 1.00 45.69 538 ALA A N 1
ATOM 4237 C CA . ALA A 1 538 ? -48.353 -22.069 17.704 1.00 45.69 538 ALA A CA 1
ATOM 4238 C C . ALA A 1 538 ? -49.623 -21.288 17.348 1.00 45.69 538 ALA A C 1
ATOM 4240 O O . ALA A 1 538 ? -50.708 -21.688 17.759 1.00 45.69 538 ALA A O 1
ATOM 4241 N N . ASP A 1 539 ? -49.521 -20.244 16.520 1.00 51.38 539 ASP A N 1
ATOM 4242 C CA . ASP A 1 539 ? -50.707 -19.647 15.898 1.00 51.38 539 ASP A CA 1
ATOM 4243 C C . ASP A 1 539 ? -50.573 -19.539 14.370 1.00 51.38 539 ASP A C 1
ATOM 4245 O O . ASP A 1 539 ? -49.885 -18.694 13.797 1.00 51.38 539 ASP A O 1
ATOM 4249 N N . ALA A 1 540 ? -51.199 -20.535 13.746 1.00 51.78 540 ALA A N 1
ATOM 4250 C CA . ALA A 1 540 ? -52.223 -20.456 12.708 1.00 51.78 540 ALA A CA 1
ATOM 4251 C C . ALA A 1 540 ? -52.018 -19.634 11.417 1.00 51.78 540 ALA A C 1
ATOM 4253 O O . ALA A 1 540 ? -52.014 -18.408 11.341 1.00 51.78 540 ALA A O 1
ATOM 4254 N N . LYS A 1 541 ? -52.102 -20.427 10.347 1.00 47.81 541 LYS A N 1
ATOM 4255 C CA . LYS A 1 541 ? -52.552 -20.139 8.982 1.00 47.81 541 LYS A CA 1
ATOM 4256 C C . LYS A 1 541 ? -53.845 -19.295 8.897 1.00 47.81 541 LYS A C 1
ATOM 4258 O O . LYS A 1 541 ? -54.852 -19.626 9.520 1.00 47.81 541 LYS A O 1
ATOM 4263 N N . HIS A 1 542 ? -53.866 -18.356 7.950 1.00 49.88 542 HIS A N 1
ATOM 4264 C CA . HIS A 1 542 ? -55.005 -17.983 7.084 1.00 49.88 542 HIS A CA 1
ATOM 4265 C C . HIS A 1 542 ? -54.380 -17.569 5.735 1.00 49.88 542 HIS A C 1
ATOM 4267 O O . HIS A 1 542 ? -53.506 -16.712 5.724 1.00 49.88 542 HIS A O 1
ATOM 4273 N N . ALA A 1 543 ? -54.545 -18.289 4.620 1.00 47.69 543 ALA A N 1
ATOM 4274 C CA . ALA A 1 543 ? -55.744 -18.410 3.780 1.00 47.69 543 ALA A CA 1
ATOM 4275 C C . ALA A 1 543 ? -56.265 -17.039 3.302 1.00 47.69 543 ALA A C 1
ATOM 4277 O O . ALA A 1 543 ? -56.964 -16.347 4.041 1.00 47.69 543 ALA A O 1
ATOM 4278 N N . GLY A 1 544 ? -55.901 -16.687 2.063 1.00 50.75 544 GLY A N 1
ATOM 4279 C CA . GLY A 1 544 ? -56.270 -15.469 1.340 1.00 50.75 544 GLY A CA 1
ATOM 4280 C C . GLY A 1 544 ? -55.336 -15.229 0.169 1.00 50.75 544 GLY A C 1
ATOM 4281 O O . GLY A 1 544 ? -54.394 -14.433 0.362 1.00 50.75 544 GLY A O 1
#

Radius of gyration: 53.36 Å; chains: 1; bounding box: 117×70×168 Å

Sequence (544 aa):
MADDNLNRHMGSNSEAETIILPGKDHSKAETFYIDFDIEAASMQKNCGADNLGADILGDMSINDEALGGGEVSGDEFTLEGFQDLNPGGVDDHYLMPSPTKRARPAFFDRTTKAVERSARRTKAEESETFIIDEGDNFLFSNTSKVRSGFGRANREKGSTLPAYHKKVSWELDSDDELMMAMRDKGYSDRQISDKLAKDGRARYDPKSISTRIGRIKNAQAERMDWLLQEGLMEWTLEDDQLLVRAYDLADMSIREEIERIRAWRFRKVAEFMRHLNKGCMFSANACRERYAGLVDGTAKIPIELDDNPEARIAERNAFILERQRAREAEEAEKAKKEAAECKVKEEAKARQSEKAAATAARRAEANQKKAERAAKRAAKAQERAQRSEANKLAREQRAARIQAEKDERERKKREANQNNTSTLTIRTTSLDDITEDTPDPRLRLSIDDLKAICKGHGMSTRGKSKEVLVQRLKDNDDKYSVEGLRKLCRSKGLNVGTKTQMLYQLALATAKNYEMSDEDGEDADGEGGDDDDDMEDADAKHAG